Protein AF-0000000079008998 (afdb_homodimer)

Foldseek 3Di:
DDPDDDDPVLLVVQLVCVVVQAGPVGDGQLDFADKDKDKQAADPALIKMWMDGPFWIKIKGKHKDKDFDDQVCQQFEEEAEFEDEDVPADVCCPDPSVVVVRVVLRVQLCQQCVDCQQWVGNVQRDDGRTIGMYMYMYMYTRYDWFDNSQRRLLRRLLRLQRGWAFDWDWDQDPVGIDIDTDPDSVRTDHIDRQFNWGKWKWFAAPPGIHTNDTPSRNVRGQKMKIFTAGLVLDTRDIDIDHDDDDDPVRVVVRSVSRSVSRNVCSVVSVVVSVVVVVPDDDHNHDPD/DDPDDDDPVLLVVQLVCVVVQQGPVGDGQLDFADKDKDKQQAPPALIKMWMDGPFWIKIKGKHKDKDFDDQVCQQFEEEAEFEDEPVQADVCCPDPSVVVVRVVLRVQLCQQCVDCQQWVGNVQRDDGRTIGMYMYMYMYTRYDWFPNSQRRQLRRLLRLQRGWAFDWDWDQDPVGIDIDTDPDSVRTDHIDRQFNWGKWKWFAAPPGIHTNDTPSRNVRGQKMKIFTAHLVLDTRDIDIDHDDDDDPVRVVVRSVSRSVSRNVCSVVSVVVSVVVVVPDDDHNHPPD

Sequence (576 aa):
MTDVDLSEAEKTFILHSMQDNFREDGRGCEDFRHMEVETGLISNTNGSARVRLASTDILVGVKVQLVPVDPNKPNVGRIEFFLDCSANATPAFEGRGGEGLASEITAMLTRAYSCPSAIDYPSLCVLPGQQCWLLYIDVLLLECGGNLFDAVSIAVKSALFNLRIPNVTMTKDEGGIELDVSDDPFDFKRLDVAGAPIIVTVNKIGHFHVVDASEKEEVCSLARLMLGITEKGTVTAMKKEGSGSLDTDSISEMIESAKKVGVELNKCLLNILMTEEGQEVKPVGFLRMTDVDLSEAEKTFILHSMQDNFREDGRGCEDFRHMEVETGLISNTNGSARVRLASTDILVGVKVQLVPVDPNKPNVGRIEFFLDCSANATPAFEGRGGEGLASEITAMLTRAYSCPSAIDYPSLCVLPGQQCWLLYIDVLLLECGGNLFDAVSIAVKSALFNLRIPNVTMTKDEGGIELDVSDDPFDFKRLDVAGAPIIVTVNKIGHFHVVDASEKEEVCSLARLMLGITEKGTVTAMKKEGSGSLDTDSISEMIESAKKVGVELNKCLLNILMTEEGQEVKPVGFLR

Structure (mmCIF, N/CA/C/O backbone):
data_AF-0000000079008998-model_v1
#
loop_
_entity.id
_entity.type
_entity.pdbx_description
1 polymer 'Ribosomal RNA-processing protein 42'
#
loop_
_atom_site.group_PDB
_atom_site.id
_atom_site.type_symbol
_atom_site.label_atom_id
_atom_site.label_alt_id
_atom_site.label_comp_id
_atom_site.label_asym_id
_atom_site.label_entity_id
_atom_site.label_seq_id
_atom_site.pdbx_PDB_ins_code
_atom_site.Cartn_x
_atom_site.Cartn_y
_atom_site.Cartn_z
_atom_site.occupancy
_atom_site.B_iso_or_equiv
_atom_site.auth_seq_id
_atom_site.auth_comp_id
_atom_site.auth_asym_id
_atom_site.auth_atom_id
_atom_site.pdbx_PDB_model_num
ATOM 1 N N . MET A 1 1 ? 15.805 -0.719 3.131 1 36.59 1 MET A N 1
ATOM 2 C CA . MET A 1 1 ? 16.703 -0.129 2.141 1 36.59 1 MET A CA 1
ATOM 3 C C . MET A 1 1 ? 18.156 -0.457 2.461 1 36.59 1 MET A C 1
ATOM 5 O O . MET A 1 1 ? 18.5 -0.7 3.619 1 36.59 1 MET A O 1
ATOM 9 N N . THR A 1 2 ? 18.734 -0.994 1.496 1 46.62 2 THR A N 1
ATOM 10 C CA . THR A 1 2 ? 20.109 -1.479 1.576 1 46.62 2 THR A CA 1
ATOM 11 C C . THR A 1 2 ? 21.031 -0.417 2.184 1 46.62 2 THR A C 1
ATOM 13 O O . THR A 1 2 ? 20.781 0.782 2.037 1 46.62 2 THR A O 1
ATOM 16 N N . ASP A 1 3 ? 21.766 -0.904 3.127 1 54.12 3 ASP A N 1
ATOM 17 C CA . ASP A 1 3 ? 22.797 -0.204 3.887 1 54.12 3 ASP A CA 1
ATOM 18 C C . ASP A 1 3 ? 23.938 0.26 2.975 1 54.12 3 ASP A C 1
ATOM 20 O O . ASP A 1 3 ? 25.094 0.271 3.379 1 54.12 3 ASP A O 1
ATOM 24 N N . VAL A 1 4 ? 23.688 0.436 1.706 1 56.38 4 VAL A N 1
ATOM 25 C CA . VAL A 1 4 ? 24.844 0.913 0.953 1 56.38 4 VAL A CA 1
ATOM 26 C C . VAL A 1 4 ? 25.047 2.408 1.199 1 56.38 4 VAL A C 1
ATOM 28 O O . VAL A 1 4 ? 24.125 3.199 1.016 1 56.38 4 VAL A O 1
ATOM 31 N N . ASP A 1 5 ? 26.062 2.695 1.835 1 69 5 ASP A N 1
ATOM 32 C CA . ASP A 1 5 ? 26.469 4.086 2.023 1 69 5 ASP A CA 1
ATOM 33 C C . ASP A 1 5 ? 27.125 4.641 0.765 1 69 5 ASP A C 1
ATOM 35 O O . ASP A 1 5 ? 28.219 4.211 0.39 1 69 5 ASP A O 1
ATOM 39 N N . LEU A 1 6 ? 26.375 5.348 -0.025 1 70.19 6 LEU A N 1
ATOM 40 C CA . LEU A 1 6 ? 26.953 5.945 -1.224 1 70.19 6 LEU A CA 1
ATOM 41 C C . LEU A 1 6 ? 27.391 7.379 -0.957 1 70.19 6 LEU A C 1
ATOM 43 O O . LEU A 1 6 ? 26.719 8.117 -0.238 1 70.19 6 LEU A O 1
ATOM 47 N N . SER A 1 7 ? 28.609 7.672 -1.472 1 72.88 7 SER A N 1
ATOM 48 C CA . SER A 1 7 ? 29.047 9.062 -1.455 1 72.88 7 SER A CA 1
ATOM 49 C C . SER A 1 7 ? 28.172 9.922 -2.369 1 72.88 7 SER A C 1
ATOM 51 O O . SER A 1 7 ? 27.469 9.406 -3.232 1 72.88 7 SER A O 1
ATOM 53 N N . GLU A 1 8 ? 28.188 11.125 -2.115 1 75.94 8 GLU A N 1
ATOM 54 C CA . GLU A 1 8 ? 27.469 12.07 -2.959 1 75.94 8 GLU A CA 1
ATOM 55 C C . GLU A 1 8 ? 27.938 11.992 -4.41 1 75.94 8 GLU A C 1
ATOM 57 O O . GLU A 1 8 ? 27.141 12.141 -5.336 1 75.94 8 GLU A O 1
ATOM 62 N N . ALA A 1 9 ? 29.188 11.773 -4.508 1 68.75 9 ALA A N 1
ATOM 63 C CA . ALA A 1 9 ? 29.75 11.656 -5.844 1 68.75 9 ALA A CA 1
ATOM 64 C C . ALA A 1 9 ? 29.203 10.438 -6.578 1 68.75 9 ALA A C 1
ATOM 66 O O . ALA A 1 9 ? 28.875 10.516 -7.766 1 68.75 9 ALA A O 1
ATOM 67 N N . GLU A 1 10 ? 29.062 9.422 -5.848 1 70.25 10 GLU A N 1
ATOM 68 C CA . GLU A 1 10 ? 28.516 8.203 -6.434 1 70.25 10 GLU A CA 1
ATOM 69 C C . GLU A 1 10 ? 27.047 8.375 -6.824 1 70.25 10 GLU A C 1
ATOM 71 O O . GLU A 1 10 ? 26.641 7.926 -7.895 1 70.25 10 GLU A O 1
ATOM 76 N N . LYS A 1 11 ? 26.375 9.008 -6.043 1 74.81 11 LYS A N 1
ATOM 77 C CA . LYS A 1 11 ? 24.969 9.289 -6.34 1 74.8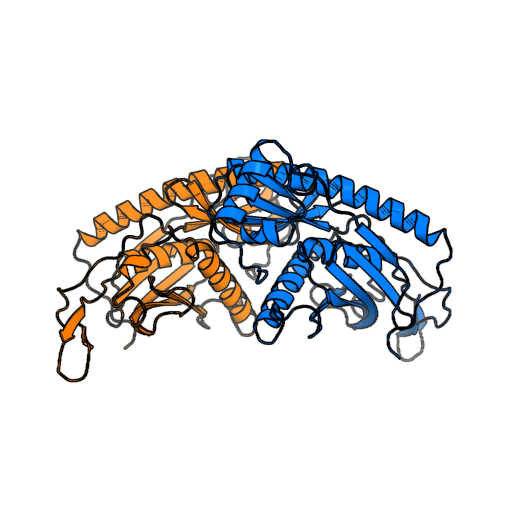1 11 LYS A CA 1
ATOM 78 C C . LYS A 1 11 ? 24.828 10.141 -7.602 1 74.81 11 LYS A C 1
ATOM 80 O O . LYS A 1 11 ? 23.984 9.867 -8.445 1 74.81 11 LYS A O 1
ATOM 85 N N . THR A 1 12 ? 25.688 11.094 -7.695 1 74.81 12 THR A N 1
ATOM 86 C CA . THR A 1 12 ? 25.688 11.977 -8.852 1 74.81 12 THR A CA 1
ATOM 87 C C . THR A 1 12 ? 26.031 11.211 -10.125 1 74.81 12 THR A C 1
ATOM 89 O O . THR A 1 12 ? 25.438 11.438 -11.18 1 74.81 12 THR A O 1
ATOM 92 N N . PHE A 1 13 ? 26.969 10.344 -9.93 1 71.69 13 PHE A N 1
ATOM 93 C CA . PHE A 1 13 ? 27.375 9.531 -11.07 1 71.69 13 PHE A CA 1
ATOM 94 C C . PHE A 1 13 ? 26.219 8.68 -11.562 1 71.69 13 PHE A C 1
ATOM 96 O O . PHE A 1 13 ? 25.984 8.578 -12.773 1 71.69 13 PHE A O 1
ATOM 103 N N . ILE A 1 14 ? 25.516 8.078 -10.719 1 75 14 ILE A N 1
ATOM 104 C CA . I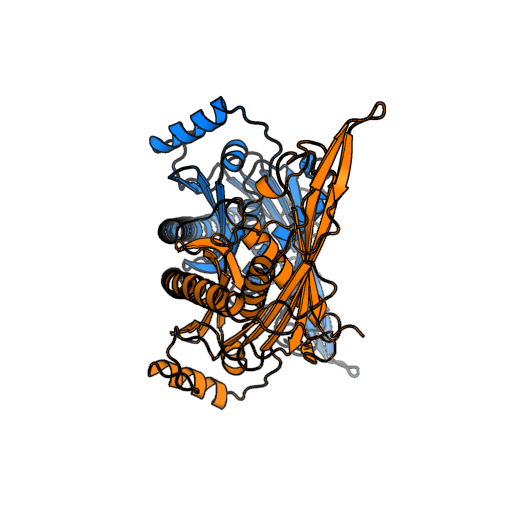LE A 1 14 ? 24.391 7.227 -11.055 1 75 14 ILE A CA 1
ATOM 105 C C . ILE A 1 14 ? 23.312 8.047 -11.773 1 75 14 ILE A C 1
ATOM 107 O O . ILE A 1 14 ? 22.781 7.629 -12.805 1 75 14 ILE A O 1
ATOM 111 N N . LEU A 1 15 ? 23.125 9.219 -11.297 1 75.44 15 LEU A N 1
ATOM 112 C CA . LEU A 1 15 ? 22.125 10.102 -11.891 1 75.44 15 LEU A CA 1
ATOM 113 C C . LEU A 1 15 ? 22.531 10.5 -13.305 1 75.44 15 LEU A C 1
ATOM 115 O O . LEU A 1 15 ? 21.688 10.508 -14.211 1 75.44 15 LEU A O 1
ATOM 119 N N . HIS A 1 16 ? 23.75 10.75 -13.43 1 75.25 16 HIS A N 1
ATOM 120 C CA . HIS A 1 16 ? 24.25 11.203 -14.727 1 75.25 16 HIS A CA 1
ATOM 121 C C . HIS A 1 16 ? 24.25 10.07 -15.75 1 75.25 16 HIS A C 1
ATOM 123 O O . HIS A 1 16 ? 24.031 10.305 -16.938 1 75.25 16 HIS A O 1
ATOM 129 N N . SER A 1 17 ? 24.531 8.93 -15.258 1 72.25 17 SER A N 1
ATOM 130 C CA . SER A 1 17 ? 24.562 7.781 -16.156 1 72.25 17 SER A CA 1
ATOM 131 C C . SER A 1 17 ? 23.188 7.5 -16.734 1 72.25 17 SER A C 1
ATOM 133 O O . SER A 1 17 ? 23.062 7.094 -17.891 1 72.25 17 SER A O 1
ATOM 135 N N . MET A 1 18 ? 22.203 7.758 -16.031 1 73.88 18 MET A N 1
ATOM 136 C CA . MET A 1 18 ? 20.828 7.488 -16.469 1 73.88 18 MET A CA 1
ATOM 137 C C . MET A 1 18 ? 20.422 8.438 -17.594 1 73.88 18 MET A C 1
ATOM 139 O O . MET A 1 18 ? 19.594 8.102 -18.438 1 73.88 18 MET A O 1
ATOM 143 N N . GLN A 1 19 ? 20.984 9.602 -17.594 1 68.38 19 GLN A N 1
ATOM 144 C CA . GLN A 1 19 ? 20.703 10.602 -18.609 1 68.38 19 GLN A CA 1
ATOM 145 C C . GLN A 1 19 ? 21.078 10.086 -20 1 68.38 19 GLN A C 1
ATOM 147 O O . GLN A 1 19 ? 20.422 10.398 -20.984 1 68.38 19 GLN A O 1
ATOM 152 N N . ASP A 1 20 ? 21.969 9.336 -20.062 1 66.31 20 ASP A N 1
ATOM 153 C CA . ASP A 1 20 ? 22.422 8.82 -21.359 1 66.31 20 ASP A CA 1
ATOM 154 C C . ASP A 1 20 ? 21.828 7.453 -21.641 1 66.31 20 ASP A C 1
ATOM 156 O O . ASP A 1 20 ? 22.328 6.711 -22.484 1 66.31 20 ASP A O 1
ATOM 160 N N . ASN A 1 21 ? 20.781 7.273 -21 1 64.44 21 ASN A N 1
ATOM 161 C CA . ASN A 1 21 ? 19.984 6.055 -21.141 1 64.44 21 ASN A CA 1
ATOM 162 C C . ASN A 1 21 ? 20.844 4.812 -20.875 1 64.44 21 ASN A C 1
ATOM 164 O O . ASN A 1 21 ? 20.625 3.77 -21.5 1 64.44 21 ASN A O 1
ATOM 168 N N . PHE A 1 22 ? 22 5.07 -20.188 1 74.56 22 PHE A N 1
ATOM 169 C CA . PHE A 1 22 ? 22.781 3.895 -19.828 1 74.56 22 PHE A CA 1
ATOM 170 C C . PHE A 1 22 ? 22.953 3.803 -18.312 1 74.56 22 PHE A C 1
ATOM 172 O O . PHE A 1 22 ? 23.203 4.809 -17.641 1 74.56 22 PHE A O 1
ATOM 179 N N . ARG A 1 23 ? 22.484 2.732 -17.812 1 85.75 23 ARG A N 1
ATOM 180 C CA . ARG A 1 23 ? 22.75 2.455 -16.406 1 85.75 23 ARG A CA 1
ATOM 181 C C . ARG A 1 23 ? 24.203 2.039 -16.203 1 85.75 23 ARG A C 1
ATOM 183 O O . ARG A 1 23 ? 24.922 1.733 -17.172 1 85.75 23 ARG A O 1
ATOM 190 N N . GLU A 1 24 ? 24.734 2.146 -15.109 1 81.12 24 GLU A N 1
ATOM 191 C CA . GLU A 1 24 ? 26.141 1.861 -14.805 1 81.12 24 GLU A CA 1
ATOM 192 C C . GLU A 1 24 ? 26.531 0.472 -15.297 1 81.12 24 GLU A C 1
ATOM 194 O O . GLU A 1 24 ? 27.672 0.257 -15.703 1 81.12 24 GLU A O 1
ATOM 199 N N . ASP A 1 25 ? 25.625 -0.448 -15.375 1 85 25 ASP A N 1
ATOM 200 C CA . ASP A 1 25 ? 25.953 -1.822 -15.75 1 85 25 ASP A CA 1
ATOM 201 C C . ASP A 1 25 ? 25.578 -2.105 -17.203 1 85 25 ASP A C 1
ATOM 203 O O . ASP A 1 25 ? 25.547 -3.262 -17.625 1 85 25 ASP A O 1
ATOM 207 N N . GLY A 1 26 ? 25.172 -1.113 -17.969 1 85.31 26 GLY A N 1
ATOM 208 C CA . GLY A 1 26 ? 24.906 -1.242 -19.391 1 85.31 26 GLY A CA 1
ATOM 209 C C . GLY A 1 26 ? 23.453 -1.53 -19.719 1 85.31 26 GLY A C 1
ATOM 210 O O . GLY A 1 26 ? 23.062 -1.538 -20.891 1 85.31 26 GLY A O 1
ATOM 211 N N . ARG A 1 27 ? 22.641 -1.653 -18.781 1 90.88 27 ARG A N 1
ATOM 212 C CA . ARG A 1 27 ? 21.219 -1.939 -18.984 1 90.88 27 ARG A CA 1
ATOM 213 C C . ARG A 1 27 ? 20.453 -0.681 -19.391 1 90.88 27 ARG A C 1
ATOM 215 O O . ARG A 1 27 ? 20.859 0.432 -19.047 1 90.88 27 ARG A O 1
ATOM 222 N N . GLY A 1 28 ? 19.375 -1.031 -20.203 1 90.06 28 GLY A N 1
ATOM 223 C CA . GLY A 1 28 ? 18.406 0.027 -20.391 1 90.06 28 GLY A CA 1
ATOM 224 C C . GLY A 1 28 ? 17.5 0.223 -19.188 1 90.06 28 GLY A C 1
ATOM 225 O O . GLY A 1 28 ? 17.562 -0.551 -18.234 1 90.06 28 GLY A O 1
ATOM 226 N N . CYS A 1 29 ? 16.641 1.212 -19.25 1 91.31 29 CYS A N 1
ATOM 227 C CA . CYS A 1 29 ? 15.773 1.569 -18.125 1 91.31 29 CYS A CA 1
ATOM 228 C C . CYS A 1 29 ? 14.742 0.481 -17.859 1 91.31 29 CYS A C 1
ATOM 230 O O . CYS A 1 29 ? 14.234 0.362 -16.75 1 91.31 29 CYS A O 1
ATOM 232 N N . GLU A 1 30 ? 14.445 -0.414 -18.859 1 93.5 30 GLU A N 1
ATOM 233 C CA . GLU A 1 30 ? 13.398 -1.421 -18.688 1 93.5 30 GLU A CA 1
ATOM 234 C C . GLU A 1 30 ? 13.984 -2.832 -18.734 1 93.5 30 GLU A C 1
ATOM 236 O O . GLU A 1 30 ? 13.25 -3.809 -18.891 1 93.5 30 GLU A O 1
ATOM 241 N N . ASP A 1 31 ? 15.297 -2.918 -18.578 1 92.94 31 ASP A N 1
ATOM 242 C CA . ASP A 1 31 ? 15.969 -4.215 -18.656 1 92.94 31 ASP A CA 1
ATOM 243 C C . ASP A 1 31 ? 16.156 -4.824 -17.281 1 92.94 31 ASP A C 1
ATOM 245 O O . ASP A 1 31 ? 16.484 -4.117 -16.328 1 92.94 31 ASP A O 1
ATOM 249 N N . PHE A 1 32 ? 15.867 -6.082 -17.172 1 95.12 32 PHE A N 1
ATOM 250 C CA . PHE A 1 32 ? 16.156 -6.844 -15.953 1 95.12 32 PHE A CA 1
ATOM 251 C C . PHE A 1 32 ? 17.578 -7.379 -15.969 1 95.12 32 PHE A C 1
ATOM 253 O O . PHE A 1 32 ? 18.141 -7.641 -17.031 1 95.12 32 PHE A O 1
ATOM 260 N N . ARG A 1 33 ? 18.203 -7.547 -14.82 1 93.94 33 ARG A N 1
ATOM 261 C CA . ARG A 1 33 ? 19.469 -8.25 -14.688 1 93.94 33 ARG A CA 1
ATOM 262 C C . ARG A 1 33 ? 19.297 -9.742 -14.977 1 93.94 33 ARG A C 1
ATOM 264 O O . ARG A 1 33 ? 18.172 -10.234 -15.086 1 93.94 33 ARG A O 1
ATOM 271 N N . HIS A 1 34 ? 20.406 -10.32 -15.086 1 93.06 34 HIS A N 1
ATOM 272 C CA . HIS A 1 34 ? 20.375 -11.75 -15.359 1 93.06 34 HIS A CA 1
ATOM 273 C C . HIS A 1 34 ? 19.656 -12.508 -14.258 1 93.06 34 HIS A C 1
ATOM 275 O O . HIS A 1 34 ? 19.859 -12.242 -13.07 1 93.06 34 HIS A O 1
ATOM 281 N N . MET A 1 35 ? 18.781 -13.43 -14.727 1 95.38 35 MET A N 1
ATOM 282 C CA . MET A 1 35 ? 17.969 -14.18 -13.773 1 95.38 35 MET A CA 1
ATOM 283 C C . MET A 1 35 ? 17.984 -15.672 -14.102 1 95.38 35 MET A C 1
ATOM 285 O O . MET A 1 35 ? 17.969 -16.062 -15.273 1 95.38 35 MET A O 1
ATOM 289 N N . GLU A 1 36 ? 18.078 -16.484 -13.031 1 95.25 36 GLU A N 1
ATOM 290 C CA . GLU A 1 36 ? 18 -17.938 -13.141 1 95.25 36 GLU A CA 1
ATOM 291 C C . GLU A 1 36 ? 16.844 -18.484 -12.32 1 95.25 36 GLU A C 1
ATOM 293 O O . GLU A 1 36 ? 16.609 -18.047 -11.188 1 95.25 36 GLU A O 1
ATOM 298 N N . VAL A 1 37 ? 16.172 -19.391 -12.945 1 95.62 37 VAL A N 1
ATOM 299 C CA . VAL A 1 37 ? 15.039 -20.016 -12.273 1 95.62 37 VAL A CA 1
ATOM 300 C C . VAL A 1 37 ? 15.188 -21.547 -12.328 1 95.62 37 VAL A C 1
ATOM 302 O O . VAL A 1 37 ? 15.453 -22.109 -13.391 1 95.62 37 VAL A O 1
ATOM 305 N N . GLU A 1 38 ? 15.07 -22.156 -11.18 1 94.5 38 GLU A N 1
ATOM 306 C CA . GLU A 1 38 ? 15.086 -23.609 -11.055 1 94.5 38 GLU A CA 1
ATOM 307 C C . GLU A 1 38 ? 13.914 -24.094 -10.211 1 94.5 38 GLU A C 1
ATOM 309 O O . GLU A 1 38 ? 13.57 -23.484 -9.203 1 94.5 38 GLU A O 1
ATOM 314 N N . THR A 1 39 ? 13.297 -25.188 -10.641 1 95.31 39 THR A N 1
ATOM 315 C CA . THR A 1 39 ? 12.156 -25.703 -9.891 1 95.31 39 THR A CA 1
ATOM 316 C C . THR A 1 39 ? 12.445 -27.109 -9.375 1 95.31 39 THR A C 1
ATOM 318 O O . THR A 1 39 ? 13.414 -27.75 -9.797 1 95.31 39 THR A O 1
ATOM 321 N N . GLY A 1 40 ? 11.648 -27.562 -8.367 1 92.44 40 GLY A N 1
ATOM 322 C CA . GLY A 1 40 ? 11.695 -28.938 -7.883 1 92.44 40 GLY A CA 1
ATOM 323 C C . GLY A 1 40 ? 12.938 -29.234 -7.062 1 92.44 40 GLY A C 1
ATOM 324 O O . GLY A 1 40 ? 13.492 -30.328 -7.145 1 92.44 40 GLY A O 1
ATOM 325 N N . LEU A 1 41 ? 13.391 -28.297 -6.273 1 88.69 41 LEU A N 1
ATOM 326 C CA . LEU A 1 41 ? 14.68 -28.422 -5.598 1 88.69 41 LEU A CA 1
ATOM 327 C C . LEU A 1 41 ? 14.5 -29.016 -4.203 1 88.69 41 LEU A C 1
ATOM 329 O O . LEU A 1 41 ? 15.438 -29.578 -3.643 1 88.69 41 LEU A O 1
ATOM 333 N N . ILE A 1 42 ? 13.281 -28.859 -3.662 1 88.12 42 ILE A N 1
ATOM 334 C CA . ILE A 1 42 ? 13.07 -29.281 -2.279 1 88.12 42 ILE A CA 1
ATOM 335 C C . ILE A 1 42 ? 12.18 -30.516 -2.24 1 88.12 42 ILE A C 1
ATOM 337 O O . ILE A 1 42 ? 11.016 -30.469 -2.623 1 88.12 42 ILE A O 1
ATOM 341 N N . SER A 1 43 ? 12.617 -31.547 -1.695 1 85.31 43 SER A N 1
ATOM 342 C CA . SER A 1 43 ? 11.922 -32.844 -1.743 1 85.31 43 SER A CA 1
ATOM 343 C C . SER A 1 43 ? 10.742 -32.875 -0.775 1 85.31 43 SER A C 1
ATOM 345 O O . SER A 1 43 ? 9.734 -33.5 -1.044 1 85.31 43 SER A O 1
ATOM 347 N N . ASN A 1 44 ? 10.883 -32.219 0.297 1 89.44 44 ASN A N 1
ATOM 348 C CA . ASN A 1 44 ? 9.852 -32.312 1.32 1 89.44 44 ASN A CA 1
ATOM 349 C C . ASN A 1 44 ? 8.742 -31.297 1.084 1 89.44 44 ASN A C 1
ATOM 351 O O . ASN A 1 44 ? 8.031 -30.906 2.018 1 89.44 44 ASN A O 1
ATOM 355 N N . THR A 1 45 ? 8.641 -30.875 -0.086 1 94.25 45 THR A N 1
ATOM 356 C CA . THR A 1 45 ? 7.578 -29.953 -0.455 1 94.25 45 THR A CA 1
ATOM 357 C C . THR A 1 45 ? 6.812 -30.469 -1.672 1 94.25 45 THR A C 1
ATOM 359 O O . THR A 1 45 ? 7.289 -31.359 -2.383 1 94.25 45 THR A O 1
ATOM 362 N N . ASN A 1 46 ? 5.586 -30 -1.918 1 96.31 46 ASN A N 1
ATOM 363 C CA . ASN A 1 46 ? 4.777 -30.375 -3.078 1 96.31 46 ASN A CA 1
ATOM 364 C C . ASN A 1 46 ? 5.18 -29.578 -4.316 1 96.31 46 ASN A C 1
ATOM 366 O O . ASN A 1 46 ? 4.82 -29.938 -5.438 1 96.31 46 ASN A O 1
ATOM 370 N N . GLY A 1 47 ? 5.898 -28.484 -4.137 1 96.62 47 GLY A N 1
ATOM 371 C CA . GLY A 1 47 ? 6.465 -27.625 -5.156 1 96.62 47 GLY A CA 1
ATOM 372 C C . GLY A 1 47 ? 7.547 -26.703 -4.621 1 96.62 47 GLY A C 1
ATOM 373 O O . GLY A 1 47 ? 7.547 -26.359 -3.438 1 96.62 47 GLY A O 1
ATOM 374 N N . SER A 1 48 ? 8.477 -26.375 -5.465 1 97.44 48 SER A N 1
ATOM 375 C CA . SER A 1 48 ? 9.547 -25.5 -5.02 1 97.44 48 SER A CA 1
ATOM 376 C C . SER A 1 48 ? 10.227 -24.812 -6.199 1 97.44 48 SER A C 1
ATOM 378 O O . SER A 1 48 ? 10.094 -25.25 -7.344 1 97.44 48 SER A O 1
ATOM 380 N N . ALA A 1 49 ? 10.867 -23.719 -5.867 1 97.69 49 ALA A N 1
ATOM 381 C CA . ALA A 1 49 ? 11.641 -22.984 -6.867 1 97.69 49 ALA A CA 1
ATOM 382 C C . ALA A 1 49 ? 12.734 -22.141 -6.207 1 97.69 49 ALA A C 1
ATOM 384 O O . ALA A 1 49 ? 12.602 -21.75 -5.047 1 97.69 49 ALA A O 1
ATOM 385 N N . ARG A 1 50 ? 13.766 -21.969 -6.941 1 96.88 50 ARG A N 1
ATOM 386 C CA . ARG A 1 50 ? 14.836 -21.047 -6.582 1 96.88 50 ARG A CA 1
ATOM 387 C C . ARG A 1 50 ? 15.062 -20.016 -7.688 1 96.88 50 ARG A C 1
ATOM 389 O O . ARG A 1 50 ? 15.109 -20.359 -8.867 1 96.88 50 ARG A O 1
ATOM 396 N N . VAL A 1 51 ? 15.117 -18.812 -7.301 1 97.19 51 VAL A N 1
ATOM 397 C CA . VAL A 1 51 ? 15.352 -17.719 -8.242 1 97.19 51 VAL A CA 1
ATOM 398 C C . VAL A 1 51 ? 16.578 -16.922 -7.812 1 97.19 51 VAL A C 1
ATOM 400 O O . VAL A 1 51 ? 16.688 -16.531 -6.652 1 97.19 51 VAL A O 1
ATOM 403 N N . ARG A 1 52 ? 17.453 -16.766 -8.719 1 96.56 52 ARG A N 1
ATOM 404 C CA . ARG A 1 52 ? 18.609 -15.914 -8.531 1 96.56 52 ARG A CA 1
ATOM 405 C C . ARG A 1 52 ? 18.578 -14.727 -9.492 1 96.56 52 ARG A C 1
ATOM 407 O O . ARG A 1 52 ? 18.641 -14.906 -10.711 1 96.56 52 ARG A O 1
ATOM 414 N N . LEU A 1 53 ? 18.391 -13.586 -8.969 1 95.94 53 LEU A N 1
ATOM 415 C CA . LEU A 1 53 ? 18.422 -12.32 -9.688 1 95.94 53 LEU A CA 1
ATOM 416 C C . LEU A 1 53 ? 19.641 -11.492 -9.281 1 95.94 53 LEU A C 1
ATOM 418 O O . LEU A 1 53 ? 19.609 -10.781 -8.273 1 95.94 53 LEU A O 1
ATOM 422 N N . ALA A 1 54 ? 20.703 -11.539 -10.172 1 93.56 54 ALA A N 1
ATOM 423 C CA . ALA A 1 54 ? 22 -10.977 -9.805 1 93.56 54 ALA A CA 1
ATOM 424 C C . ALA A 1 54 ? 22.484 -11.516 -8.461 1 93.56 54 ALA A C 1
ATOM 426 O O . ALA A 1 54 ? 22.688 -12.719 -8.305 1 93.56 54 ALA A O 1
ATOM 427 N N . SER A 1 55 ? 22.484 -10.727 -7.375 1 91.06 55 SER A N 1
ATOM 428 C CA . SER A 1 55 ? 22.969 -11.188 -6.082 1 91.06 55 SER A CA 1
ATOM 429 C C . SER A 1 55 ? 21.812 -11.562 -5.16 1 91.06 55 SER A C 1
ATOM 431 O O . SER A 1 55 ? 22.031 -12.102 -4.074 1 91.06 55 SER A O 1
ATOM 433 N N . THR A 1 56 ? 20.672 -11.359 -5.625 1 92.81 56 THR A N 1
ATOM 434 C CA . THR A 1 56 ? 19.5 -11.758 -4.844 1 92.81 56 THR A CA 1
ATOM 435 C C . THR A 1 56 ? 19.203 -13.234 -5.043 1 92.81 56 THR A C 1
ATOM 437 O O . THR A 1 56 ? 19.141 -13.719 -6.176 1 92.81 56 THR A O 1
ATOM 440 N N . ASP A 1 57 ? 19.062 -13.953 -3.941 1 94.31 57 ASP A N 1
ATOM 441 C CA . ASP A 1 57 ? 18.844 -15.398 -3.963 1 94.31 57 ASP A CA 1
ATOM 442 C C . ASP A 1 57 ? 17.656 -15.789 -3.084 1 94.31 57 ASP A C 1
ATOM 444 O O . ASP A 1 57 ? 17.672 -15.547 -1.875 1 94.31 57 ASP A O 1
ATOM 448 N N . ILE A 1 58 ? 16.688 -16.438 -3.732 1 95.56 58 ILE A N 1
ATOM 449 C CA . ILE A 1 58 ? 15.43 -16.719 -3.043 1 95.56 58 ILE A CA 1
ATOM 450 C C . ILE A 1 58 ? 15.062 -18.188 -3.236 1 95.56 58 ILE A C 1
ATOM 452 O O . ILE A 1 58 ? 15.164 -18.719 -4.344 1 95.56 58 ILE A O 1
ATOM 456 N N . LEU A 1 59 ? 14.633 -18.812 -2.141 1 96.31 59 LEU A N 1
ATOM 457 C CA . LEU A 1 59 ? 14.094 -20.172 -2.182 1 96.31 59 LEU A CA 1
ATOM 458 C C . LEU A 1 59 ? 12.641 -20.188 -1.713 1 96.31 59 LEU A C 1
ATOM 460 O O . LEU A 1 59 ? 12.305 -19.609 -0.681 1 96.31 59 LEU A O 1
ATOM 464 N N . VAL A 1 60 ? 11.797 -20.859 -2.488 1 97.81 60 VAL A N 1
ATOM 465 C CA . VAL A 1 60 ? 10.391 -20.953 -2.131 1 97.81 60 VAL A CA 1
ATOM 466 C C . VAL A 1 60 ? 9.953 -22.422 -2.1 1 97.81 60 VAL A C 1
ATOM 468 O O . VAL A 1 60 ? 10.289 -23.188 -2.998 1 97.81 60 VAL A O 1
ATOM 471 N N . GLY A 1 61 ? 9.242 -22.812 -1.08 1 97.88 61 GLY A N 1
ATOM 472 C CA . GLY A 1 61 ? 8.594 -24.109 -0.97 1 97.88 61 GLY A CA 1
ATOM 473 C C . GLY A 1 61 ? 7.102 -24.016 -0.738 1 97.88 61 GLY A C 1
ATOM 474 O O . GLY A 1 61 ? 6.637 -23.141 0.003 1 97.88 61 GLY A O 1
ATOM 475 N N . VAL A 1 62 ? 6.355 -24.922 -1.401 1 98.44 62 VAL A N 1
ATOM 476 C CA . VAL A 1 62 ? 4.902 -24.938 -1.249 1 98.44 62 VAL A CA 1
ATOM 477 C C . VAL A 1 62 ? 4.465 -26.281 -0.647 1 98.44 62 VAL A C 1
ATOM 479 O O . VAL A 1 62 ? 4.859 -27.344 -1.131 1 98.44 62 VAL A O 1
ATOM 482 N N . LYS A 1 63 ? 3.746 -26.188 0.389 1 97.69 63 LYS A N 1
ATOM 483 C CA . LYS A 1 63 ? 3.117 -27.359 0.993 1 97.69 63 LYS A CA 1
ATOM 484 C C . LYS A 1 63 ? 1.596 -27.234 0.981 1 97.69 63 LYS A C 1
ATOM 486 O O . LYS A 1 63 ? 1.057 -26.141 1.202 1 97.69 63 LYS A O 1
ATOM 491 N N . VAL A 1 64 ? 0.93 -28.344 0.747 1 97.5 64 VAL A N 1
ATOM 492 C CA . VAL A 1 64 ? -0.528 -28.312 0.705 1 97.5 64 VAL A CA 1
ATOM 493 C C . VAL A 1 64 ? -1.096 -29.141 1.859 1 97.5 64 VAL A C 1
ATOM 495 O O . VAL A 1 64 ? -0.517 -30.156 2.248 1 97.5 64 VAL A O 1
ATOM 498 N N . GLN A 1 65 ? -2.104 -28.641 2.396 1 96.81 65 GLN A N 1
ATOM 499 C CA . GLN A 1 65 ? -2.814 -29.328 3.471 1 96.81 65 GLN A CA 1
ATOM 500 C C . GLN A 1 65 ? -4.324 -29.203 3.303 1 96.81 65 GLN A C 1
ATOM 502 O O . GLN A 1 65 ? -4.82 -28.156 2.895 1 96.81 65 GLN A O 1
ATOM 507 N N . LEU A 1 66 ? -5.078 -30.297 3.652 1 95.88 66 LEU A N 1
ATOM 508 C CA . LEU A 1 66 ? -6.535 -30.219 3.672 1 95.88 66 LEU A CA 1
ATOM 509 C C . LEU A 1 66 ? -7.023 -29.531 4.941 1 95.88 66 LEU A C 1
ATOM 511 O O . LEU A 1 66 ? -6.617 -29.891 6.047 1 95.88 66 LEU A O 1
ATOM 515 N N . VAL A 1 67 ? -7.836 -28.5 4.746 1 96.69 67 VAL A N 1
ATOM 516 C CA . VAL A 1 67 ? -8.375 -27.766 5.887 1 96.69 67 VAL A CA 1
ATOM 517 C C . VAL A 1 67 ? -9.852 -27.469 5.66 1 96.69 67 VAL A C 1
ATOM 519 O O . VAL A 1 67 ? -10.336 -27.531 4.527 1 96.69 67 VAL A O 1
ATOM 522 N N . PRO A 1 68 ? -10.578 -27.219 6.766 1 96.19 68 PRO A N 1
ATOM 523 C CA . PRO A 1 68 ? -11.953 -26.75 6.559 1 96.19 68 PRO A CA 1
ATOM 524 C C . PRO A 1 68 ? -12.031 -25.469 5.73 1 96.19 68 PRO A C 1
ATOM 526 O O . PRO A 1 68 ? -11.141 -24.625 5.812 1 96.19 68 PRO A O 1
ATOM 529 N N . VAL A 1 69 ? -13.078 -25.359 5 1 94.94 69 VAL A N 1
ATOM 530 C CA . VAL A 1 69 ? -13.25 -24.188 4.148 1 94.94 69 VAL A CA 1
ATOM 5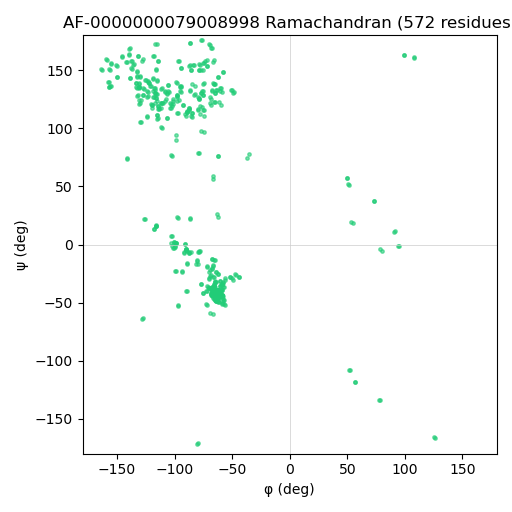31 C C . VAL A 1 69 ? -13.555 -22.969 5.012 1 94.94 69 VAL A C 1
ATOM 533 O O . VAL A 1 69 ? -13.938 -23.094 6.176 1 94.94 69 VAL A O 1
ATOM 536 N N . ASP A 1 70 ? -13.211 -21.766 4.516 1 93.25 70 ASP A N 1
ATOM 537 C CA . ASP A 1 70 ? -13.703 -20.516 5.094 1 93.25 70 ASP A CA 1
ATOM 538 C C . ASP A 1 70 ? -15.211 -20.391 4.922 1 93.25 70 ASP A C 1
ATOM 540 O O . ASP A 1 70 ? -15.719 -20.406 3.797 1 93.25 70 ASP A O 1
ATOM 544 N N . PRO A 1 71 ? -15.906 -20.25 5.973 1 92.56 71 PRO A N 1
ATOM 545 C CA . PRO A 1 71 ? -17.359 -20.156 5.871 1 92.56 71 PRO A CA 1
ATOM 546 C C . PRO A 1 71 ? -17.812 -19.031 4.953 1 92.56 71 PRO A C 1
ATOM 548 O O . PRO A 1 71 ? -18.875 -19.109 4.332 1 92.56 71 PRO A O 1
ATOM 551 N N . ASN A 1 72 ? -17.062 -18 4.863 1 89.12 72 ASN A N 1
ATOM 552 C CA . ASN A 1 72 ? -17.422 -16.875 4.016 1 89.12 72 ASN A CA 1
ATOM 553 C C . ASN A 1 72 ? -17.078 -17.141 2.553 1 89.12 72 ASN A C 1
ATOM 555 O O . ASN A 1 72 ? -17.547 -16.422 1.662 1 89.12 72 ASN A O 1
ATOM 559 N N . LYS A 1 73 ? -16.281 -18.172 2.264 1 92.56 73 LYS A N 1
ATOM 560 C CA . LYS A 1 73 ? -15.891 -18.594 0.92 1 92.56 73 LYS A CA 1
ATOM 561 C C . LYS A 1 73 ? -15.844 -20.125 0.814 1 92.56 73 LYS A C 1
ATOM 563 O O . LYS A 1 73 ? -14.773 -20.703 0.633 1 92.56 73 LYS A O 1
ATOM 568 N N . PRO A 1 74 ? -16.938 -20.703 0.774 1 94.81 74 PRO A N 1
ATOM 569 C CA . PRO A 1 74 ? -17.031 -22.156 0.96 1 94.81 74 PRO A CA 1
ATOM 570 C C . PRO A 1 74 ? -16.641 -22.938 -0.292 1 94.81 74 PRO A C 1
ATOM 572 O O . PRO A 1 74 ? -16.562 -24.172 -0.254 1 94.81 74 PRO A O 1
ATOM 575 N N . ASN A 1 75 ? -16.375 -22.266 -1.403 1 96.19 75 ASN A N 1
ATOM 576 C CA . ASN A 1 75 ? -16.188 -22.984 -2.654 1 96.19 75 ASN A CA 1
ATOM 577 C C . ASN A 1 75 ? -14.797 -22.781 -3.227 1 96.19 75 ASN A C 1
ATOM 579 O O . ASN A 1 75 ? -14.562 -23.016 -4.414 1 96.19 75 ASN A O 1
ATOM 583 N N . VAL A 1 76 ? -13.906 -22.25 -2.436 1 96.31 76 VAL A N 1
ATOM 584 C CA . VAL A 1 76 ? -12.578 -21.969 -2.979 1 96.31 76 VAL A CA 1
ATOM 585 C C . VAL A 1 76 ? -11.508 -22.422 -1.989 1 96.31 76 VAL A C 1
ATOM 587 O O . VAL A 1 76 ? -11.781 -22.578 -0.798 1 96.31 76 VAL A O 1
ATOM 590 N N . GLY A 1 77 ? -10.312 -22.719 -2.461 1 97.06 77 GLY A N 1
ATOM 591 C CA . GLY A 1 77 ? -9.156 -22.969 -1.61 1 97.06 77 GLY A CA 1
ATOM 592 C C . GLY A 1 77 ? -8.5 -21.703 -1.103 1 97.06 77 GLY A C 1
ATOM 593 O O . GLY A 1 77 ? -9.055 -20.609 -1.235 1 97.06 77 GLY A O 1
ATOM 594 N N . ARG A 1 78 ? -7.316 -21.906 -0.469 1 96.69 78 ARG A N 1
ATOM 595 C CA . ARG A 1 78 ? -6.668 -20.766 0.17 1 96.69 78 ARG A CA 1
ATOM 596 C C . ARG A 1 78 ? -5.152 -20.828 -0.002 1 96.69 78 ARG A C 1
ATOM 598 O O . ARG A 1 78 ? -4.594 -21.906 -0.206 1 96.69 78 ARG A O 1
ATOM 605 N N . ILE A 1 79 ? -4.531 -19.703 0.1 1 97.56 79 ILE A N 1
ATOM 606 C CA . ILE A 1 79 ? -3.074 -19.625 0.08 1 97.56 79 ILE A CA 1
ATOM 607 C C . ILE A 1 79 ? -2.59 -18.797 1.266 1 97.56 79 ILE A C 1
ATOM 609 O O . ILE A 1 79 ? -3.258 -17.844 1.679 1 97.56 79 ILE A O 1
ATOM 613 N N . GLU A 1 80 ? -1.526 -19.109 1.813 1 97.69 80 GLU A N 1
ATOM 614 C CA . GLU A 1 80 ? -0.863 -18.344 2.873 1 97.69 80 GLU A CA 1
ATOM 615 C C . GLU A 1 80 ? 0.626 -18.188 2.582 1 97.69 80 GLU A C 1
ATOM 617 O O . GLU A 1 80 ? 1.298 -19.141 2.188 1 97.69 80 GLU A O 1
ATOM 622 N N . PHE A 1 81 ? 1.099 -16.984 2.789 1 98 81 PHE A N 1
ATOM 623 C CA . PHE A 1 81 ? 2.5 -16.672 2.531 1 98 81 PHE A CA 1
ATOM 624 C C . PHE A 1 81 ? 3.273 -16.531 3.836 1 98 81 PHE A C 1
ATOM 626 O O . PHE A 1 81 ? 2.797 -15.898 4.781 1 98 81 PHE A O 1
ATOM 633 N N . PHE A 1 82 ? 4.406 -17.078 3.838 1 96.06 82 PHE A N 1
ATOM 634 C CA . PHE A 1 82 ? 5.352 -16.922 4.934 1 96.06 82 PHE A CA 1
ATOM 635 C C . PHE A 1 82 ? 6.734 -16.547 4.41 1 96.06 82 PHE A C 1
ATOM 637 O O . PHE A 1 82 ? 7.176 -17.062 3.381 1 96.06 82 PHE A O 1
ATOM 644 N N . LEU A 1 83 ? 7.32 -15.586 5.062 1 94.25 83 LEU A N 1
ATOM 645 C CA . LEU A 1 83 ? 8.641 -15.148 4.621 1 94.25 83 LEU A CA 1
ATOM 646 C C . LEU A 1 83 ? 9.617 -15.109 5.789 1 94.25 83 LEU A C 1
ATOM 648 O O . LEU A 1 83 ? 9.312 -14.523 6.836 1 94.25 83 LEU A O 1
ATOM 652 N N . ASP A 1 84 ? 10.672 -15.789 5.633 1 87.38 84 ASP A N 1
ATOM 653 C CA . ASP A 1 84 ? 11.758 -15.805 6.605 1 87.38 84 ASP A CA 1
ATOM 654 C C . ASP A 1 84 ? 13.047 -15.234 6.008 1 87.38 84 ASP A C 1
ATOM 656 O O . ASP A 1 84 ? 13.398 -15.547 4.867 1 87.38 84 ASP A O 1
ATOM 660 N N . CYS A 1 85 ? 13.609 -14.312 6.77 1 79.94 85 CYS A N 1
ATOM 661 C CA . CYS A 1 85 ? 14.883 -13.742 6.348 1 79.94 85 CYS A CA 1
ATOM 662 C C . CYS A 1 85 ? 16.047 -14.43 7.051 1 79.94 85 CYS A C 1
ATOM 664 O O . CYS A 1 85 ? 16.078 -14.516 8.281 1 79.94 85 CYS A O 1
ATOM 666 N N . SER A 1 86 ? 16.812 -15.117 6.293 1 71.81 86 SER A N 1
ATOM 667 C CA . SER A 1 86 ? 17.969 -15.758 6.898 1 71.81 86 SER A CA 1
ATOM 668 C C . SER A 1 86 ? 18.906 -14.727 7.523 1 71.81 86 SER A C 1
ATOM 670 O O . SER A 1 86 ? 19.094 -13.633 6.977 1 71.81 86 SER A O 1
ATOM 672 N N . ALA A 1 87 ? 19.266 -15.016 8.703 1 61.03 87 ALA A N 1
ATOM 673 C CA . ALA A 1 87 ? 20.188 -14.156 9.438 1 61.03 87 ALA A CA 1
ATOM 674 C C . ALA A 1 87 ? 21.422 -13.828 8.586 1 61.03 87 ALA A C 1
ATOM 676 O O . ALA A 1 87 ? 22 -12.75 8.727 1 61.03 87 ALA A O 1
ATOM 677 N N . ASN A 1 88 ? 21.734 -14.703 7.805 1 64 88 ASN A N 1
ATOM 678 C CA . ASN A 1 88 ? 22.953 -14.547 7.023 1 64 88 ASN A CA 1
ATOM 679 C C . ASN A 1 88 ? 22.703 -13.742 5.75 1 64 88 ASN A C 1
ATOM 681 O O . ASN A 1 88 ? 23.656 -13.383 5.047 1 64 88 ASN A O 1
ATOM 685 N N . ALA A 1 89 ? 21.531 -13.453 5.496 1 59.78 89 ALA A N 1
ATOM 686 C CA . ALA A 1 89 ? 21.219 -12.836 4.207 1 59.78 89 ALA A CA 1
ATOM 687 C C . ALA A 1 89 ? 21.703 -11.391 4.164 1 59.78 89 ALA A C 1
ATOM 689 O O . ALA A 1 89 ? 22.25 -10.938 3.15 1 59.78 89 ALA A O 1
ATOM 690 N N . THR A 1 90 ? 21.406 -10.562 5.07 1 61.66 90 THR A N 1
ATOM 691 C CA . THR A 1 90 ? 21.953 -9.211 5.184 1 61.66 90 THR A CA 1
ATOM 692 C C . THR A 1 90 ? 21.844 -8.711 6.617 1 61.66 90 THR A C 1
ATOM 694 O O . THR A 1 90 ? 20.922 -9.078 7.352 1 61.66 90 THR A O 1
ATOM 697 N N . PRO A 1 91 ? 22.969 -8.141 6.977 1 59.41 91 PRO A N 1
ATOM 698 C CA . PRO A 1 91 ? 22.922 -7.527 8.305 1 59.41 91 PRO A CA 1
ATOM 699 C C . PRO A 1 91 ? 21.641 -6.727 8.547 1 59.41 91 PRO A C 1
ATOM 701 O O . PRO A 1 91 ? 21.172 -6.625 9.68 1 59.41 91 PRO A O 1
ATOM 704 N N . ALA A 1 92 ? 21.141 -6.254 7.445 1 60.16 92 ALA A N 1
ATOM 705 C CA . ALA A 1 92 ? 19.953 -5.418 7.547 1 60.16 92 ALA A CA 1
ATOM 706 C C . ALA A 1 92 ? 18.75 -6.234 8.031 1 60.16 92 ALA A C 1
ATOM 708 O O . ALA A 1 92 ? 17.766 -5.672 8.523 1 60.16 92 ALA A O 1
ATOM 709 N N . PHE A 1 93 ? 18.891 -7.406 7.902 1 62.03 93 PHE A N 1
ATOM 710 C CA . PHE A 1 93 ? 17.781 -8.281 8.273 1 62.03 93 PHE A CA 1
ATOM 711 C C . PHE A 1 93 ? 17.891 -8.68 9.742 1 62.03 93 PHE A C 1
ATOM 713 O O . PHE A 1 93 ? 17 -9.375 10.258 1 62.03 93 PHE A O 1
ATOM 720 N N . GLU A 1 94 ? 18.938 -8.234 10.219 1 59.78 94 GLU A N 1
ATOM 721 C CA . GLU A 1 94 ? 19.062 -8.594 11.625 1 59.78 94 GLU A CA 1
ATOM 722 C C . GLU A 1 94 ? 18.031 -7.844 12.477 1 59.78 94 GLU A C 1
ATOM 724 O O . GLU A 1 94 ? 17.844 -6.637 12.312 1 59.78 94 GLU A O 1
ATOM 729 N N . GLY A 1 95 ? 17.297 -8.539 13.219 1 57.19 95 GLY A N 1
ATOM 730 C CA . GLY A 1 95 ? 16.375 -7.988 14.195 1 57.19 95 GLY A CA 1
ATOM 731 C C . GLY A 1 95 ? 15.102 -7.445 13.578 1 57.19 95 GLY A C 1
ATOM 732 O O . GLY A 1 95 ? 14.438 -8.133 12.797 1 57.19 95 GLY A O 1
ATOM 733 N N . ARG A 1 96 ? 14.68 -6.273 13.977 1 53.91 96 ARG A N 1
ATOM 734 C CA . ARG A 1 96 ? 13.398 -5.633 13.703 1 53.91 96 ARG A CA 1
ATOM 735 C C . ARG A 1 96 ? 13.289 -5.238 12.234 1 53.91 96 ARG A C 1
ATOM 737 O O . ARG A 1 96 ? 12.195 -5.25 11.664 1 53.91 96 ARG A O 1
ATOM 744 N N . GLY A 1 97 ? 14.477 -5.012 11.672 1 64.31 97 GLY A N 1
ATOM 745 C CA . GLY A 1 97 ? 14.484 -4.625 10.266 1 64.31 97 GLY A CA 1
ATOM 746 C C . GLY A 1 97 ? 14.031 -5.738 9.336 1 64.31 97 GLY A C 1
ATOM 747 O O . GLY A 1 97 ? 13.234 -5.504 8.422 1 64.31 97 GLY A O 1
ATOM 748 N N . GLY A 1 98 ? 14.422 -6.906 9.719 1 71.75 98 GLY A N 1
ATOM 749 C CA . GLY A 1 98 ? 14.039 -8.055 8.906 1 71.75 98 GLY A CA 1
ATOM 750 C C . GLY A 1 98 ? 12.555 -8.375 8.992 1 71.75 98 GLY A C 1
ATOM 751 O O . GLY A 1 98 ? 11.922 -8.68 7.984 1 71.75 98 GLY A O 1
ATOM 752 N N . GLU A 1 99 ? 11.984 -8.227 10.125 1 76.88 99 GLU A N 1
ATOM 753 C CA . GLU A 1 99 ? 10.57 -8.523 10.344 1 76.88 99 GLU A CA 1
ATOM 754 C C . GLU A 1 99 ? 9.68 -7.543 9.586 1 76.88 99 GLU A C 1
ATOM 756 O O . GLU A 1 99 ? 8.648 -7.93 9.031 1 76.88 99 GLU A O 1
ATOM 761 N N . GLY A 1 100 ? 10.07 -6.312 9.578 1 83.12 100 GLY A N 1
ATOM 762 C CA . GLY A 1 100 ? 9.32 -5.297 8.852 1 83.12 100 GLY A CA 1
ATOM 763 C C . GLY A 1 100 ? 9.281 -5.543 7.355 1 83.12 100 GLY A C 1
ATOM 764 O O . GLY A 1 100 ? 8.211 -5.5 6.742 1 83.12 100 GLY A O 1
ATOM 765 N N . LEU A 1 101 ? 10.398 -5.906 6.852 1 85.12 101 LEU A N 1
ATOM 766 C CA . LEU A 1 101 ? 10.5 -6.168 5.418 1 85.12 101 LEU A CA 1
ATOM 767 C C . LEU A 1 101 ? 9.695 -7.41 5.035 1 85.12 101 LEU A C 1
ATOM 769 O O . LEU A 1 101 ? 8.984 -7.41 4.031 1 85.12 101 LEU A O 1
ATOM 773 N N . ALA A 1 102 ? 9.812 -8.422 5.844 1 89.19 102 ALA A N 1
ATOM 774 C CA . ALA A 1 102 ? 9.078 -9.664 5.609 1 89.19 102 ALA A CA 1
ATOM 775 C C . ALA A 1 102 ? 7.57 -9.406 5.59 1 89.19 102 ALA A C 1
ATOM 777 O O . ALA A 1 102 ? 6.855 -9.93 4.734 1 89.19 102 ALA A O 1
ATOM 778 N N . SER A 1 103 ? 7.148 -8.633 6.496 1 89.94 103 SER A N 1
ATOM 779 C CA . SER A 1 103 ? 5.73 -8.312 6.582 1 89.94 103 SER A CA 1
ATOM 780 C C . SER A 1 103 ? 5.27 -7.516 5.359 1 89.94 103 SER A C 1
ATOM 782 O O . SER A 1 103 ? 4.16 -7.719 4.863 1 89.94 103 SER A O 1
ATOM 784 N N . GLU A 1 104 ? 6.105 -6.668 4.891 1 91.38 104 GLU A N 1
ATOM 785 C CA . GLU A 1 104 ? 5.766 -5.848 3.73 1 91.38 104 GLU A CA 1
ATOM 786 C C . GLU A 1 104 ? 5.633 -6.699 2.471 1 91.38 104 GLU A C 1
ATOM 788 O O . GLU A 1 104 ? 4.691 -6.527 1.692 1 91.38 104 GLU A O 1
ATOM 793 N N . ILE A 1 105 ? 6.543 -7.574 2.324 1 94.75 105 ILE A N 1
ATOM 794 C CA . ILE A 1 105 ? 6.555 -8.422 1.134 1 94.75 105 ILE A CA 1
ATOM 795 C C . ILE A 1 105 ? 5.363 -9.375 1.167 1 94.75 105 ILE A C 1
ATOM 797 O O . ILE A 1 105 ? 4.66 -9.531 0.167 1 94.75 105 ILE A O 1
ATOM 801 N N . THR A 1 106 ? 5.117 -9.938 2.316 1 95.88 106 THR A N 1
ATOM 802 C CA . THR A 1 106 ? 4.004 -10.867 2.455 1 95.88 106 THR A CA 1
ATOM 803 C C . THR A 1 106 ? 2.674 -10.164 2.221 1 95.88 106 THR A C 1
ATOM 805 O O . THR A 1 106 ? 1.771 -10.719 1.592 1 95.88 106 THR A O 1
ATOM 808 N N . ALA A 1 107 ? 2.574 -8.984 2.742 1 94.12 107 ALA A N 1
ATOM 809 C CA . ALA A 1 107 ? 1.356 -8.211 2.529 1 94.12 107 ALA A CA 1
ATOM 810 C C . ALA A 1 107 ? 1.143 -7.914 1.048 1 94.12 107 ALA A C 1
ATOM 812 O O . ALA A 1 107 ? 0.019 -8 0.547 1 94.12 107 ALA A O 1
ATOM 813 N N . MET A 1 108 ? 2.191 -7.59 0.393 1 96.25 108 MET A N 1
ATOM 814 C CA . MET A 1 108 ? 2.111 -7.293 -1.034 1 96.25 108 MET A CA 1
ATOM 815 C C . MET A 1 108 ? 1.699 -8.531 -1.827 1 96.25 108 MET A C 1
ATOM 817 O O . MET A 1 108 ? 0.87 -8.438 -2.734 1 96.25 108 MET A O 1
ATOM 821 N N . LEU A 1 109 ? 2.283 -9.648 -1.514 1 97.94 109 LEU A N 1
ATOM 822 C CA . LEU A 1 109 ? 1.926 -10.906 -2.17 1 97.94 109 LEU A CA 1
ATOM 823 C C . LEU A 1 109 ? 0.464 -11.258 -1.914 1 97.94 109 LEU A C 1
ATOM 825 O O . LEU A 1 109 ? -0.263 -11.625 -2.84 1 97.94 109 LEU A O 1
ATOM 829 N N . THR A 1 110 ? 0.087 -11.102 -0.7 1 97.06 110 THR A N 1
ATOM 830 C CA . THR A 1 110 ? -1.29 -11.414 -0.331 1 97.06 110 THR A CA 1
ATOM 831 C C . THR A 1 110 ? -2.27 -10.57 -1.139 1 97.06 110 THR A C 1
ATOM 833 O O . THR A 1 110 ? -3.268 -11.078 -1.647 1 97.06 110 THR A O 1
ATOM 836 N N . ARG A 1 111 ? -1.942 -9.328 -1.255 1 95.44 111 ARG A N 1
ATOM 837 C CA . ARG A 1 111 ? -2.795 -8.438 -2.033 1 95.44 111 ARG A CA 1
ATOM 838 C C . ARG A 1 111 ? -2.793 -8.82 -3.508 1 95.44 111 ARG A C 1
ATOM 840 O O . ARG A 1 111 ? -3.848 -8.867 -4.145 1 95.44 111 ARG A O 1
ATOM 847 N N . ALA A 1 112 ? -1.664 -9.109 -4.023 1 97.38 112 ALA A N 1
ATOM 848 C CA . ALA A 1 112 ? -1.527 -9.43 -5.441 1 97.38 112 ALA A CA 1
ATOM 849 C C . ALA A 1 112 ? -2.275 -10.711 -5.785 1 97.38 112 ALA A C 1
ATOM 851 O O . ALA A 1 112 ? -2.863 -10.82 -6.863 1 97.38 112 ALA A O 1
ATOM 852 N N . TYR A 1 113 ? -2.346 -11.641 -4.867 1 97.62 113 TYR A N 1
ATOM 853 C CA . TYR A 1 113 ? -2.934 -12.945 -5.141 1 97.62 113 TYR A CA 1
ATOM 854 C C . TYR A 1 113 ? -4.371 -13.016 -4.645 1 97.62 113 TYR A C 1
ATOM 856 O O . TYR A 1 113 ? -5.027 -14.055 -4.758 1 97.62 113 TYR A O 1
ATOM 864 N N . SER A 1 114 ? -4.816 -11.898 -4.09 1 94.75 114 SER A N 1
ATOM 865 C CA . SER A 1 114 ? -6.191 -11.875 -3.605 1 94.75 114 SER A CA 1
ATOM 866 C C . SER A 1 114 ? -7.184 -11.852 -4.762 1 94.75 114 SER A C 1
ATOM 868 O O . SER A 1 114 ? -8.367 -12.148 -4.578 1 94.75 114 SER A O 1
ATOM 870 N N . CYS A 1 115 ? -6.703 -11.477 -5.895 1 93 115 CYS A N 1
ATOM 871 C CA . CYS A 1 115 ? -7.543 -11.461 -7.09 1 93 115 CYS A CA 1
ATOM 872 C C . CYS A 1 115 ? -8.008 -12.867 -7.445 1 93 115 CYS A C 1
ATOM 874 O O . CYS A 1 115 ? -7.199 -13.797 -7.512 1 93 115 CYS A O 1
ATOM 876 N N . PRO A 1 116 ? -9.289 -13.016 -7.719 1 92.06 116 PRO A N 1
ATOM 877 C CA . PRO A 1 116 ? -9.828 -14.344 -8.008 1 92.06 116 PRO A CA 1
ATOM 878 C C . PRO A 1 116 ? -9.203 -14.977 -9.25 1 92.06 116 PRO A C 1
ATOM 880 O O . PRO A 1 116 ? -9.172 -16.203 -9.375 1 92.06 116 PRO A O 1
ATOM 883 N N . SER A 1 117 ? -8.734 -14.125 -10.109 1 91.44 117 SER A N 1
ATOM 884 C CA . SER A 1 117 ? -8.211 -14.656 -11.367 1 91.44 117 SER A CA 1
ATOM 885 C C . SER A 1 117 ? -6.715 -14.945 -11.258 1 91.44 117 SER A C 1
ATOM 887 O O . SER A 1 117 ? -6.09 -15.359 -12.234 1 91.44 117 SER A O 1
ATOM 889 N N . ALA A 1 118 ? -6.141 -14.703 -10.109 1 94.06 118 ALA A N 1
ATOM 890 C CA . ALA A 1 118 ? -4.703 -14.914 -9.938 1 94.06 118 ALA A CA 1
ATOM 891 C C . ALA A 1 118 ? -4.348 -16.391 -10.102 1 94.06 118 ALA A C 1
ATOM 893 O O . ALA A 1 118 ? -3.385 -16.734 -10.789 1 94.06 118 ALA A O 1
ATOM 894 N N . ILE A 1 119 ? -5.094 -17.219 -9.438 1 95.25 119 ILE A N 1
ATOM 895 C CA . ILE A 1 119 ? -4.98 -18.656 -9.602 1 95.25 119 ILE A CA 1
ATOM 896 C C . ILE A 1 119 ? -6.371 -19.281 -9.617 1 95.25 119 ILE A C 1
ATOM 898 O O . ILE A 1 119 ? -7.375 -18.594 -9.406 1 95.25 119 ILE A O 1
ATOM 902 N N . ASP A 1 120 ? -6.414 -20.547 -9.984 1 95.38 120 ASP A N 1
ATOM 903 C CA . ASP A 1 120 ? -7.691 -21.25 -10.016 1 95.38 120 ASP A CA 1
ATOM 904 C C . ASP A 1 120 ? -8.102 -21.703 -8.609 1 95.38 120 ASP A C 1
ATOM 906 O O . ASP A 1 120 ? -8.086 -22.891 -8.305 1 95.38 120 ASP A O 1
ATOM 910 N N . TYR A 1 121 ? -8.617 -20.797 -7.84 1 96.31 121 TYR A N 1
ATOM 911 C CA . TYR A 1 121 ? -8.969 -21.047 -6.449 1 96.31 121 TYR A CA 1
ATOM 912 C C . TYR A 1 121 ? -10.078 -22.094 -6.352 1 96.31 121 TYR A C 1
ATOM 914 O O . TYR A 1 121 ? -10.062 -22.953 -5.465 1 96.31 121 TYR A O 1
ATOM 922 N N . PRO A 1 122 ? -11.078 -22.062 -7.23 1 96.25 122 PRO A N 1
ATOM 923 C CA . PRO A 1 122 ? -12.148 -23.062 -7.164 1 96.25 122 PRO A CA 1
ATOM 924 C C . PRO A 1 122 ? -11.633 -24.484 -7.293 1 96.25 122 PRO A C 1
ATOM 926 O O . PRO A 1 122 ? -12.172 -25.406 -6.672 1 96.25 122 PRO A O 1
ATOM 929 N N . SER A 1 123 ? -10.586 -24.688 -8.07 1 95.88 123 SER A N 1
ATOM 930 C CA . SER A 1 123 ? -10.039 -26.016 -8.273 1 95.88 123 SER A CA 1
ATOM 931 C C . SER A 1 123 ? -9.406 -26.562 -6.996 1 95.88 123 SER A C 1
ATOM 933 O O . SER A 1 123 ? -9.141 -27.766 -6.887 1 95.88 123 SER A O 1
ATOM 935 N N . LEU A 1 124 ? -9.203 -25.703 -6 1 97 124 LEU A N 1
ATOM 936 C CA . LEU A 1 124 ? -8.586 -26.109 -4.734 1 97 124 LEU A CA 1
ATOM 937 C C . LEU A 1 124 ? -9.648 -26.516 -3.719 1 97 124 LEU A C 1
ATOM 939 O O . LEU A 1 124 ? -9.312 -26.969 -2.623 1 97 124 LEU A O 1
ATOM 943 N N . CYS A 1 125 ? -10.867 -26.312 -4.105 1 96.38 125 CYS A N 1
ATOM 944 C CA . CYS A 1 125 ? -11.945 -26.812 -3.264 1 96.38 125 CYS A CA 1
ATOM 945 C C . CYS A 1 125 ? -12.148 -28.312 -3.459 1 96.38 125 CYS A C 1
ATOM 947 O O . CYS A 1 125 ? -12.328 -28.766 -4.586 1 96.38 125 CYS A O 1
ATOM 949 N N . VAL A 1 126 ? -12.102 -29.047 -2.422 1 95.12 126 VAL A N 1
ATOM 950 C CA . VAL A 1 126 ? -12.203 -30.5 -2.506 1 95.12 126 VAL A CA 1
ATOM 951 C C . VAL A 1 126 ? -13.641 -30.938 -2.236 1 95.12 126 VAL A C 1
ATOM 953 O O . VAL A 1 126 ? -14.211 -31.734 -2.998 1 95.12 126 VAL A O 1
ATOM 956 N N . LEU A 1 127 ? -14.219 -30.516 -1.149 1 93.31 127 LEU A N 1
ATOM 957 C CA . LEU A 1 127 ? -15.609 -30.734 -0.779 1 93.31 127 LEU A CA 1
ATOM 958 C C . LEU A 1 127 ? -16.281 -29.422 -0.388 1 93.31 127 LEU A C 1
ATOM 960 O O . LEU A 1 127 ? -16.062 -28.922 0.715 1 93.31 127 LEU A O 1
ATOM 964 N N . PRO A 1 128 ? -17.141 -28.922 -1.308 1 92.5 128 PRO A N 1
ATOM 965 C CA . PRO A 1 128 ? -17.766 -27.625 -1.041 1 92.5 128 PRO A CA 1
ATOM 966 C C . PRO A 1 128 ? -18.406 -27.562 0.344 1 92.5 128 PRO A C 1
ATOM 968 O O . PRO A 1 128 ? -19.078 -28.5 0.768 1 92.5 128 PRO A O 1
ATOM 971 N N . GLY A 1 129 ? -18.078 -26.453 1.001 1 94.06 129 GLY A N 1
ATOM 972 C CA . GLY A 1 129 ? -18.641 -26.203 2.32 1 94.06 129 GLY A CA 1
ATOM 973 C C . GLY A 1 129 ? -17.938 -26.969 3.422 1 94.06 129 GLY A C 1
ATOM 974 O O . GLY A 1 129 ? -18.203 -26.766 4.605 1 94.06 129 GLY A O 1
ATOM 975 N N . GLN A 1 130 ? -17 -27.828 3.062 1 93.56 130 GLN A N 1
ATOM 976 C CA . GLN A 1 130 ? -16.422 -28.672 4.098 1 93.56 130 GLN A CA 1
ATOM 977 C C . GLN A 1 130 ? -14.891 -28.578 4.086 1 93.56 130 GLN A C 1
ATOM 979 O O . GLN A 1 130 ? -14.289 -28.078 5.031 1 93.56 130 GLN A O 1
ATOM 984 N N . GLN A 1 131 ? -14.281 -29.047 2.906 1 95.94 131 GLN A N 1
ATOM 985 C CA . GLN A 1 131 ? -12.828 -29.141 2.91 1 95.94 131 GLN A CA 1
ATOM 986 C C . GLN A 1 131 ? -12.234 -28.516 1.651 1 95.94 131 GLN A C 1
ATOM 988 O O . GLN A 1 131 ? -12.812 -28.609 0.568 1 95.94 131 GLN A O 1
ATOM 993 N N . CYS A 1 132 ? -11.109 -27.891 1.782 1 97.44 132 CYS A N 1
ATOM 994 C CA . CYS A 1 132 ? -10.359 -27.328 0.663 1 97.44 132 CYS A CA 1
ATOM 995 C C . CYS A 1 132 ? -8.859 -27.438 0.907 1 97.44 132 CYS A C 1
ATOM 997 O O . CYS A 1 132 ? -8.422 -27.719 2.025 1 97.44 132 CYS A O 1
ATOM 999 N N . TRP A 1 133 ? -8.047 -27.312 -0.156 1 97.75 133 TRP A N 1
ATOM 1000 C CA . TRP A 1 133 ? -6.598 -27.25 -0.031 1 97.75 133 TRP A CA 1
ATOM 1001 C C . TRP A 1 133 ? -6.148 -25.875 0.465 1 97.75 133 TRP A C 1
ATOM 1003 O O . TRP A 1 133 ? -6.66 -24.844 0.017 1 97.75 133 TRP A O 1
ATOM 1013 N N . LEU A 1 134 ? -5.305 -25.859 1.426 1 98.19 134 LEU A N 1
ATOM 1014 C CA . LEU A 1 134 ? -4.531 -24.688 1.82 1 98.19 134 LEU A CA 1
ATOM 1015 C C . LEU A 1 134 ? -3.088 -24.797 1.341 1 98.19 134 LEU A C 1
ATOM 1017 O O . LEU A 1 134 ? -2.389 -25.75 1.689 1 98.19 134 LEU A O 1
ATOM 1021 N N . LEU A 1 135 ? -2.662 -23.906 0.502 1 98.44 135 LEU A N 1
ATOM 1022 C CA . LEU A 1 135 ? -1.282 -23.875 0.028 1 98.44 135 LEU A CA 1
ATOM 1023 C C . LEU A 1 135 ? -0.413 -23.031 0.95 1 98.44 135 LEU A C 1
ATOM 1025 O O . LEU A 1 135 ? -0.615 -21.812 1.061 1 98.44 135 LEU A O 1
ATOM 1029 N N . TYR A 1 136 ? 0.493 -23.609 1.61 1 98.25 136 TYR A N 1
ATOM 1030 C CA . TYR A 1 136 ? 1.492 -22.891 2.4 1 98.25 136 TYR A CA 1
ATOM 1031 C C . TYR A 1 136 ? 2.711 -22.547 1.554 1 98.25 136 TYR A C 1
ATOM 1033 O O . TYR A 1 136 ? 3.465 -23.438 1.147 1 98.25 136 TYR A O 1
ATOM 1041 N N . ILE A 1 137 ? 2.924 -21.297 1.342 1 98.44 137 ILE A N 1
ATOM 1042 C CA . ILE A 1 137 ? 4.062 -20.859 0.542 1 98.44 137 ILE A CA 1
ATOM 1043 C C . ILE A 1 137 ? 5.129 -20.25 1.453 1 98.44 137 ILE A C 1
ATOM 1045 O O . ILE A 1 137 ? 4.945 -19.172 2.012 1 98.44 137 ILE A O 1
ATOM 1049 N N . ASP A 1 138 ? 6.172 -20.938 1.593 1 96.81 138 ASP A N 1
ATOM 1050 C CA . ASP A 1 138 ? 7.285 -20.516 2.436 1 96.81 138 ASP A CA 1
ATOM 1051 C C . ASP A 1 138 ? 8.422 -19.938 1.598 1 96.81 138 ASP A C 1
ATOM 1053 O O . ASP A 1 138 ? 9.008 -20.641 0.771 1 96.81 138 ASP A O 1
ATOM 1057 N N . VAL A 1 139 ? 8.758 -18.688 1.874 1 96.75 139 VAL A N 1
ATOM 1058 C CA . VAL A 1 139 ? 9.812 -17.984 1.143 1 96.75 139 VAL A CA 1
ATOM 1059 C C . VAL A 1 139 ? 11.039 -17.812 2.035 1 96.75 139 VAL A C 1
ATOM 1061 O O . VAL A 1 139 ? 10.945 -17.266 3.139 1 96.75 139 VAL A O 1
ATOM 1064 N N . LEU A 1 140 ? 12.117 -18.281 1.568 1 94.12 140 LEU A N 1
ATOM 1065 C CA . LEU A 1 140 ? 13.383 -18.109 2.271 1 94.12 140 LEU A CA 1
ATOM 1066 C C . LEU A 1 140 ? 14.32 -17.188 1.494 1 94.12 140 LEU A C 1
ATOM 1068 O O . LEU A 1 140 ? 14.719 -17.516 0.372 1 94.12 140 LEU A O 1
ATOM 1072 N N . LEU A 1 141 ? 14.641 -16.062 2.125 1 92.62 141 LEU A N 1
ATOM 1073 C CA . LEU A 1 141 ? 15.609 -15.148 1.525 1 92.62 141 LEU A CA 1
ATOM 1074 C C . LEU A 1 141 ? 17.031 -15.562 1.886 1 92.62 141 LEU A C 1
ATOM 1076 O O . LEU A 1 141 ? 17.422 -15.492 3.053 1 92.62 141 LEU A O 1
ATOM 1080 N N . LEU A 1 142 ? 17.766 -15.969 0.956 1 90.12 142 LEU A N 1
ATOM 1081 C CA . LEU A 1 142 ? 19.125 -16.438 1.183 1 90.12 142 LEU A CA 1
ATOM 1082 C C . LEU A 1 142 ? 20.125 -15.297 1.088 1 90.12 142 LEU A C 1
ATOM 1084 O O . LEU A 1 142 ? 21.094 -15.242 1.86 1 90.12 142 LEU A O 1
ATOM 1088 N N . GLU A 1 143 ? 19.922 -14.406 0.131 1 88.5 143 GLU A N 1
ATOM 1089 C CA . GLU A 1 143 ? 20.766 -13.234 -0.089 1 88.5 143 GLU A CA 1
ATOM 1090 C C . GLU A 1 143 ? 19.969 -12.086 -0.688 1 88.5 143 GLU A C 1
ATOM 1092 O O . GLU A 1 143 ? 19.078 -12.305 -1.511 1 88.5 143 GLU A O 1
ATOM 1097 N N . CYS A 1 144 ? 20.328 -10.883 -0.259 1 86.38 144 CYS A N 1
ATOM 1098 C CA . CYS A 1 144 ? 19.656 -9.711 -0.788 1 86.38 144 CYS A CA 1
ATOM 1099 C C . CYS A 1 144 ? 20.609 -8.859 -1.623 1 86.38 144 CYS A C 1
ATOM 1101 O O . CYS A 1 144 ? 21.641 -8.414 -1.13 1 86.38 144 CYS A O 1
ATOM 1103 N N . GLY A 1 145 ? 20.344 -8.711 -2.857 1 86.44 145 GLY A N 1
ATOM 1104 C CA . GLY A 1 145 ? 21.094 -7.863 -3.766 1 86.44 145 GLY A CA 1
ATOM 1105 C C . GLY A 1 145 ? 20.234 -6.863 -4.512 1 86.44 145 GLY A C 1
ATOM 1106 O O . GLY A 1 145 ? 20.516 -6.52 -5.66 1 86.44 145 GLY A O 1
ATOM 1107 N N . GLY A 1 146 ? 19.109 -6.57 -3.986 1 89.94 146 GLY A N 1
ATOM 1108 C CA . GLY A 1 146 ? 18.203 -5.613 -4.609 1 89.94 146 GLY A CA 1
ATOM 1109 C C . GLY A 1 146 ? 16.984 -6.266 -5.219 1 89.94 146 GLY A C 1
ATOM 1110 O O . GLY A 1 146 ? 16.969 -7.477 -5.449 1 89.94 146 GLY A O 1
ATOM 1111 N N . ASN A 1 147 ? 15.984 -5.457 -5.418 1 94.75 147 ASN A N 1
ATOM 1112 C CA . ASN A 1 147 ? 14.75 -5.812 -6.102 1 94.75 147 ASN A CA 1
ATOM 1113 C C . ASN A 1 147 ? 14.133 -7.082 -5.52 1 94.75 147 ASN A C 1
ATOM 1115 O O . ASN A 1 147 ? 13.789 -8.008 -6.258 1 94.75 147 ASN A O 1
ATOM 1119 N N . LEU A 1 148 ? 13.969 -7.137 -4.285 1 92.81 148 LEU A N 1
ATOM 1120 C CA . LEU A 1 148 ? 13.508 -8.305 -3.545 1 92.81 148 LEU A CA 1
ATOM 1121 C C . LEU A 1 148 ? 12.055 -8.617 -3.873 1 92.81 148 LEU A C 1
ATOM 1123 O O . LEU A 1 148 ? 11.695 -9.781 -4.07 1 92.81 148 LEU A O 1
ATOM 1127 N N . PHE A 1 149 ? 11.188 -7.617 -3.977 1 96.69 149 PHE A N 1
ATOM 1128 C CA . PHE A 1 149 ? 9.766 -7.82 -4.227 1 96.69 149 PHE A CA 1
ATOM 1129 C C . PHE A 1 149 ? 9.547 -8.602 -5.516 1 96.69 149 PHE A C 1
ATOM 1131 O O . PHE A 1 149 ? 8.781 -9.562 -5.543 1 96.69 149 PHE A O 1
ATOM 1138 N N . ASP A 1 150 ? 10.234 -8.148 -6.535 1 98.25 150 ASP A N 1
ATOM 1139 C CA . ASP A 1 150 ? 10.078 -8.781 -7.844 1 98.25 150 ASP A CA 1
ATOM 1140 C C . ASP A 1 150 ? 10.609 -10.211 -7.828 1 98.25 150 ASP A C 1
ATOM 1142 O O . ASP A 1 150 ? 9.953 -11.125 -8.32 1 98.25 150 ASP A O 1
ATOM 1146 N N . ALA A 1 151 ? 11.766 -10.344 -7.27 1 97.38 151 ALA A N 1
ATOM 1147 C CA . ALA A 1 151 ? 12.406 -11.664 -7.227 1 97.38 151 ALA A CA 1
ATOM 1148 C C . ALA A 1 151 ? 11.531 -12.664 -6.484 1 97.38 151 ALA A C 1
ATOM 1150 O O . ALA A 1 151 ? 11.359 -13.805 -6.938 1 97.38 151 ALA A O 1
ATOM 1151 N N . VAL A 1 152 ? 11 -12.25 -5.391 1 97.62 152 VAL A N 1
ATOM 1152 C CA . VAL A 1 152 ? 10.164 -13.125 -4.578 1 97.62 152 VAL A CA 1
ATOM 1153 C C . VAL A 1 152 ? 8.914 -13.523 -5.363 1 97.62 152 VAL A C 1
ATOM 1155 O O . VAL A 1 152 ? 8.523 -14.688 -5.363 1 97.62 152 VAL A O 1
ATOM 1158 N N . SER A 1 153 ? 8.273 -12.602 -5.988 1 98.56 153 SER A N 1
ATOM 1159 C CA . SER A 1 153 ? 7.055 -12.891 -6.73 1 98.56 153 SER A CA 1
ATOM 1160 C C . SER A 1 153 ? 7.32 -13.859 -7.875 1 98.56 153 SER A C 1
ATOM 1162 O O . SER A 1 153 ? 6.496 -14.734 -8.156 1 98.56 153 SER A O 1
ATOM 1164 N N . ILE A 1 154 ? 8.445 -13.695 -8.539 1 98.44 154 ILE A N 1
ATOM 1165 C CA . ILE A 1 154 ? 8.828 -14.594 -9.617 1 98.44 154 ILE A CA 1
ATOM 1166 C C . ILE A 1 154 ? 9.062 -16 -9.062 1 98.44 154 ILE A C 1
ATOM 1168 O O . ILE A 1 154 ? 8.594 -16.984 -9.641 1 98.44 154 ILE A O 1
ATOM 1172 N N . ALA A 1 155 ? 9.703 -16.062 -7.941 1 98.38 155 ALA A N 1
ATOM 1173 C CA . ALA A 1 155 ? 9.969 -17.359 -7.309 1 98.38 155 ALA A CA 1
ATOM 1174 C C . ALA A 1 155 ? 8.672 -18.031 -6.875 1 98.38 155 ALA A C 1
ATOM 1176 O O . ALA A 1 155 ? 8.516 -19.234 -7.031 1 98.38 155 ALA A O 1
ATOM 1177 N N . VAL A 1 156 ? 7.801 -17.25 -6.332 1 98.62 156 VAL A N 1
ATOM 1178 C CA . VAL A 1 156 ? 6.52 -17.781 -5.875 1 98.62 156 VAL A CA 1
ATOM 1179 C C . VAL A 1 156 ? 5.742 -18.344 -7.059 1 98.62 156 VAL A C 1
ATOM 1181 O O . VAL A 1 156 ? 5.25 -19.484 -6.996 1 98.62 156 VAL A O 1
ATOM 1184 N N . LYS A 1 157 ? 5.637 -17.594 -8.141 1 98.56 157 LYS A N 1
ATOM 1185 C CA . LYS A 1 157 ? 4.938 -18.078 -9.328 1 98.56 157 LYS A CA 1
ATOM 1186 C C . LYS A 1 157 ? 5.59 -19.344 -9.867 1 98.56 157 LYS A C 1
ATOM 1188 O O . LYS A 1 157 ? 4.895 -20.281 -10.289 1 98.56 157 LYS A O 1
ATOM 1193 N N . SER A 1 158 ? 6.887 -19.391 -9.852 1 98.19 158 SER A N 1
ATOM 1194 C CA . SER A 1 158 ? 7.621 -20.562 -10.328 1 98.19 158 SER A CA 1
ATOM 1195 C C . SER A 1 158 ? 7.336 -21.781 -9.461 1 98.19 158 SER A C 1
ATOM 1197 O O . SER A 1 158 ? 7.133 -22.891 -9.984 1 98.19 158 SER A O 1
ATOM 1199 N N . ALA A 1 159 ? 7.355 -21.578 -8.172 1 98.19 159 ALA A N 1
ATOM 1200 C CA . ALA A 1 159 ? 7.078 -22.672 -7.254 1 98.19 159 ALA A CA 1
ATOM 1201 C C . ALA A 1 159 ? 5.652 -23.188 -7.426 1 98.19 159 ALA A C 1
ATOM 1203 O O . ALA A 1 159 ? 5.41 -24.391 -7.367 1 98.19 159 ALA A O 1
ATOM 1204 N N . LEU A 1 160 ? 4.742 -22.266 -7.617 1 98.25 160 LEU A N 1
ATOM 1205 C CA . LEU A 1 160 ? 3.352 -22.641 -7.836 1 98.25 160 LEU A CA 1
ATOM 1206 C C . LEU A 1 160 ? 3.195 -23.406 -9.148 1 98.25 160 LEU A C 1
ATOM 1208 O O . LEU A 1 160 ? 2.379 -24.328 -9.242 1 98.25 160 LEU A O 1
ATOM 1212 N N . PHE A 1 161 ? 3.961 -23.031 -10.133 1 97.31 161 PHE A N 1
ATOM 1213 C CA . PHE A 1 161 ? 3.965 -23.75 -11.398 1 97.31 161 PHE A CA 1
ATOM 1214 C C . PHE A 1 161 ? 4.43 -25.188 -11.195 1 97.31 161 PHE A C 1
ATOM 1216 O O . PHE A 1 161 ? 3.869 -26.109 -11.781 1 97.31 161 PHE A O 1
ATOM 1223 N N . ASN A 1 162 ? 5.359 -25.312 -10.383 1 96.38 162 ASN A N 1
ATOM 1224 C CA . ASN A 1 162 ? 5.949 -26.625 -10.109 1 96.38 162 ASN A CA 1
ATOM 1225 C C . ASN A 1 162 ? 5.078 -27.438 -9.156 1 96.38 162 ASN A C 1
ATOM 1227 O O . ASN A 1 162 ? 5.324 -28.641 -8.961 1 96.38 162 ASN A O 1
ATOM 1231 N N . LEU A 1 163 ? 4.09 -26.906 -8.641 1 97.19 163 LEU A N 1
ATOM 1232 C CA . LEU A 1 163 ? 3.283 -27.5 -7.57 1 97.19 163 LEU A CA 1
ATOM 1233 C C . LEU A 1 163 ? 2.529 -28.719 -8.07 1 97.19 163 LEU A C 1
ATOM 1235 O O . LEU A 1 163 ? 1.906 -28.688 -9.133 1 97.19 163 LEU A O 1
ATOM 1239 N N . ARG A 1 164 ? 2.6 -29.781 -7.297 1 96.19 164 ARG A N 1
ATOM 1240 C CA . ARG A 1 164 ? 1.844 -31.016 -7.512 1 96.19 164 ARG A CA 1
ATOM 1241 C C . ARG A 1 164 ? 0.857 -31.266 -6.371 1 96.19 164 ARG A C 1
ATOM 1243 O O . ARG A 1 164 ? 1.26 -31.594 -5.254 1 96.19 164 ARG A O 1
ATOM 1250 N N . ILE A 1 165 ? -0.374 -31.094 -6.66 1 97.12 165 ILE A N 1
ATOM 1251 C CA . ILE A 1 165 ? -1.411 -31.297 -5.652 1 97.12 165 ILE A CA 1
ATOM 1252 C C . ILE A 1 165 ? -1.929 -32.719 -5.723 1 97.12 165 ILE A C 1
ATOM 1254 O O . ILE A 1 165 ? -2.486 -33.156 -6.742 1 97.12 165 ILE A O 1
ATOM 1258 N N . PRO A 1 166 ? -1.805 -33.469 -4.629 1 96.38 166 PRO A N 1
ATOM 1259 C CA . PRO A 1 166 ? -2.277 -34.844 -4.668 1 96.38 166 PRO A CA 1
ATOM 1260 C C . PRO A 1 166 ? -3.779 -34.938 -4.914 1 96.38 166 PRO A C 1
ATOM 1262 O O . PRO A 1 166 ? -4.551 -34.125 -4.406 1 96.38 166 PRO A O 1
ATOM 1265 N N . ASN A 1 167 ? -4.141 -35.969 -5.656 1 95.62 167 ASN A N 1
ATOM 1266 C CA . ASN A 1 167 ? -5.566 -36.219 -5.867 1 95.62 167 ASN A CA 1
ATOM 1267 C C . ASN A 1 167 ? -6.219 -36.812 -4.633 1 95.62 167 ASN A C 1
ATOM 1269 O O . ASN A 1 167 ? -5.559 -37.5 -3.844 1 95.62 167 ASN A O 1
ATOM 1273 N N . VAL A 1 168 ? -7.488 -36.5 -4.496 1 94.06 168 VAL A N 1
ATOM 1274 C CA . VAL A 1 168 ? -8.242 -36.969 -3.336 1 94.06 168 VAL A CA 1
ATOM 1275 C C . VAL A 1 168 ? -9.383 -37.875 -3.791 1 94.06 168 VAL A C 1
ATOM 1277 O O . VAL A 1 168 ? -10.07 -37.562 -4.77 1 94.06 168 VAL A O 1
ATOM 1280 N N . THR A 1 169 ? -9.531 -38.969 -3.117 1 91.12 169 THR A N 1
ATOM 1281 C CA . THR A 1 169 ? -10.641 -39.875 -3.365 1 91.12 169 THR A CA 1
ATOM 1282 C C . THR A 1 169 ? -11.648 -39.812 -2.217 1 91.12 169 THR A C 1
ATOM 1284 O O . THR A 1 169 ? -11.258 -39.781 -1.048 1 91.12 169 THR A O 1
ATOM 1287 N N . MET A 1 170 ? -12.836 -39.688 -2.627 1 88.31 170 MET A N 1
ATOM 1288 C CA . MET A 1 170 ? -13.914 -39.625 -1.646 1 88.31 170 MET A CA 1
ATOM 1289 C C . MET A 1 170 ? -14.57 -41 -1.472 1 88.31 170 MET A C 1
ATOM 1291 O O . MET A 1 170 ? -14.914 -41.656 -2.455 1 88.31 170 MET A O 1
ATOM 1295 N N . THR A 1 171 ? -14.594 -41.5 -0.269 1 86.12 171 THR A N 1
ATOM 1296 C CA . THR A 1 171 ? -15.312 -42.719 0.04 1 86.12 171 THR A CA 1
ATOM 1297 C C . THR A 1 171 ? -16.453 -42.438 1.009 1 86.12 171 THR A C 1
ATOM 1299 O O . THR A 1 171 ? -16.297 -41.719 1.991 1 86.12 171 THR A O 1
ATOM 1302 N N . LYS A 1 172 ? -17.703 -42.812 0.604 1 82.75 172 LYS A N 1
ATOM 1303 C CA . LYS A 1 172 ? -18.875 -42.656 1.462 1 82.75 172 LYS A CA 1
ATOM 1304 C C . LYS A 1 172 ? -19.094 -43.938 2.295 1 82.75 172 LYS A C 1
ATOM 1306 O O . LYS A 1 172 ? -19.141 -45.031 1.755 1 82.75 172 LYS A O 1
ATOM 1311 N N . ASP A 1 173 ? -18.906 -43.812 3.57 1 76.25 173 ASP A N 1
ATOM 1312 C CA . ASP A 1 173 ? -19.266 -44.938 4.43 1 76.25 173 ASP A CA 1
ATOM 1313 C C . ASP A 1 173 ? -20.375 -44.562 5.41 1 76.25 173 ASP A C 1
ATOM 1315 O O . ASP A 1 173 ? -20.906 -43.469 5.34 1 76.25 173 ASP A O 1
ATOM 1319 N N . GLU A 1 174 ? -20.906 -45.469 6.145 1 76.5 174 GLU A N 1
ATOM 1320 C CA . GLU A 1 174 ? -22.016 -45.312 7.07 1 76.5 174 GLU A CA 1
ATOM 1321 C C . GLU A 1 174 ? -21.812 -44.062 7.949 1 76.5 174 GLU A C 1
ATOM 1323 O O . GLU A 1 174 ? -22.781 -43.469 8.391 1 76.5 174 GLU A O 1
ATOM 1328 N N . GLY A 1 175 ? -20.531 -43.656 8.156 1 70.19 175 GLY A N 1
ATOM 1329 C CA . GLY A 1 175 ? -20.219 -42.594 9.094 1 70.19 175 GLY A CA 1
ATOM 1330 C C . GLY A 1 175 ? -20 -41.25 8.422 1 70.19 175 GLY A C 1
ATOM 1331 O O . GLY A 1 175 ? -19.688 -40.25 9.086 1 70.19 175 GLY A O 1
ATOM 1332 N N . GLY A 1 176 ? -20.141 -41.219 7.191 1 78.12 176 GLY A N 1
ATOM 1333 C CA . GLY A 1 176 ? -20.016 -39.938 6.504 1 78.12 176 GLY A CA 1
ATOM 1334 C C . GLY A 1 176 ? -19 -39.938 5.387 1 78.12 176 GLY A C 1
ATOM 1335 O O . GLY A 1 176 ? -18.719 -41 4.812 1 78.12 176 GLY A O 1
ATOM 1336 N N . ILE A 1 177 ? -18.594 -38.906 4.891 1 81.62 177 ILE A N 1
ATOM 1337 C CA . ILE A 1 177 ? -17.672 -38.75 3.768 1 81.62 177 ILE A CA 1
ATOM 1338 C C . ILE A 1 177 ? -16.234 -38.75 4.277 1 81.62 177 ILE A C 1
ATOM 1340 O O . ILE A 1 177 ? -15.891 -38.031 5.211 1 81.62 177 ILE A O 1
ATOM 1344 N N . GLU A 1 178 ? -15.422 -39.719 3.869 1 84.75 178 GLU A N 1
ATOM 1345 C CA . GLU A 1 178 ? -14 -39.781 4.184 1 84.75 178 GLU A CA 1
ATOM 1346 C C . GLU A 1 178 ? -13.156 -39.406 2.969 1 84.75 178 GLU A C 1
ATOM 1348 O O . GLU A 1 178 ? -13.438 -39.844 1.853 1 84.75 178 GLU A O 1
ATOM 1353 N N . LEU A 1 179 ? -12.242 -38.562 3.109 1 88.88 179 LEU A N 1
ATOM 1354 C CA . LEU A 1 179 ? -11.32 -38.125 2.057 1 88.88 179 LEU A CA 1
ATOM 1355 C C . LEU A 1 179 ? -9.969 -38.812 2.197 1 88.88 179 LEU A C 1
ATOM 1357 O O . LEU A 1 179 ? -9.414 -38.875 3.295 1 88.88 179 LEU A O 1
ATOM 1361 N N . ASP A 1 180 ? -9.539 -39.5 1.118 1 90.12 180 ASP A N 1
ATOM 1362 C CA . ASP A 1 180 ? -8.242 -40.156 1.085 1 90.12 180 ASP A CA 1
ATOM 1363 C C . ASP A 1 180 ? -7.301 -39.469 0.098 1 90.12 180 ASP A C 1
ATOM 1365 O O . ASP A 1 180 ? -7.602 -39.375 -1.093 1 90.12 180 ASP A O 1
ATOM 1369 N N . VAL A 1 181 ? -6.219 -39.031 0.564 1 92 181 VAL A N 1
ATOM 1370 C CA . VAL A 1 181 ? -5.227 -38.375 -0.264 1 92 181 VAL A CA 1
ATOM 1371 C C . VAL A 1 181 ? -4.289 -39.406 -0.892 1 92 181 VAL A C 1
ATOM 1373 O O . VAL A 1 181 ? -3.758 -40.281 -0.198 1 92 181 VAL A O 1
ATOM 1376 N N . SER A 1 182 ?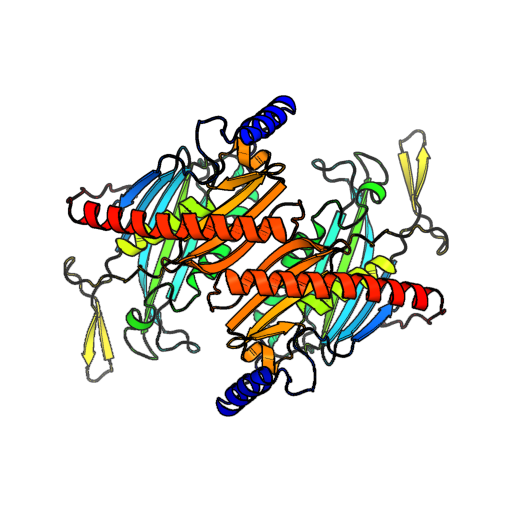 -4.082 -39.25 -2.152 1 91.38 182 SER A N 1
ATOM 1377 C CA . SER A 1 182 ? -3.246 -40.219 -2.861 1 91.38 182 SER A CA 1
ATOM 1378 C C . SER A 1 182 ? -1.802 -40.156 -2.377 1 91.38 182 SER A C 1
ATOM 1380 O O . SER A 1 182 ? -1.256 -39.062 -2.164 1 91.38 182 SER A O 1
ATOM 1382 N N . ASP A 1 183 ? -1.189 -41.312 -2.211 1 88.19 183 ASP A N 1
ATOM 1383 C CA . ASP A 1 183 ? 0.223 -41.406 -1.853 1 88.19 183 ASP A CA 1
ATOM 1384 C C . ASP A 1 183 ? 1.084 -41.688 -3.082 1 88.19 183 ASP A C 1
ATOM 1386 O O . ASP A 1 183 ? 2.311 -41.75 -2.984 1 88.19 183 ASP A O 1
ATOM 1390 N N . ASP A 1 184 ? 0.405 -41.844 -4.242 1 88.62 184 ASP A N 1
ATOM 1391 C CA . ASP A 1 184 ? 1.105 -42.031 -5.508 1 88.62 184 ASP A CA 1
ATOM 1392 C C . ASP A 1 184 ? 1.674 -40.719 -6.023 1 88.62 184 ASP A C 1
ATOM 1394 O O . ASP A 1 184 ? 0.921 -39.781 -6.336 1 88.62 184 ASP A O 1
ATOM 1398 N N . PRO A 1 185 ? 2.965 -40.656 -6.152 1 85.75 185 PRO A N 1
ATOM 1399 C CA . PRO A 1 185 ? 3.6 -39.406 -6.574 1 85.75 185 PRO A CA 1
ATOM 1400 C C . PRO A 1 185 ? 3.207 -39 -7.988 1 85.75 185 PRO A C 1
ATOM 1402 O O . PRO A 1 185 ? 3.422 -37.844 -8.383 1 85.75 185 PRO A O 1
ATOM 1405 N N . PHE A 1 186 ? 2.617 -39.875 -8.711 1 90.12 186 PHE A N 1
ATOM 1406 C CA . PHE A 1 186 ? 2.252 -39.562 -10.094 1 90.12 186 PHE A CA 1
ATOM 1407 C C . PHE A 1 186 ? 0.763 -39.281 -10.211 1 90.12 186 PHE A C 1
ATOM 1409 O O . PHE A 1 186 ? 0.278 -38.906 -11.281 1 90.12 186 PHE A O 1
ATOM 1416 N N . ASP A 1 187 ? 0.064 -39.344 -9.07 1 94.25 187 ASP A N 1
ATOM 1417 C CA . ASP A 1 187 ? -1.363 -39.031 -9.039 1 94.25 187 ASP A CA 1
ATOM 1418 C C . ASP A 1 187 ? -1.61 -37.625 -8.453 1 94.25 187 ASP A C 1
ATOM 1420 O O . ASP A 1 187 ? -1.935 -37.5 -7.273 1 94.25 187 ASP A O 1
ATOM 1424 N N . PHE A 1 188 ? -1.354 -36.75 -9.297 1 94.75 188 PHE A N 1
ATOM 1425 C CA . PHE A 1 188 ? -1.468 -35.344 -8.844 1 94.75 188 PHE A CA 1
ATOM 1426 C C . PHE A 1 188 ? -2.102 -34.5 -9.922 1 94.75 188 PHE A C 1
ATOM 1428 O O . PHE A 1 188 ? -2.238 -34.906 -11.07 1 94.75 188 PHE A O 1
ATOM 1435 N N . LYS A 1 189 ? -2.553 -33.344 -9.531 1 94.94 189 LYS A N 1
ATOM 1436 C CA . LYS A 1 189 ? -3.02 -32.312 -10.453 1 94.94 189 LYS A CA 1
ATOM 1437 C C . LYS A 1 189 ? -2.145 -31.062 -10.375 1 94.94 189 LYS A C 1
ATOM 1439 O O . LYS A 1 189 ? -1.541 -30.781 -9.336 1 94.94 189 LYS A O 1
ATOM 1444 N N . ARG A 1 190 ? -2.08 -30.375 -11.523 1 94.88 190 ARG A N 1
ATOM 1445 C CA . ARG A 1 190 ? -1.314 -29.125 -11.609 1 94.88 190 ARG A CA 1
ATOM 1446 C C . ARG A 1 190 ? -2.209 -27.922 -11.367 1 94.88 190 ARG A C 1
ATOM 1448 O O . ARG A 1 190 ? -3.426 -28 -11.547 1 94.88 190 ARG A O 1
ATOM 1455 N N . LEU A 1 191 ? -1.643 -26.938 -10.891 1 95.94 191 LEU A N 1
ATOM 1456 C CA . LEU A 1 191 ? -2.35 -25.688 -10.695 1 95.94 191 LEU A CA 1
ATOM 1457 C C . LEU A 1 191 ? -2.135 -24.75 -11.875 1 95.94 191 LEU A C 1
ATOM 1459 O O . LEU A 1 191 ? -1.005 -24.578 -12.336 1 95.94 191 LEU A O 1
ATOM 1463 N N . ASP A 1 192 ? -3.164 -24.188 -12.383 1 94.19 192 ASP A N 1
ATOM 1464 C CA . ASP A 1 192 ? -3.041 -23.188 -13.438 1 94.19 192 ASP A CA 1
ATOM 1465 C C . ASP A 1 192 ? -2.559 -21.859 -12.867 1 94.19 192 ASP A C 1
ATOM 1467 O O . ASP A 1 192 ? -3.281 -21.188 -12.125 1 94.19 192 ASP A O 1
ATOM 1471 N N . VAL A 1 193 ? -1.372 -21.422 -13.281 1 94.56 193 VAL A N 1
ATOM 1472 C CA . VAL A 1 193 ? -0.791 -20.203 -12.703 1 94.56 193 VAL A CA 1
ATOM 1473 C C . VAL A 1 193 ? -0.651 -19.141 -13.781 1 94.56 193 VAL A C 1
ATOM 1475 O O . VAL A 1 193 ? 0.085 -18.156 -13.602 1 94.56 193 VAL A O 1
ATOM 1478 N N . ALA A 1 194 ? -1.305 -19.281 -14.906 1 93.25 194 ALA A N 1
ATOM 1479 C CA . ALA A 1 194 ? -1.207 -18.312 -16 1 93.25 194 ALA A CA 1
ATOM 1480 C C . ALA A 1 194 ? -1.652 -16.938 -15.555 1 93.25 194 ALA A C 1
ATOM 1482 O O . ALA A 1 194 ? -1.078 -15.922 -15.977 1 93.25 194 ALA A O 1
ATOM 1483 N N . GLY A 1 195 ? -2.619 -16.906 -14.695 1 95.44 195 GLY A N 1
ATOM 1484 C CA . GLY A 1 195 ? -3.178 -15.641 -14.25 1 95.44 195 GLY A CA 1
ATOM 1485 C C . GLY A 1 195 ? -2.438 -15.047 -13.07 1 95.44 195 GLY A C 1
ATOM 1486 O O . GLY A 1 195 ? -2.693 -13.906 -12.68 1 95.44 195 GLY A O 1
ATOM 1487 N N . ALA A 1 196 ? -1.481 -15.812 -12.508 1 97.69 196 ALA A N 1
ATOM 1488 C CA . ALA A 1 196 ? -0.745 -15.336 -11.336 1 97.69 196 ALA A CA 1
ATOM 1489 C C . ALA A 1 196 ? 0.099 -14.109 -11.68 1 97.69 196 ALA A C 1
ATOM 1491 O O . ALA A 1 196 ? 0.84 -14.117 -12.664 1 97.69 196 ALA A O 1
ATOM 1492 N N . PRO A 1 197 ? 0.005 -13.07 -10.906 1 98.12 197 PRO A N 1
ATOM 1493 C CA . PRO A 1 197 ? 0.735 -11.836 -11.211 1 98.12 197 PRO A CA 1
ATOM 1494 C C . PRO A 1 197 ? 2.209 -11.914 -10.82 1 98.12 197 PRO A C 1
ATOM 1496 O O . PRO A 1 197 ? 2.586 -12.719 -9.969 1 98.12 197 PRO A O 1
ATOM 1499 N N . ILE A 1 198 ? 3 -11.141 -11.461 1 98.31 198 ILE A N 1
ATOM 1500 C CA . ILE A 1 198 ? 4.379 -10.859 -11.07 1 98.31 198 ILE A CA 1
ATOM 1501 C C . ILE A 1 198 ? 4.504 -9.406 -10.617 1 98.31 198 ILE A C 1
ATOM 1503 O O . ILE A 1 198 ? 3.932 -8.508 -11.234 1 98.31 198 ILE A O 1
ATOM 1507 N N . ILE A 1 199 ? 5.164 -9.227 -9.516 1 98.69 199 ILE A N 1
ATOM 1508 C CA . ILE A 1 199 ? 5.387 -7.871 -9.039 1 98.69 199 ILE A CA 1
ATOM 1509 C C . ILE A 1 199 ? 6.496 -7.207 -9.852 1 98.69 199 ILE A C 1
ATOM 1511 O O . ILE A 1 199 ? 7.539 -7.812 -10.102 1 98.69 199 ILE A O 1
ATOM 1515 N N . VAL A 1 200 ? 6.281 -6.047 -10.336 1 98.75 200 VAL A N 1
ATOM 1516 C CA . VAL A 1 200 ? 7.277 -5.227 -11.008 1 98.75 200 VAL A CA 1
ATOM 1517 C C . VAL A 1 200 ? 7.469 -3.914 -10.25 1 98.75 200 VAL A C 1
ATOM 1519 O O . VAL A 1 200 ? 6.52 -3.15 -10.07 1 98.75 200 VAL A O 1
ATOM 1522 N N . THR A 1 201 ? 8.648 -3.715 -9.82 1 98.44 201 THR A N 1
ATOM 1523 C CA . THR A 1 201 ? 9 -2.492 -9.102 1 98.44 201 THR A CA 1
ATOM 1524 C C . THR A 1 201 ? 9.656 -1.483 -10.039 1 98.44 201 THR A C 1
ATOM 1526 O O . THR A 1 201 ? 10.602 -1.816 -10.758 1 98.44 201 THR A O 1
ATOM 1529 N N . VAL A 1 202 ? 9.148 -0.287 -10.062 1 98.25 202 VAL A N 1
ATOM 1530 C CA . VAL A 1 202 ? 9.719 0.798 -10.859 1 98.25 202 VAL A CA 1
ATOM 1531 C C . VAL A 1 202 ? 10.258 1.887 -9.93 1 98.25 202 VAL A C 1
ATOM 1533 O O . VAL A 1 202 ? 9.5 2.48 -9.156 1 98.25 202 VAL A O 1
ATOM 1536 N N . ASN A 1 203 ? 11.539 2.145 -10.016 1 96.69 203 ASN A N 1
ATOM 1537 C CA . ASN A 1 203 ? 12.203 3.135 -9.18 1 96.69 203 ASN A CA 1
ATOM 1538 C C . ASN A 1 203 ? 12.359 4.469 -9.906 1 96.69 203 ASN A C 1
ATOM 1540 O O . ASN A 1 203 ? 12.805 4.512 -11.055 1 96.69 203 ASN A O 1
ATOM 1544 N N . LYS A 1 204 ? 11.922 5.492 -9.219 1 95.25 204 LYS A N 1
ATOM 1545 C CA . LYS A 1 204 ? 12.141 6.844 -9.727 1 95.25 204 LYS A CA 1
ATOM 1546 C C . LYS A 1 204 ? 13.492 7.387 -9.281 1 95.25 204 LYS A C 1
ATOM 1548 O O . LYS A 1 204 ? 13.742 7.543 -8.078 1 95.25 204 LYS A O 1
ATOM 1553 N N . ILE A 1 205 ? 14.406 7.668 -10.164 1 91.62 205 ILE A N 1
ATOM 1554 C CA . ILE A 1 205 ? 15.734 8.219 -9.906 1 91.62 205 ILE A CA 1
ATOM 1555 C C . ILE A 1 205 ? 15.922 9.5 -10.711 1 91.62 205 ILE A C 1
ATOM 1557 O O . ILE A 1 205 ? 16.109 9.453 -11.93 1 91.62 205 ILE A O 1
ATOM 1561 N N . GLY A 1 206 ? 15.953 10.625 -10.016 1 86.56 206 GLY A N 1
ATOM 1562 C CA . GLY A 1 206 ? 15.969 11.891 -10.742 1 86.56 206 GLY A CA 1
ATOM 1563 C C . GLY A 1 206 ? 14.789 12.047 -11.68 1 86.56 206 GLY A C 1
ATOM 1564 O O . GLY A 1 206 ? 13.633 11.977 -11.258 1 86.56 206 GLY A O 1
ATOM 1565 N N . HIS A 1 207 ? 15.094 12.172 -12.992 1 86.88 207 HIS A N 1
ATOM 1566 C CA . HIS A 1 207 ? 14.039 12.359 -13.977 1 86.88 207 HIS A CA 1
ATOM 1567 C C . HIS A 1 207 ? 13.711 11.055 -14.695 1 86.88 207 HIS A C 1
ATOM 1569 O O . HIS A 1 207 ? 12.828 11.016 -15.555 1 86.88 207 HIS A O 1
ATOM 1575 N N . PHE A 1 208 ? 14.383 10.008 -14.289 1 89.88 208 PHE A N 1
ATOM 1576 C CA . PHE A 1 208 ? 14.211 8.727 -14.961 1 89.88 208 PHE A CA 1
ATOM 1577 C C . PHE A 1 208 ? 13.57 7.707 -14.031 1 89.88 208 PHE A C 1
ATOM 1579 O O . PHE A 1 208 ? 13.492 7.93 -12.82 1 89.88 208 PHE A O 1
ATOM 1586 N N . HIS A 1 209 ? 12.984 6.727 -14.664 1 94.12 209 HIS A N 1
ATOM 1587 C CA . HIS A 1 209 ? 12.523 5.566 -13.906 1 94.12 209 HIS A CA 1
ATOM 1588 C C . HIS A 1 209 ? 13.102 4.273 -14.469 1 94.12 209 HIS A C 1
ATOM 1590 O O . HIS A 1 209 ? 13.297 4.152 -15.68 1 94.12 209 HIS A O 1
ATOM 1596 N N . VAL A 1 210 ? 13.461 3.346 -13.562 1 94.88 210 VAL A N 1
ATOM 1597 C CA . VAL A 1 210 ? 14.102 2.107 -13.992 1 94.88 210 VAL A CA 1
ATOM 1598 C C . VAL A 1 210 ? 13.43 0.916 -13.305 1 94.88 210 VAL A C 1
ATOM 1600 O O . VAL A 1 210 ? 12.891 1.047 -12.211 1 94.88 210 VAL A O 1
ATOM 1603 N N . VAL A 1 211 ? 13.43 -0.193 -14.008 1 96.56 211 VAL A N 1
ATOM 1604 C CA . VAL A 1 211 ? 13 -1.449 -13.398 1 96.56 211 VAL A CA 1
ATOM 1605 C C . VAL A 1 211 ? 14.219 -2.232 -12.922 1 96.56 211 VAL A C 1
ATOM 1607 O O . VAL A 1 211 ? 15.344 -1.954 -13.344 1 96.56 211 VAL A O 1
ATOM 1610 N N . ASP A 1 212 ? 14.008 -3.15 -11.953 1 96.25 212 ASP A N 1
ATOM 1611 C CA . ASP A 1 212 ? 15.062 -3.996 -11.414 1 96.25 212 ASP A CA 1
ATOM 1612 C C . ASP A 1 212 ? 16.281 -3.164 -11.023 1 96.25 212 ASP A C 1
ATOM 1614 O O . ASP A 1 212 ? 17.391 -3.416 -11.5 1 96.25 212 ASP A O 1
ATOM 1618 N N . ALA A 1 213 ? 16.078 -2.236 -10.18 1 93.75 213 ALA A N 1
ATOM 1619 C CA . ALA A 1 213 ? 17.172 -1.399 -9.688 1 93.75 213 ALA A CA 1
ATOM 1620 C C . ALA A 1 213 ? 18.156 -2.217 -8.875 1 93.75 213 ALA A C 1
ATOM 1622 O O . ALA A 1 213 ? 17.766 -3.076 -8.078 1 93.75 213 ALA A O 1
ATOM 1623 N N . SER A 1 214 ? 19.438 -1.949 -9.086 1 89.56 214 SER A N 1
ATOM 1624 C CA . SER A 1 214 ? 20.469 -2.514 -8.211 1 89.56 214 SER A CA 1
ATOM 1625 C C . SER A 1 214 ? 20.422 -1.893 -6.82 1 89.56 214 SER A C 1
ATOM 1627 O O . SER A 1 214 ? 19.688 -0.929 -6.594 1 89.56 214 SER A O 1
ATOM 1629 N N . GLU A 1 215 ? 21.172 -2.428 -5.926 1 87.69 215 GLU A N 1
ATOM 1630 C CA . GLU A 1 215 ? 21.234 -1.881 -4.57 1 87.69 215 GLU A CA 1
ATOM 1631 C C . GLU A 1 215 ? 21.672 -0.419 -4.582 1 87.69 215 GLU A C 1
ATOM 1633 O O . GLU A 1 215 ? 21.109 0.406 -3.852 1 87.69 215 GLU A O 1
ATOM 1638 N N . LYS A 1 216 ? 22.672 -0.152 -5.363 1 86.12 216 LYS A N 1
ATOM 1639 C CA . LYS A 1 216 ? 23.188 1.211 -5.469 1 86.12 216 LYS A CA 1
ATOM 1640 C C . LYS A 1 216 ? 22.125 2.154 -6.035 1 86.12 216 LYS A C 1
ATOM 1642 O O . LYS A 1 216 ? 21.969 3.283 -5.566 1 86.12 216 LYS A O 1
ATOM 1647 N N . GLU A 1 217 ? 21.438 1.673 -7.031 1 88.44 217 GLU A N 1
ATOM 1648 C CA . GLU A 1 217 ? 20.391 2.484 -7.645 1 88.44 217 GLU A CA 1
ATOM 1649 C C . GLU A 1 217 ? 19.234 2.717 -6.676 1 88.44 217 GLU A C 1
ATOM 1651 O O . GLU A 1 217 ? 18.625 3.791 -6.672 1 88.44 217 GLU A O 1
ATOM 1656 N N . GLU A 1 218 ? 18.906 1.705 -5.891 1 90.12 218 GLU A N 1
ATOM 1657 C CA . GLU A 1 218 ? 17.812 1.814 -4.926 1 90.12 218 GLU A CA 1
ATOM 1658 C C . GLU A 1 218 ? 18.078 2.914 -3.904 1 90.12 218 GLU A C 1
ATOM 1660 O O . GLU A 1 218 ? 17.156 3.615 -3.479 1 90.12 218 GLU A O 1
ATOM 1665 N N . VAL A 1 219 ? 19.297 3.068 -3.539 1 87.25 219 VAL A N 1
ATOM 1666 C CA . VAL A 1 219 ? 19.672 4.086 -2.564 1 87.25 219 VAL A CA 1
ATOM 1667 C C . VAL A 1 219 ? 19.438 5.477 -3.146 1 87.25 219 VAL A C 1
ATOM 1669 O O . VAL A 1 219 ? 19.125 6.418 -2.414 1 87.25 219 VAL A O 1
ATOM 1672 N N . CYS A 1 220 ? 19.516 5.59 -4.449 1 88.25 220 CYS A N 1
ATOM 1673 C CA . CYS A 1 220 ? 19.359 6.875 -5.125 1 88.25 220 CYS A CA 1
ATOM 1674 C C . CYS A 1 220 ? 17.891 7.117 -5.484 1 88.25 220 CYS A C 1
ATOM 1676 O O . CYS A 1 220 ? 17.547 8.188 -5.992 1 88.25 220 CYS A O 1
ATOM 1678 N N . SER A 1 221 ? 17.094 6.129 -5.207 1 90.88 221 SER A N 1
ATOM 1679 C CA . SER A 1 221 ? 15.688 6.215 -5.602 1 90.88 221 SER A CA 1
ATOM 1680 C C . SER A 1 221 ? 14.914 7.152 -4.676 1 90.88 221 SER A C 1
ATOM 1682 O O . SER A 1 221 ? 15 7.039 -3.453 1 90.88 221 SER A O 1
ATOM 1684 N N . LEU A 1 222 ? 14.188 8.117 -5.273 1 90 222 LEU A N 1
ATOM 1685 C CA . LEU A 1 222 ? 13.336 9.031 -4.52 1 90 222 LEU A CA 1
ATOM 1686 C C . LEU A 1 222 ? 12.055 8.336 -4.074 1 90 222 LEU A C 1
ATOM 1688 O O . LEU A 1 222 ? 11.562 8.578 -2.969 1 90 222 LEU A O 1
ATOM 1692 N N . ALA A 1 223 ? 11.523 7.574 -4.957 1 94.5 223 ALA A N 1
ATOM 1693 C CA . ALA A 1 223 ? 10.289 6.82 -4.746 1 94.5 223 ALA A CA 1
ATOM 1694 C C . ALA A 1 223 ? 10.234 5.598 -5.656 1 94.5 223 ALA A C 1
ATOM 1696 O O . ALA A 1 223 ? 10.953 5.527 -6.656 1 94.5 223 ALA A O 1
ATOM 1697 N N . ARG A 1 224 ? 9.484 4.641 -5.223 1 96.5 224 ARG A N 1
ATOM 1698 C CA . ARG A 1 224 ? 9.281 3.475 -6.074 1 96.5 224 ARG A CA 1
ATOM 1699 C C . ARG A 1 224 ? 7.816 3.035 -6.059 1 96.5 224 ARG A C 1
ATOM 1701 O O . ARG A 1 224 ? 7.105 3.262 -5.078 1 96.5 224 ARG A O 1
ATOM 1708 N N . LEU A 1 225 ? 7.441 2.449 -7.172 1 97.88 225 LEU A N 1
ATOM 1709 C CA . LEU A 1 225 ? 6.113 1.884 -7.359 1 97.88 225 LEU A CA 1
ATOM 1710 C C . LEU A 1 225 ? 6.188 0.375 -7.57 1 97.88 225 LEU A C 1
ATOM 1712 O O . LEU A 1 225 ? 6.977 -0.104 -8.383 1 97.88 225 LEU A O 1
ATOM 1716 N N . MET A 1 226 ? 5.465 -0.348 -6.777 1 98.19 226 MET A N 1
ATOM 1717 C CA . MET A 1 226 ? 5.336 -1.792 -6.953 1 98.19 226 MET A CA 1
ATOM 1718 C C . MET A 1 226 ? 3.963 -2.152 -7.512 1 98.19 226 MET A C 1
ATOM 1720 O O . MET A 1 226 ? 2.939 -1.731 -6.969 1 98.19 226 MET A O 1
ATOM 1724 N N . LEU A 1 227 ? 3.936 -2.947 -8.547 1 98.62 227 LEU A N 1
ATOM 1725 C CA . LEU A 1 227 ? 2.689 -3.324 -9.203 1 98.62 227 LEU A CA 1
ATOM 1726 C C . LEU A 1 227 ? 2.631 -4.832 -9.438 1 98.62 227 LEU A C 1
ATOM 1728 O O . LEU A 1 227 ? 3.609 -5.43 -9.883 1 98.62 227 LEU A O 1
ATOM 1732 N N . GLY A 1 228 ? 1.54 -5.48 -9.008 1 98.56 228 GLY A N 1
ATOM 1733 C CA . GLY A 1 228 ? 1.268 -6.828 -9.484 1 98.56 228 GLY A CA 1
ATOM 1734 C C . GLY A 1 228 ? 0.652 -6.863 -10.867 1 98.56 228 GLY A C 1
ATOM 1735 O O . GLY A 1 228 ? -0.49 -6.441 -11.055 1 98.56 228 GLY A O 1
ATOM 1736 N N . ILE A 1 229 ? 1.391 -7.445 -11.812 1 98.44 229 ILE A N 1
ATOM 1737 C CA . ILE A 1 229 ? 0.97 -7.41 -13.211 1 98.44 229 ILE A CA 1
ATOM 1738 C C . ILE A 1 229 ? 0.663 -8.828 -13.688 1 98.44 229 ILE A C 1
ATOM 1740 O O . ILE A 1 229 ? 1.478 -9.734 -13.523 1 98.44 229 ILE A O 1
ATOM 1744 N N . THR A 1 230 ? -0.52 -8.977 -14.297 1 97.94 230 THR A N 1
ATOM 1745 C CA . THR A 1 230 ? -0.895 -10.266 -14.875 1 97.94 230 THR A CA 1
ATOM 1746 C C . THR A 1 230 ? -0.366 -10.391 -16.297 1 97.94 230 THR A C 1
ATOM 1748 O O . THR A 1 230 ? 0.162 -9.422 -16.859 1 97.94 230 THR A O 1
ATOM 1751 N N . GLU A 1 231 ? -0.535 -11.586 -16.859 1 96.62 231 GLU A N 1
ATOM 1752 C CA . GLU A 1 231 ? -0.117 -11.82 -18.234 1 96.62 231 GLU A CA 1
ATOM 1753 C C . GLU A 1 231 ? -0.912 -10.961 -19.203 1 96.62 231 GLU A C 1
ATOM 1755 O O . GLU A 1 231 ? -0.427 -10.633 -20.297 1 96.62 231 GLU A O 1
ATOM 1760 N N . LYS A 1 232 ? -2.111 -10.539 -18.797 1 96.31 232 LYS A N 1
ATOM 1761 C CA . LYS A 1 232 ? -2.977 -9.734 -19.656 1 96.31 232 LYS A CA 1
ATOM 1762 C C . LYS A 1 232 ? -2.703 -8.242 -19.453 1 96.31 232 LYS A C 1
ATOM 1764 O O . LYS A 1 232 ? -3.322 -7.402 -20.109 1 96.31 232 LYS A O 1
ATOM 1769 N N . GLY A 1 233 ? -1.88 -7.941 -18.547 1 97.19 233 GLY A N 1
ATOM 1770 C CA . GLY A 1 233 ? -1.497 -6.551 -18.344 1 97.19 233 GLY A CA 1
ATOM 1771 C C . GLY A 1 233 ? -2.379 -5.828 -17.344 1 97.19 233 GLY A C 1
ATOM 1772 O O . GLY A 1 233 ? -2.354 -4.598 -17.266 1 97.19 233 GLY A O 1
ATOM 1773 N N . THR A 1 234 ? -3.178 -6.527 -16.656 1 97.06 234 THR A N 1
ATOM 1774 C CA . THR A 1 234 ? -3.994 -5.906 -15.617 1 97.06 234 THR A CA 1
ATOM 1775 C C . THR A 1 234 ? -3.234 -5.844 -14.297 1 97.06 234 THR A C 1
ATOM 1777 O O . THR A 1 234 ? -2.301 -6.617 -14.078 1 97.06 234 THR A O 1
ATOM 1780 N N . VAL A 1 235 ? -3.586 -4.887 -13.445 1 98.06 235 VAL A N 1
ATOM 1781 C CA . VAL A 1 235 ? -2.891 -4.633 -12.188 1 98.06 235 VAL A CA 1
ATOM 1782 C C . VAL A 1 235 ? -3.711 -5.184 -11.023 1 98.06 235 VAL A C 1
ATOM 1784 O O . VAL A 1 235 ? -4.84 -4.746 -10.789 1 98.06 235 VAL A O 1
ATOM 1787 N N . THR A 1 236 ? -3.145 -6.086 -10.242 1 97.94 236 THR A N 1
ATOM 1788 C CA . THR A 1 236 ? -3.877 -6.73 -9.156 1 97.94 236 THR A CA 1
ATOM 1789 C C . THR A 1 236 ? -3.535 -6.082 -7.816 1 97.94 236 THR A C 1
ATOM 1791 O O . THR A 1 236 ? -4.293 -6.203 -6.852 1 97.94 236 THR A O 1
ATOM 1794 N N . ALA A 1 237 ? -2.432 -5.465 -7.719 1 97.62 237 ALA A N 1
ATOM 1795 C CA . ALA A 1 237 ? -1.977 -4.762 -6.523 1 97.62 237 ALA A CA 1
ATOM 1796 C C . ALA A 1 237 ? -1.079 -3.584 -6.883 1 97.62 237 ALA A C 1
ATOM 1798 O O . ALA A 1 237 ? -0.433 -3.588 -7.934 1 97.62 237 ALA A O 1
ATOM 1799 N N . MET A 1 238 ? -1.033 -2.59 -6.02 1 97.81 238 MET A N 1
ATOM 1800 C CA . MET A 1 238 ? -0.217 -1.404 -6.262 1 97.81 238 MET A CA 1
ATOM 1801 C C . MET A 1 238 ? 0.115 -0.692 -4.957 1 97.81 238 MET A C 1
ATOM 1803 O O . MET A 1 238 ? -0.736 -0.579 -4.074 1 97.81 238 MET A O 1
ATOM 1807 N N . LYS A 1 239 ? 1.349 -0.233 -4.883 1 96.88 239 LYS A N 1
ATOM 1808 C CA . LYS A 1 239 ? 1.798 0.474 -3.688 1 96.88 239 LYS A CA 1
ATOM 1809 C C . LYS A 1 239 ? 2.963 1.407 -4.008 1 96.88 239 LYS A C 1
ATOM 1811 O O . LYS A 1 239 ? 3.855 1.054 -4.781 1 96.88 239 LYS A O 1
ATOM 1816 N N . LYS A 1 240 ? 2.885 2.574 -3.471 1 97 240 LYS A N 1
ATOM 1817 C CA . LYS A 1 240 ? 4.012 3.502 -3.531 1 97 240 LYS A CA 1
ATOM 1818 C C . LYS A 1 240 ? 4.828 3.461 -2.242 1 97 240 LYS A C 1
ATOM 1820 O O . LYS A 1 240 ? 4.266 3.383 -1.147 1 97 240 LYS A O 1
ATOM 1825 N N . GLU A 1 241 ? 6.125 3.508 -2.361 1 94.69 241 GLU A N 1
ATOM 1826 C CA . GLU A 1 241 ? 7.023 3.627 -1.218 1 94.69 241 GLU A CA 1
ATOM 1827 C C . GLU A 1 241 ? 8.062 4.727 -1.443 1 94.69 241 GLU A C 1
ATOM 1829 O O . GLU A 1 241 ? 8.297 5.141 -2.58 1 94.69 241 GLU A O 1
ATOM 1834 N N . GLY A 1 242 ? 8.664 5.141 -0.328 1 92.38 242 GLY A N 1
ATOM 1835 C CA . GLY A 1 242 ? 9.648 6.211 -0.395 1 92.38 242 GLY A CA 1
ATOM 1836 C C . GLY A 1 242 ? 9.086 7.562 -0.005 1 92.38 242 GLY A C 1
ATOM 1837 O O . GLY A 1 242 ? 7.879 7.797 -0.114 1 92.38 242 GLY A O 1
ATOM 1838 N N . SER A 1 243 ? 9.953 8.453 0.282 1 90.19 243 SER A N 1
ATOM 1839 C CA . SER A 1 243 ? 9.531 9.742 0.823 1 90.19 243 SER A CA 1
ATOM 1840 C C . SER A 1 243 ? 9.25 10.742 -0.291 1 90.19 243 SER A C 1
ATOM 1842 O O . SER A 1 243 ? 8.625 11.781 -0.057 1 90.19 243 SER A O 1
ATOM 1844 N N . GLY A 1 244 ? 9.703 10.477 -1.415 1 91.56 244 GLY A N 1
ATOM 1845 C CA . GLY A 1 244 ? 9.492 11.398 -2.516 1 91.56 244 GLY A CA 1
ATOM 1846 C C . GLY A 1 244 ? 8.07 11.359 -3.057 1 91.56 244 GLY A C 1
ATOM 1847 O O . GLY A 1 244 ? 7.469 10.297 -3.156 1 91.56 244 GLY A O 1
ATOM 1848 N N . SER A 1 245 ? 7.578 12.547 -3.342 1 93.62 245 SER A N 1
ATOM 1849 C CA . SER A 1 245 ? 6.293 12.609 -4.035 1 93.62 245 SER A CA 1
ATOM 1850 C C . SER A 1 245 ? 6.469 12.461 -5.543 1 93.62 245 SER A C 1
ATOM 1852 O O . SER A 1 245 ? 7.559 12.695 -6.07 1 93.62 245 SER A O 1
ATOM 1854 N N . LEU A 1 246 ? 5.441 12 -6.176 1 95.81 246 LEU A N 1
ATOM 1855 C CA . LEU A 1 246 ? 5.477 11.781 -7.617 1 95.81 246 LEU A CA 1
ATOM 1856 C C . LEU A 1 246 ? 4.387 12.578 -8.312 1 95.81 246 LEU A C 1
ATOM 1858 O O . LEU A 1 246 ? 3.268 12.695 -7.805 1 95.81 246 LEU A O 1
ATOM 1862 N N . ASP A 1 247 ? 4.746 13.141 -9.422 1 95.31 247 ASP A N 1
ATOM 1863 C CA . ASP A 1 247 ? 3.705 13.758 -10.25 1 95.31 247 ASP A CA 1
ATOM 1864 C C . ASP A 1 247 ? 2.887 12.688 -10.977 1 95.31 247 ASP A C 1
ATOM 1866 O O . ASP A 1 247 ? 3.389 11.602 -11.258 1 95.31 247 ASP A O 1
ATOM 1870 N N . THR A 1 248 ? 1.72 13 -11.336 1 95.38 248 THR A N 1
ATOM 1871 C CA . THR A 1 248 ? 0.786 12.031 -11.906 1 95.38 248 THR A CA 1
ATOM 1872 C C . THR A 1 248 ? 1.279 11.539 -13.258 1 95.38 248 THR A C 1
ATOM 1874 O O . THR A 1 248 ? 1.055 10.383 -13.625 1 95.38 248 THR A O 1
ATOM 1877 N N . ASP A 1 249 ? 1.93 12.414 -13.984 1 94.56 249 ASP A N 1
ATOM 1878 C CA . ASP A 1 249 ? 2.477 11.992 -15.273 1 94.56 249 ASP A CA 1
ATOM 1879 C C . ASP A 1 249 ? 3.559 10.93 -15.086 1 94.56 249 ASP A C 1
ATOM 1881 O O . ASP A 1 249 ? 3.605 9.945 -15.828 1 94.56 249 ASP A O 1
ATOM 1885 N N . SER A 1 250 ? 4.418 11.203 -14.125 1 94.94 250 SER A N 1
ATOM 1886 C CA . SER A 1 250 ? 5.461 10.227 -13.82 1 94.94 250 SER A CA 1
ATOM 1887 C C . SER A 1 250 ? 4.867 8.883 -13.43 1 94.94 250 SER A C 1
ATOM 1889 O O . SER A 1 250 ? 5.355 7.832 -13.852 1 94.94 250 SER A O 1
ATOM 1891 N N . ILE A 1 251 ? 3.834 8.906 -12.711 1 97.25 251 ILE A N 1
ATOM 1892 C CA . ILE A 1 251 ? 3.174 7.688 -12.258 1 97.25 251 ILE A CA 1
ATOM 1893 C C . ILE A 1 251 ? 2.613 6.93 -13.461 1 97.25 251 ILE A C 1
ATOM 1895 O O . ILE A 1 251 ? 2.785 5.715 -13.57 1 97.25 251 ILE A O 1
ATOM 1899 N N . SER A 1 252 ? 1.981 7.648 -14.328 1 96.5 252 SER A N 1
ATOM 1900 C CA . SER A 1 252 ? 1.409 7.035 -15.516 1 96.5 252 SER A CA 1
ATOM 1901 C C . SER A 1 252 ? 2.486 6.371 -16.375 1 96.5 252 SER A C 1
ATOM 1903 O O . SER A 1 252 ? 2.295 5.258 -16.859 1 96.5 252 SER A O 1
ATOM 1905 N N . GLU A 1 253 ? 3.578 7.051 -16.516 1 96.12 253 GLU A N 1
ATOM 1906 C CA . GLU A 1 253 ? 4.691 6.492 -17.281 1 96.12 253 GLU A CA 1
ATOM 1907 C C . GLU A 1 253 ? 5.254 5.246 -16.609 1 96.12 253 GLU A C 1
ATOM 1909 O O . GLU A 1 253 ? 5.582 4.266 -17.266 1 96.12 253 GLU A O 1
ATOM 1914 N N . MET A 1 254 ? 5.383 5.324 -15.328 1 97.56 254 MET A N 1
ATOM 1915 C CA . MET A 1 254 ? 5.91 4.199 -14.562 1 97.56 254 MET A CA 1
ATOM 1916 C C . MET A 1 254 ? 4.996 2.986 -14.664 1 97.56 254 MET A C 1
ATOM 1918 O O . MET A 1 254 ? 5.469 1.857 -14.805 1 97.56 254 MET A O 1
ATOM 1922 N N . ILE A 1 255 ? 3.713 3.242 -14.648 1 98.06 255 ILE A N 1
ATOM 1923 C CA . ILE A 1 255 ? 2.73 2.17 -14.758 1 98.06 255 ILE A CA 1
ATOM 1924 C C . ILE A 1 255 ? 2.824 1.526 -16.141 1 98.06 255 ILE A C 1
ATOM 1926 O O . ILE A 1 255 ? 2.775 0.3 -16.266 1 98.06 255 ILE A O 1
ATOM 1930 N N . GLU A 1 256 ? 2.939 2.334 -17.109 1 97.38 256 GLU A N 1
ATOM 1931 C CA . GLU A 1 256 ? 3.049 1.815 -18.469 1 97.38 256 GLU A CA 1
ATOM 1932 C C . GLU A 1 256 ? 4.297 0.952 -18.641 1 97.38 256 GLU A C 1
ATOM 1934 O O . GLU A 1 256 ? 4.25 -0.102 -19.266 1 97.38 256 GLU A O 1
ATOM 1939 N N . SER A 1 257 ? 5.406 1.439 -18.125 1 96.94 257 SER A N 1
ATOM 1940 C CA . SER A 1 257 ? 6.645 0.664 -18.156 1 96.94 257 SER A CA 1
ATOM 1941 C C . SER A 1 257 ? 6.48 -0.667 -17.422 1 96.94 257 SER A C 1
ATOM 1943 O O . SER A 1 257 ? 6.938 -1.704 -17.906 1 96.94 257 SER A O 1
ATOM 1945 N N . ALA A 1 258 ? 5.855 -0.614 -16.297 1 98.31 258 ALA A N 1
ATOM 1946 C CA . ALA A 1 258 ? 5.637 -1.821 -15.5 1 98.31 258 ALA A CA 1
ATOM 1947 C C . ALA A 1 258 ? 4.766 -2.822 -16.25 1 98.31 258 ALA A C 1
ATOM 1949 O O . ALA A 1 258 ? 5.031 -4.027 -16.234 1 98.31 258 ALA A O 1
ATOM 1950 N N . LYS A 1 259 ? 3.713 -2.311 -16.859 1 98.12 259 LYS A N 1
ATOM 1951 C CA . LYS A 1 259 ? 2.818 -3.162 -17.641 1 98.12 259 LYS A CA 1
ATOM 1952 C C . LYS A 1 259 ? 3.572 -3.869 -18.766 1 98.12 259 LYS A C 1
ATOM 1954 O O . LYS A 1 259 ? 3.463 -5.086 -18.922 1 98.12 259 LYS A O 1
ATOM 1959 N N . LYS A 1 260 ? 4.297 -3.072 -19.516 1 97.94 260 LYS A N 1
ATOM 1960 C CA . LYS A 1 260 ? 5.07 -3.619 -20.625 1 97.94 260 LYS A CA 1
ATOM 1961 C C . LYS A 1 260 ? 6.023 -4.711 -20.141 1 97.94 260 LYS A C 1
ATOM 1963 O O . LYS A 1 260 ? 6.02 -5.824 -20.672 1 97.94 260 LYS A O 1
ATOM 1968 N N . VAL A 1 261 ? 6.805 -4.434 -19.156 1 97.94 261 VAL A N 1
ATOM 1969 C CA . VAL A 1 261 ? 7.812 -5.344 -18.609 1 97.94 261 VAL A CA 1
ATOM 1970 C C . VAL A 1 261 ? 7.133 -6.555 -17.984 1 97.94 261 VAL A C 1
ATOM 1972 O O . VAL A 1 261 ? 7.578 -7.688 -18.156 1 97.94 261 VAL A O 1
ATOM 1975 N N . GLY A 1 262 ? 6.07 -6.301 -17.234 1 98.19 262 GLY A N 1
ATOM 1976 C CA . GLY A 1 262 ? 5.371 -7.367 -16.531 1 98.19 262 GLY A CA 1
ATOM 1977 C C . GLY A 1 262 ? 4.766 -8.398 -17.469 1 98.19 262 GLY A C 1
ATOM 1978 O O . GLY A 1 262 ? 4.836 -9.602 -17.219 1 98.19 262 GLY A O 1
ATOM 1979 N N . VAL A 1 263 ? 4.148 -7.926 -18.547 1 97.94 263 VAL A N 1
ATOM 1980 C CA . VAL A 1 263 ? 3.551 -8.82 -19.531 1 97.94 263 VAL A CA 1
ATOM 1981 C C . VAL A 1 263 ? 4.637 -9.688 -20.156 1 97.94 263 VAL A C 1
ATOM 1983 O O . VAL A 1 263 ? 4.477 -10.906 -20.281 1 97.94 263 VAL A O 1
ATOM 1986 N N . GLU A 1 264 ? 5.727 -9.078 -20.516 1 97.62 264 GLU A N 1
ATOM 1987 C CA . GLU A 1 264 ? 6.836 -9.805 -21.141 1 97.62 264 GLU A CA 1
ATOM 1988 C C . GLU A 1 264 ? 7.445 -10.812 -20.172 1 97.62 264 GLU A C 1
ATOM 1990 O O . GLU A 1 264 ? 7.758 -11.938 -20.547 1 97.62 264 GLU A O 1
ATOM 1995 N N . LEU A 1 265 ? 7.652 -10.43 -18.938 1 97.62 265 LEU A N 1
ATOM 1996 C CA . LEU A 1 265 ? 8.234 -11.305 -17.922 1 97.62 265 LEU A CA 1
ATOM 1997 C C . LEU A 1 265 ? 7.344 -12.523 -17.672 1 97.62 265 LEU A C 1
ATOM 1999 O O . LEU A 1 265 ? 7.844 -13.641 -17.516 1 97.62 265 LEU A O 1
ATOM 2003 N N . ASN A 1 266 ? 6.055 -12.273 -17.594 1 97.38 266 ASN A N 1
ATOM 2004 C CA . ASN A 1 266 ? 5.117 -13.375 -17.422 1 97.38 266 ASN A CA 1
ATOM 2005 C C . ASN A 1 266 ? 5.234 -14.398 -18.547 1 97.38 266 ASN A C 1
ATOM 2007 O O . ASN A 1 266 ? 5.297 -15.602 -18.281 1 97.38 266 ASN A O 1
ATOM 2011 N N . LYS A 1 267 ? 5.273 -13.922 -19.719 1 95.88 267 LYS A N 1
ATOM 2012 C CA . LYS A 1 267 ? 5.383 -14.789 -20.891 1 95.88 267 LYS A CA 1
ATOM 2013 C C . LYS A 1 267 ? 6.707 -15.547 -20.891 1 95.88 267 LYS A C 1
ATOM 2015 O O . LYS A 1 267 ? 6.73 -16.766 -21.062 1 95.88 267 LYS A O 1
ATOM 2020 N N . CYS A 1 268 ? 7.762 -14.852 -20.672 1 96.19 268 CYS A N 1
ATOM 2021 C CA . CYS A 1 268 ? 9.094 -15.453 -20.688 1 96.19 268 CYS A CA 1
ATOM 2022 C C . CYS A 1 268 ? 9.234 -16.484 -19.578 1 96.19 268 CYS A C 1
ATOM 2024 O O . CYS A 1 268 ? 9.797 -17.562 -19.797 1 96.19 268 CYS A O 1
ATOM 2026 N N . LEU A 1 269 ? 8.75 -16.141 -18.422 1 96.81 269 LEU A N 1
ATOM 2027 C CA . LEU A 1 269 ? 8.867 -17.047 -17.281 1 96.81 269 LEU A CA 1
ATOM 2028 C C . LEU A 1 269 ? 8.125 -18.359 -17.531 1 96.81 269 LEU A C 1
ATOM 2030 O O . LEU A 1 269 ? 8.672 -19.438 -17.312 1 96.81 269 LEU A O 1
ATOM 2034 N N . LEU A 1 270 ? 6.906 -18.266 -18 1 94.88 270 LEU A N 1
ATOM 2035 C CA . LEU A 1 270 ? 6.117 -19.469 -18.266 1 94.88 270 LEU A CA 1
ATOM 2036 C C . LEU A 1 270 ? 6.789 -20.328 -19.312 1 94.88 270 LEU A C 1
ATOM 2038 O O . LEU A 1 270 ? 6.809 -21.562 -19.203 1 94.88 270 LEU A O 1
ATOM 2042 N N . ASN A 1 271 ? 7.367 -19.688 -20.328 1 93.31 271 ASN A N 1
ATOM 2043 C CA . ASN A 1 271 ? 8.07 -20.422 -21.359 1 93.31 271 ASN A CA 1
ATOM 2044 C C . ASN A 1 271 ? 9.281 -21.172 -20.812 1 93.31 271 ASN A C 1
ATOM 2046 O O . ASN A 1 271 ? 9.523 -22.328 -21.156 1 93.31 271 ASN A O 1
ATOM 2050 N N . ILE A 1 272 ? 9.953 -20.531 -19.969 1 93.12 272 ILE A N 1
ATOM 2051 C CA . ILE A 1 272 ? 11.148 -21.109 -19.375 1 93.12 272 ILE A CA 1
ATOM 2052 C C . ILE A 1 272 ? 10.758 -22.281 -18.484 1 93.12 272 ILE A C 1
ATOM 2054 O O . ILE A 1 272 ? 11.406 -23.328 -18.484 1 93.12 272 ILE A O 1
ATOM 2058 N N . LEU A 1 273 ? 9.75 -22.125 -17.75 1 94.19 273 LEU A N 1
ATOM 2059 C CA . LEU A 1 273 ? 9.297 -23.156 -16.812 1 94.19 273 LEU A CA 1
ATOM 2060 C C . LEU A 1 273 ? 8.797 -24.375 -17.578 1 94.19 273 LEU A C 1
ATOM 2062 O O . LEU A 1 273 ? 9.062 -25.516 -17.172 1 94.19 273 LEU A O 1
ATOM 2066 N N . MET A 1 274 ? 8.141 -24.156 -18.688 1 91.94 274 MET A N 1
ATOM 2067 C CA . MET A 1 274 ? 7.641 -25.25 -19.516 1 91.94 274 MET A CA 1
ATOM 2068 C C . MET A 1 274 ? 8.789 -26.016 -20.156 1 91.94 274 MET A C 1
ATOM 2070 O O . MET A 1 274 ? 8.742 -27.25 -20.25 1 91.94 274 MET A O 1
ATOM 2074 N N . THR A 1 275 ? 9.766 -25.312 -20.516 1 88.81 275 THR A N 1
ATOM 2075 C CA . THR A 1 275 ? 10.93 -25.938 -21.141 1 88.81 275 THR A CA 1
ATOM 2076 C C . THR A 1 275 ? 11.742 -26.719 -20.109 1 88.81 275 THR A C 1
ATOM 2078 O O . THR A 1 275 ? 12.258 -27.797 -20.406 1 88.81 275 THR A O 1
ATOM 2081 N N . GLU A 1 276 ? 11.859 -26.172 -18.984 1 85.94 276 GLU A N 1
ATOM 2082 C CA . 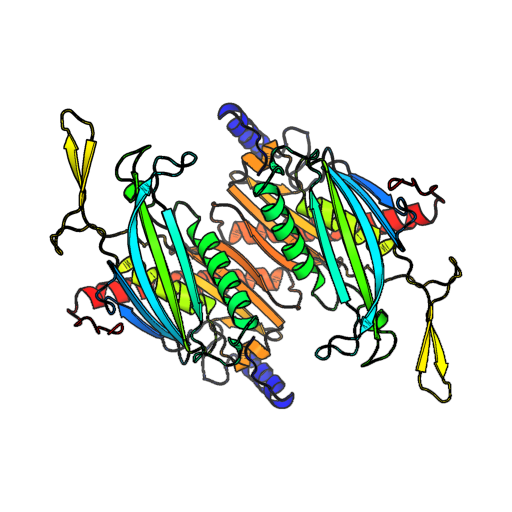GLU A 1 276 ? 12.602 -26.828 -17.922 1 85.94 276 GLU A CA 1
ATOM 2083 C C . GLU A 1 276 ? 11.922 -28.125 -17.5 1 85.94 276 GLU A C 1
ATOM 2085 O O . GLU A 1 276 ? 12.594 -29.109 -17.188 1 85.94 276 GLU A O 1
ATOM 2090 N N . GLU A 1 277 ? 10.648 -28.094 -17.281 1 79.31 277 GLU A N 1
ATOM 2091 C CA . GLU A 1 277 ? 9.906 -29.297 -16.875 1 79.31 277 GLU A CA 1
ATOM 2092 C C . GLU A 1 277 ? 10.055 -30.406 -17.891 1 79.31 277 GLU A C 1
ATOM 2094 O O . GLU A 1 277 ? 10.07 -31.594 -17.547 1 79.31 277 GLU A O 1
ATOM 2099 N N . GLY A 1 278 ? 10.172 -30 -19.062 1 68.25 278 GLY A N 1
ATOM 2100 C CA . GLY A 1 278 ? 10.414 -31.016 -20.094 1 68.25 278 GLY A CA 1
ATOM 2101 C C . GLY A 1 278 ? 11.797 -31.641 -20 1 68.25 278 GLY A C 1
ATOM 2102 O O . GLY A 1 278 ? 12.016 -32.75 -20.469 1 68.25 278 GLY A O 1
ATOM 2103 N N . GLN A 1 279 ? 12.75 -30.844 -19.344 1 65.12 279 GLN A N 1
ATOM 2104 C CA . GLN A 1 279 ? 14.117 -31.312 -19.203 1 65.12 279 GLN A CA 1
ATOM 2105 C C . GLN A 1 279 ? 14.359 -31.922 -17.828 1 65.12 279 GLN A C 1
ATOM 2107 O O . GLN A 1 279 ? 13.836 -31.438 -16.828 1 65.12 279 GLN A O 1
ATOM 2112 N N . GLU A 1 280 ? 14.258 -33.125 -17.312 1 53.06 280 GLU A N 1
ATOM 2113 C CA . GLU A 1 280 ? 14.344 -33.875 -16.062 1 53.06 280 GLU A CA 1
ATOM 2114 C C . GLU A 1 280 ? 15.422 -33.312 -15.141 1 53.06 280 GLU A C 1
ATOM 2116 O O . GLU A 1 280 ? 16.609 -33.375 -15.453 1 53.06 280 GLU A O 1
ATOM 2121 N N . VAL A 1 281 ? 15.289 -32.219 -14.406 1 49.69 281 VAL A N 1
ATOM 2122 C CA . VAL A 1 281 ? 16.375 -31.844 -13.5 1 49.69 281 VAL A CA 1
ATOM 2123 C C . VAL A 1 281 ? 16.219 -32.594 -12.18 1 49.69 281 VAL A C 1
ATOM 2125 O O . VAL A 1 281 ? 15.109 -32.844 -11.719 1 49.69 281 VAL A O 1
ATOM 2128 N N . LYS A 1 282 ? 17.297 -33.188 -11.469 1 48.91 282 LYS A N 1
ATOM 2129 C CA . LYS A 1 282 ? 17.453 -33.938 -10.219 1 48.91 282 LYS A CA 1
ATOM 2130 C C . LYS A 1 282 ? 17.203 -33.031 -9.008 1 48.91 282 LYS A C 1
ATOM 2132 O O . LYS A 1 282 ? 17.781 -31.938 -8.906 1 48.91 282 LYS A O 1
ATOM 2137 N N . PRO A 1 283 ? 16.25 -33.25 -8.055 1 47.62 283 PRO A N 1
ATOM 2138 C CA . PRO A 1 283 ? 15.875 -32.469 -6.855 1 47.62 283 PRO A CA 1
ATOM 2139 C C . PRO A 1 283 ? 17.031 -32.344 -5.863 1 47.62 283 PRO A C 1
ATOM 2141 O O . PRO A 1 283 ? 17.859 -33.25 -5.75 1 47.62 283 PRO A O 1
ATOM 2144 N N . VAL A 1 284 ? 17.547 -31.125 -5.422 1 39.62 284 VAL A N 1
ATOM 2145 C CA . VAL A 1 284 ? 18.594 -30.922 -4.434 1 39.62 284 VAL A CA 1
ATOM 2146 C C . VAL A 1 284 ? 18 -30.922 -3.029 1 39.62 284 VAL A C 1
ATOM 2148 O O . VAL A 1 284 ? 16.969 -30.281 -2.791 1 39.62 284 VAL A O 1
ATOM 2151 N N . GLY A 1 285 ? 18.141 -31.859 -2.047 1 35.19 285 GLY A N 1
ATOM 2152 C CA . GLY A 1 285 ? 17.734 -32.031 -0.666 1 35.19 285 GLY A CA 1
ATOM 2153 C C . GLY A 1 285 ? 18.312 -30.984 0.269 1 35.19 285 GLY A C 1
ATOM 2154 O O . GLY A 1 285 ? 19.531 -30.859 0.397 1 35.19 285 GLY A O 1
ATOM 2155 N N . PHE A 1 286 ? 17.953 -29.875 0.381 1 30.19 286 PHE A N 1
ATOM 2156 C CA . PHE A 1 286 ? 18.578 -28.984 1.352 1 30.19 286 PHE A CA 1
ATOM 2157 C C . PHE A 1 286 ? 18.234 -29.406 2.775 1 30.19 286 PHE A C 1
ATOM 2159 O O . PHE A 1 286 ? 18.875 -28.953 3.73 1 30.19 286 PHE A O 1
ATOM 2166 N N . LEU A 1 287 ? 16.953 -29.5 3.268 1 25.75 287 LEU A N 1
ATOM 2167 C CA . LEU A 1 287 ? 16.734 -29.641 4.703 1 25.75 287 LEU A CA 1
ATOM 2168 C C . LEU A 1 287 ? 17.266 -30.984 5.203 1 25.75 287 LEU A C 1
ATOM 2170 O O . LEU A 1 287 ? 17.047 -31.344 6.363 1 25.75 287 LEU A O 1
ATOM 2174 N N . ARG A 1 288 ? 18.438 -31.375 5.059 1 21.8 288 ARG A N 1
ATOM 2175 C CA . ARG A 1 288 ? 18.828 -32.406 6.008 1 21.8 288 ARG A CA 1
ATOM 2176 C C . ARG A 1 288 ? 18.984 -31.844 7.414 1 21.8 288 ARG A C 1
ATOM 2178 O O . ARG A 1 288 ? 19.422 -30.703 7.578 1 21.8 288 ARG A O 1
ATOM 2185 N N . MET B 1 1 ? -14.719 -3.553 5.109 1 36.44 1 MET B N 1
ATOM 2186 C CA . MET B 1 1 ? -15.828 -3.215 4.223 1 36.44 1 MET B CA 1
ATOM 2187 C C . MET B 1 1 ? -17.156 -3.377 4.938 1 36.44 1 MET B C 1
ATOM 2189 O O . MET B 1 1 ? -17.281 -4.168 5.875 1 36.44 1 MET B O 1
ATOM 2193 N N . THR B 1 2 ? -17.844 -2.334 4.91 1 46.34 2 THR B N 1
ATOM 2194 C CA . THR B 1 2 ? -19.125 -2.229 5.59 1 46.34 2 THR B CA 1
ATOM 2195 C C . THR B 1 2 ? -20.016 -3.43 5.258 1 46.34 2 THR B C 1
ATOM 2197 O O . THR B 1 2 ? -19.906 -4.004 4.176 1 46.34 2 THR B O 1
ATOM 2200 N N . ASP B 1 3 ? -20.516 -3.969 6.316 1 53.5 3 ASP B N 1
ATOM 2201 C CA . ASP B 1 3 ? -21.438 -5.094 6.379 1 53.5 3 ASP B CA 1
ATOM 2202 C C . ASP B 1 3 ? -22.766 -4.75 5.699 1 53.5 3 ASP B C 1
ATOM 2204 O O . ASP B 1 3 ? -23.828 -5.152 6.168 1 53.5 3 ASP B O 1
ATOM 2208 N N . VAL B 1 4 ? -22.797 -3.848 4.758 1 55.97 4 VAL B N 1
ATOM 2209 C CA . VAL B 1 4 ? -24.109 -3.676 4.145 1 55.97 4 VAL B CA 1
ATOM 2210 C C . VAL B 1 4 ? -24.406 -4.848 3.211 1 55.97 4 VAL B C 1
ATOM 2212 O O . VAL B 1 4 ? -23.609 -5.148 2.316 1 55.97 4 VAL B O 1
ATOM 2215 N N . ASP B 1 5 ? -25.281 -5.613 3.582 1 68.62 5 ASP B N 1
ATOM 2216 C CA . ASP B 1 5 ? -25.781 -6.695 2.736 1 68.62 5 ASP B CA 1
ATOM 2217 C C . ASP B 1 5 ? -26.688 -6.156 1.636 1 68.62 5 ASP B C 1
ATOM 2219 O O . ASP B 1 5 ? -27.781 -5.668 1.916 1 68.62 5 ASP B O 1
ATOM 2223 N N . LEU B 1 6 ? -26.141 -5.969 0.486 1 70.06 6 LEU B N 1
ATOM 2224 C CA . LEU B 1 6 ? -26.969 -5.504 -0.622 1 70.06 6 LEU B CA 1
ATOM 2225 C C . LEU B 1 6 ? -27.469 -6.676 -1.459 1 70.06 6 LEU B C 1
ATOM 2227 O O . LEU B 1 6 ? -26.734 -7.645 -1.678 1 70.06 6 LEU B O 1
ATOM 2231 N N . SER B 1 7 ? -28.766 -6.574 -1.794 1 72.06 7 SER B N 1
ATOM 2232 C CA . SER B 1 7 ? -29.312 -7.531 -2.756 1 72.06 7 SER B CA 1
ATOM 2233 C C . SER B 1 7 ? -28.688 -7.336 -4.137 1 72.06 7 SER B C 1
ATOM 2235 O O . SER B 1 7 ? -28.094 -6.289 -4.414 1 72.06 7 SER B O 1
ATOM 2237 N N . GLU B 1 8 ? -28.734 -8.32 -4.883 1 75 8 GLU B N 1
ATOM 2238 C CA . GLU B 1 8 ? -28.25 -8.25 -6.258 1 75 8 GLU B CA 1
ATOM 2239 C C . GLU B 1 8 ? -28.969 -7.145 -7.035 1 75 8 GLU B C 1
ATOM 2241 O O . GLU B 1 8 ? -28.359 -6.48 -7.875 1 75 8 GLU B O 1
ATOM 2246 N N . ALA B 1 9 ? -30.188 -7.023 -6.715 1 67.5 9 ALA B N 1
ATOM 2247 C CA . ALA B 1 9 ? -30.984 -5.988 -7.375 1 67.5 9 ALA B CA 1
ATOM 2248 C C . ALA B 1 9 ? -30.469 -4.598 -7.023 1 67.5 9 ALA B C 1
ATOM 2250 O O . ALA B 1 9 ? -30.375 -3.727 -7.891 1 67.5 9 ALA B O 1
ATOM 2251 N N . GLU B 1 10 ? -30.125 -4.465 -5.82 1 69.44 10 GLU B N 1
ATOM 2252 C CA . GLU B 1 10 ? -29.609 -3.18 -5.363 1 69.44 10 GLU B CA 1
ATOM 2253 C C . GLU B 1 10 ? -28.25 -2.879 -6 1 69.44 10 GLU B C 1
ATOM 2255 O O . GLU B 1 10 ? -27.984 -1.746 -6.41 1 69.44 10 GLU B O 1
ATOM 2260 N N . LYS B 1 11 ? -27.484 -3.834 -6.117 1 74.12 11 LYS B N 1
ATOM 2261 C CA . LYS B 1 11 ? -26.188 -3.676 -6.762 1 74.12 11 LYS B CA 1
ATOM 2262 C C . LYS B 1 11 ? -26.344 -3.275 -8.227 1 74.12 11 LYS B C 1
ATOM 2264 O O . LYS B 1 11 ? -25.641 -2.391 -8.711 1 74.12 11 LYS B O 1
ATOM 2269 N N . THR B 1 12 ? -27.266 -3.916 -8.852 1 73.56 12 THR B N 1
ATOM 2270 C CA . THR B 1 12 ? -27.547 -3.617 -10.25 1 73.56 12 THR B CA 1
ATOM 2271 C C . THR B 1 12 ? -28.047 -2.186 -10.414 1 73.56 12 THR B C 1
ATOM 2273 O O . THR B 1 12 ? -27.656 -1.49 -11.359 1 73.56 12 THR B O 1
ATOM 2276 N N . PHE B 1 13 ? -28.859 -1.835 -9.461 1 70.56 13 PHE B N 1
ATOM 2277 C CA . PHE B 1 13 ? -29.406 -0.479 -9.508 1 70.56 13 PHE B CA 1
ATOM 2278 C C . PHE B 1 13 ? -28.281 0.549 -9.383 1 70.56 13 PHE B C 1
ATOM 2280 O O . PHE B 1 13 ? -28.266 1.54 -10.117 1 70.56 13 PHE B O 1
ATOM 2287 N N . ILE B 1 14 ? -27.391 0.35 -8.539 1 73.88 14 ILE B N 1
ATOM 2288 C CA . ILE B 1 14 ? -26.281 1.254 -8.312 1 73.88 14 ILE B CA 1
ATOM 2289 C C . ILE B 1 14 ? -25.422 1.341 -9.57 1 73.88 14 ILE B C 1
ATOM 2291 O O . ILE B 1 14 ? -25.047 2.434 -10 1 73.88 14 ILE B O 1
ATOM 2295 N N . LEU B 1 15 ? -25.25 0.254 -10.188 1 74.88 15 LEU B N 1
ATOM 2296 C CA . LEU B 1 15 ? -24.453 0.2 -11.398 1 74.88 15 LEU B CA 1
ATOM 2297 C C . LEU B 1 15 ? -25.125 0.974 -12.531 1 74.88 15 LEU B C 1
ATOM 2299 O O . LEU B 1 15 ? -24.469 1.721 -13.258 1 74.88 15 LEU B O 1
ATOM 2303 N N . HIS B 1 16 ? -26.359 0.809 -12.594 1 74.5 16 HIS B N 1
ATOM 2304 C CA . HIS B 1 16 ? -27.125 1.448 -13.664 1 74.5 16 HIS B CA 1
ATOM 2305 C C . HIS B 1 16 ? -27.188 2.957 -13.461 1 74.5 16 HIS B C 1
ATOM 2307 O O . HIS B 1 16 ? -27.203 3.719 -14.43 1 74.5 16 HIS B O 1
ATOM 2313 N N . SER B 1 17 ? -27.297 3.324 -12.25 1 71.12 17 SER B N 1
ATOM 2314 C CA . SER B 1 17 ? -27.391 4.75 -11.953 1 71.12 17 SER B CA 1
ATOM 2315 C C . SER B 1 17 ? -26.094 5.473 -12.344 1 71.12 17 SER B C 1
ATOM 2317 O O . SER B 1 17 ? -26.141 6.621 -12.789 1 71.12 17 SER B O 1
ATOM 2319 N N . MET B 1 18 ? -25.047 4.852 -12.258 1 73.06 18 MET B N 1
ATOM 2320 C CA . MET B 1 18 ? -23.766 5.457 -12.578 1 73.06 18 MET B CA 1
ATOM 2321 C C . MET B 1 18 ? -23.625 5.711 -14.07 1 73.06 18 MET B C 1
ATOM 2323 O O . MET B 1 18 ? -22.938 6.637 -14.492 1 73.06 18 MET B O 1
ATOM 2327 N N . GLN B 1 19 ? -24.266 4.914 -14.844 1 68.31 19 GLN B N 1
ATOM 2328 C CA . GLN B 1 19 ? -24.25 5.059 -16.297 1 68.31 19 GLN B CA 1
ATOM 2329 C C . GLN B 1 19 ? -24.812 6.414 -16.719 1 68.31 19 GLN B C 1
ATOM 2331 O O . GLN B 1 19 ? -24.359 7.004 -17.703 1 68.31 19 GLN B O 1
ATOM 2336 N N . ASP B 1 20 ? -25.641 6.879 -16.047 1 66.44 20 ASP B N 1
ATOM 2337 C CA . ASP B 1 20 ? -26.266 8.148 -16.391 1 66.44 20 ASP B CA 1
ATOM 2338 C C . ASP B 1 20 ? -25.609 9.312 -15.641 1 66.44 20 ASP B C 1
ATOM 2340 O O . ASP B 1 20 ? -26.203 10.391 -15.523 1 66.44 20 ASP B O 1
ATOM 2344 N N . ASN B 1 21 ? -24.469 9.039 -15.281 1 64.5 21 ASN B N 1
ATOM 2345 C CA . ASN B 1 21 ? -23.625 9.984 -14.562 1 64.5 21 ASN B CA 1
ATOM 2346 C C . ASN B 1 21 ? -24.328 10.531 -13.32 1 64.5 21 ASN B C 1
ATOM 2348 O O . ASN B 1 21 ? -24.156 11.695 -12.961 1 64.5 21 ASN B O 1
ATOM 2352 N N . PHE B 1 22 ? -25.375 9.766 -12.883 1 74.69 22 PHE B N 1
ATOM 2353 C CA . PHE B 1 22 ? -26.016 10.188 -11.641 1 74.69 22 PHE B CA 1
ATOM 2354 C C . PHE B 1 22 ? -25.922 9.094 -10.586 1 74.69 22 PHE B C 1
ATOM 2356 O O . PHE B 1 22 ? -26.172 7.922 -10.875 1 74.69 22 PHE B O 1
ATOM 2363 N N . ARG B 1 23 ? -25.266 9.43 -9.547 1 85.94 23 ARG B N 1
ATOM 2364 C CA . ARG B 1 23 ? -25.266 8.523 -8.406 1 85.94 23 ARG B CA 1
ATOM 2365 C C . ARG B 1 23 ? -26.625 8.516 -7.703 1 85.94 23 ARG B C 1
ATOM 2367 O O . ARG B 1 23 ? -27.453 9.383 -7.957 1 85.94 23 ARG B O 1
ATOM 2374 N N . GLU B 1 24 ? -26.969 7.578 -6.992 1 81.38 24 GLU B N 1
ATOM 2375 C CA . GLU B 1 24 ? -28.266 7.422 -6.34 1 81.38 24 GLU B CA 1
ATOM 2376 C C . GLU B 1 24 ? -28.625 8.664 -5.535 1 81.38 24 GLU B C 1
ATOM 2378 O O . GLU B 1 24 ? -29.797 9.016 -5.426 1 81.38 24 GLU B O 1
ATOM 2383 N N . ASP B 1 25 ? -27.672 9.406 -5.055 1 84.94 25 ASP B N 1
ATOM 2384 C CA . ASP B 1 25 ? -27.953 10.562 -4.199 1 84.94 25 ASP B CA 1
ATOM 2385 C C . ASP B 1 25 ? -27.812 11.867 -4.977 1 84.94 25 ASP B C 1
ATOM 2387 O O . ASP B 1 25 ? -27.75 12.945 -4.383 1 84.94 25 ASP B O 1
ATOM 2391 N N . GLY B 1 26 ? -27.625 11.82 -6.297 1 85.38 26 GLY B N 1
ATOM 2392 C CA . GLY B 1 26 ? -27.625 13 -7.152 1 85.38 26 GLY B CA 1
ATOM 2393 C C . GLY B 1 26 ? -26.234 13.547 -7.395 1 85.38 26 GLY B C 1
ATOM 2394 O O . GLY B 1 26 ? -26.047 14.461 -8.203 1 85.38 26 GLY B O 1
ATOM 2395 N N . ARG B 1 27 ? -25.234 12.992 -6.852 1 91.06 27 ARG B N 1
ATOM 2396 C CA . ARG B 1 27 ? -23.859 13.453 -7.02 1 91.06 27 ARG B CA 1
ATOM 2397 C C . ARG B 1 27 ? -23.297 12.992 -8.359 1 91.06 27 ARG B C 1
ATOM 2399 O O . ARG B 1 27 ? -23.719 11.977 -8.906 1 91.06 27 ARG B O 1
ATOM 2406 N N . GLY B 1 28 ? -22.344 13.93 -8.797 1 90.31 28 GLY B N 1
ATOM 2407 C CA . GLY B 1 28 ? -21.5 13.453 -9.891 1 90.31 28 GLY B CA 1
ATOM 2408 C C . GLY B 1 28 ? -20.422 12.492 -9.43 1 90.31 28 GLY B C 1
ATOM 2409 O O . GLY B 1 28 ? -20.234 12.281 -8.227 1 90.31 28 GLY B O 1
ATOM 2410 N N . CYS B 1 29 ? -19.672 11.953 -10.367 1 91.44 29 CYS B N 1
ATOM 2411 C CA . CYS B 1 29 ? -18.656 10.945 -10.07 1 91.44 29 CYS B CA 1
ATOM 2412 C C . CYS B 1 29 ? -17.516 11.539 -9.266 1 91.44 29 CYS B C 1
ATOM 2414 O O . CYS B 1 29 ? -16.812 10.82 -8.555 1 91.44 29 CYS B O 1
ATOM 2416 N N . GLU B 1 30 ? -17.328 12.898 -9.297 1 93.62 30 GLU B N 1
ATOM 2417 C CA . GLU B 1 30 ? -16.188 13.516 -8.617 1 93.62 30 GLU B CA 1
ATOM 2418 C C . GLU B 1 30 ? -16.656 14.43 -7.484 1 93.62 30 GLU B C 1
ATOM 2420 O O . GLU B 1 30 ? -15.875 15.242 -6.977 1 93.62 30 GLU B O 1
ATOM 2425 N N . ASP B 1 31 ? -17.906 14.266 -7.078 1 93.12 31 ASP B N 1
ATOM 2426 C CA . ASP B 1 31 ? -18.469 15.125 -6.035 1 93.12 31 ASP B CA 1
ATOM 2427 C C . ASP B 1 31 ? -18.344 14.461 -4.664 1 93.12 31 ASP B C 1
ATOM 2429 O O . ASP B 1 31 ? -18.562 13.258 -4.523 1 93.12 31 ASP B O 1
ATOM 2433 N N . PHE B 1 32 ? -17.953 15.227 -3.699 1 95.31 32 PHE B N 1
ATOM 2434 C CA . PHE B 1 32 ? -17.953 14.797 -2.307 1 95.31 32 PHE B CA 1
ATOM 2435 C C . PHE B 1 32 ? -19.312 15.039 -1.663 1 95.31 32 PHE B C 1
ATOM 2437 O O . PHE B 1 32 ? -20.031 15.969 -2.047 1 95.31 32 PHE B O 1
ATOM 2444 N N . ARG B 1 33 ? -19.703 14.242 -0.69 1 94.06 33 ARG B N 1
ATOM 2445 C CA . ARG B 1 33 ? -20.859 14.5 0.149 1 94.06 33 ARG B CA 1
ATOM 2446 C C . ARG B 1 33 ? -20.641 15.711 1.047 1 94.06 33 ARG B C 1
ATOM 2448 O O . ARG B 1 33 ? -19.516 16.219 1.145 1 94.06 33 ARG B O 1
ATOM 2455 N N . HIS B 1 34 ? -21.688 16.078 1.619 1 93.19 34 HIS B N 1
ATOM 2456 C CA . HIS B 1 34 ? -21.594 17.234 2.514 1 93.19 34 HIS B CA 1
ATOM 2457 C C . HIS B 1 34 ? -20.625 16.969 3.654 1 93.19 34 HIS B C 1
ATOM 2459 O O . HIS B 1 34 ? -20.625 15.883 4.246 1 93.19 34 HIS B O 1
ATOM 2465 N N . MET B 1 35 ? -19.781 17.984 3.893 1 95.38 35 MET B N 1
ATOM 2466 C CA . MET B 1 35 ? -18.75 17.828 4.914 1 95.38 35 MET B CA 1
ATOM 2467 C C . MET B 1 35 ? -18.703 19.047 5.828 1 95.38 35 MET B C 1
ATOM 2469 O O . MET B 1 35 ? -18.875 20.188 5.371 1 95.38 35 MET B O 1
ATOM 2473 N N . GLU B 1 36 ? -18.531 18.781 7.133 1 95.25 36 GLU B N 1
ATOM 2474 C CA . GLU B 1 36 ? -18.359 19.828 8.133 1 95.25 36 GLU B CA 1
ATOM 2475 C C . GLU B 1 36 ? -17.031 19.672 8.867 1 95.25 36 GLU B C 1
ATOM 2477 O O . GLU B 1 36 ? -16.641 18.547 9.211 1 95.25 36 GLU B O 1
ATOM 2482 N N . VAL B 1 37 ? -16.422 20.781 9.023 1 95.69 37 VAL B N 1
ATOM 2483 C CA . VAL B 1 37 ? -15.141 20.781 9.719 1 95.69 37 VAL B CA 1
ATOM 2484 C C . VAL B 1 37 ? -15.164 21.812 10.852 1 95.69 37 VAL B C 1
ATOM 2486 O O . VAL B 1 37 ? -15.57 22.953 10.648 1 95.69 37 VAL B O 1
ATOM 2489 N N . GLU B 1 38 ? -14.789 21.359 12.016 1 94.5 38 GLU B N 1
ATOM 2490 C CA . GLU B 1 38 ? -14.656 22.219 13.188 1 94.5 38 GLU B CA 1
ATOM 2491 C C . GLU B 1 38 ? -13.32 22.016 13.891 1 94.5 38 GLU B C 1
ATOM 2493 O O . GLU B 1 38 ? -12.852 20.875 14.008 1 94.5 38 GLU B O 1
ATOM 2498 N N . THR B 1 39 ? -12.703 23.094 14.312 1 95.31 39 THR B N 1
ATOM 2499 C CA . THR B 1 39 ? -11.406 22.969 14.977 1 95.31 39 THR B CA 1
ATOM 2500 C C . THR B 1 39 ? -11.477 23.484 16.406 1 95.31 39 THR B C 1
ATOM 2502 O O . THR B 1 39 ? -12.453 24.141 16.797 1 95.31 39 THR B O 1
ATOM 2505 N N . GLY B 1 40 ? -10.484 23.094 17.234 1 92.44 40 GLY B N 1
ATOM 2506 C CA . GLY B 1 40 ? -10.328 23.625 18.578 1 92.44 40 GLY B CA 1
ATOM 2507 C C . GLY B 1 40 ? -11.375 23.109 19.547 1 92.44 40 GLY B C 1
ATOM 2508 O O . GLY B 1 40 ? -11.852 23.844 20.406 1 92.44 40 GLY B O 1
ATOM 2509 N N . LEU B 1 41 ? -11.766 21.859 19.438 1 88.81 41 LEU B N 1
ATOM 2510 C CA . LEU B 1 41 ? -12.891 21.328 20.188 1 88.81 41 LEU B CA 1
ATOM 2511 C C . LEU B 1 41 ? -12.422 20.688 21.484 1 88.81 41 LEU B C 1
ATOM 2513 O O . LEU B 1 41 ? -13.203 20.562 22.438 1 88.81 41 LEU B O 1
ATOM 2517 N N . ILE B 1 42 ? -11.141 20.297 21.5 1 88.19 42 ILE B N 1
ATOM 2518 C CA . ILE B 1 42 ? -10.656 19.547 22.656 1 88.19 42 ILE B CA 1
ATOM 2519 C C . ILE B 1 42 ? -9.672 20.406 23.453 1 88.19 42 ILE B C 1
ATOM 2521 O O . ILE B 1 42 ? -8.602 20.75 22.953 1 88.19 42 ILE B O 1
ATOM 2525 N N . SER B 1 43 ? -9.914 20.656 24.656 1 85.31 43 SER B N 1
ATOM 2526 C CA . SER B 1 43 ? -9.141 21.594 25.453 1 85.31 43 SER B CA 1
ATOM 2527 C C . SER B 1 43 ? -7.809 20.984 25.891 1 85.31 43 SER B C 1
ATOM 2529 O O . SER B 1 43 ? -6.809 21.688 26.016 1 85.31 43 SER B O 1
ATOM 2531 N N . ASN B 1 44 ? -7.809 19.734 26.125 1 89.44 44 ASN B N 1
ATOM 2532 C CA . ASN B 1 44 ? -6.602 19.109 26.656 1 89.44 44 ASN B CA 1
ATOM 2533 C C . ASN B 1 44 ? -5.641 18.703 25.547 1 89.44 44 ASN B C 1
ATOM 2535 O O . ASN B 1 44 ? -4.812 17.812 25.719 1 89.44 44 ASN B O 1
ATOM 2539 N N . THR B 1 45 ? -5.789 19.328 24.469 1 94.31 45 THR B N 1
ATOM 2540 C CA . THR B 1 45 ? -4.891 19.078 23.344 1 94.31 45 THR B CA 1
ATOM 2541 C C . THR B 1 45 ? -4.312 20.391 22.812 1 94.31 45 THR B C 1
ATOM 2543 O O . THR B 1 45 ? -4.832 21.469 23.109 1 94.31 45 THR B O 1
ATOM 2546 N N . ASN B 1 46 ? -3.174 20.359 22.109 1 96.38 46 ASN B N 1
ATOM 2547 C CA . ASN B 1 46 ? -2.561 21.531 21.5 1 96.38 46 ASN B CA 1
ATOM 2548 C C . ASN B 1 46 ? -3.24 21.906 20.188 1 96.38 46 ASN B C 1
ATOM 2550 O O . ASN B 1 46 ? -3.059 23.016 19.688 1 96.38 46 ASN B O 1
ATOM 2554 N N . GLY B 1 47 ? -4.012 21 19.609 1 96.62 47 GLY B N 1
ATOM 2555 C CA . GLY B 1 47 ? -4.82 21.156 18.422 1 96.62 47 GLY B CA 1
ATOM 2556 C C . GLY B 1 47 ? -5.863 20.062 18.266 1 96.62 47 GLY B C 1
ATOM 2557 O O . GLY B 1 47 ? -5.684 18.953 18.766 1 96.62 47 GLY B O 1
ATOM 2558 N N . SER B 1 48 ? -6.945 20.391 17.641 1 97.44 48 SER B N 1
ATOM 2559 C CA . SER B 1 48 ? -7.992 19.391 17.453 1 97.44 48 SER B CA 1
ATOM 2560 C C . SER B 1 48 ? -8.922 19.781 16.312 1 97.44 48 SER B C 1
ATOM 2562 O O . SER B 1 48 ? -8.961 20.938 15.891 1 97.44 48 SER B O 1
ATOM 2564 N N . ALA B 1 49 ? -9.586 18.766 15.828 1 97.69 49 ALA B N 1
ATOM 2565 C CA . ALA B 1 49 ? -10.578 18.969 14.781 1 97.69 49 ALA B CA 1
ATOM 2566 C C . ALA B 1 49 ? -11.602 17.828 14.773 1 97.69 49 ALA B C 1
ATOM 2568 O O . ALA B 1 49 ? -11.297 16.719 15.188 1 97.69 49 ALA B O 1
ATOM 2569 N N . ARG B 1 50 ? -12.758 18.188 14.344 1 96.88 50 ARG B N 1
ATOM 2570 C CA . ARG B 1 50 ? -13.82 17.219 14.07 1 96.88 50 ARG B CA 1
ATOM 2571 C C . ARG B 1 50 ? -14.32 17.344 12.641 1 96.88 50 ARG B C 1
ATOM 2573 O O . ARG B 1 50 ? -14.555 18.453 12.156 1 96.88 50 ARG B O 1
ATOM 2580 N N . VAL B 1 51 ? -14.414 16.266 11.992 1 97.25 51 VAL B N 1
ATOM 2581 C CA . VAL B 1 51 ? -14.898 16.234 10.617 1 97.25 51 VAL B CA 1
ATOM 2582 C C . VAL B 1 51 ? -16.078 15.281 10.508 1 97.25 51 VAL B C 1
ATOM 2584 O O . VAL B 1 51 ? -16.016 14.141 10.969 1 97.25 51 VAL B O 1
ATOM 2587 N N . ARG B 1 52 ? -17.109 15.805 9.977 1 96.62 52 ARG B N 1
ATOM 2588 C CA . ARG B 1 52 ? -18.297 15 9.664 1 96.62 52 ARG B CA 1
ATOM 2589 C C . ARG B 1 52 ? -18.531 14.945 8.156 1 96.62 52 ARG B C 1
ATOM 2591 O O . ARG B 1 52 ? -18.781 15.969 7.523 1 96.62 52 ARG B O 1
ATOM 2598 N N . LEU B 1 53 ? -18.344 13.805 7.609 1 96 53 LEU B N 1
ATOM 2599 C CA . LEU B 1 53 ? -18.609 13.516 6.207 1 96 53 LEU B CA 1
ATOM 2600 C C . LEU B 1 53 ? -19.797 12.562 6.066 1 96 53 LEU B C 1
ATOM 2602 O O . LEU B 1 53 ? -19.641 11.344 6.168 1 96 53 LEU B O 1
ATOM 2606 N N . ALA B 1 54 ? -21 13.188 5.723 1 93.62 54 ALA B N 1
ATOM 2607 C CA . ALA B 1 54 ? -22.25 12.438 5.762 1 93.62 54 ALA B CA 1
ATOM 2608 C C . ALA B 1 54 ? -22.438 11.742 7.109 1 93.62 54 ALA B C 1
ATOM 2610 O O . ALA B 1 54 ? -22.516 12.406 8.148 1 93.62 54 ALA B O 1
ATOM 2611 N N . SER B 1 55 ? -22.312 10.406 7.203 1 91.19 55 SER B N 1
ATOM 2612 C CA . SER B 1 55 ? -22.516 9.703 8.469 1 91.19 55 SER B CA 1
ATOM 2613 C C . SER B 1 55 ? -21.188 9.352 9.125 1 91.19 55 SER B C 1
ATOM 2615 O O . SER B 1 55 ? -21.156 8.891 10.266 1 91.19 55 SER B O 1
ATOM 2617 N N . THR B 1 56 ? -20.172 9.656 8.469 1 92.88 56 THR B N 1
ATOM 2618 C CA . THR B 1 56 ? -18.859 9.422 9.055 1 92.88 56 THR B CA 1
ATOM 2619 C C . THR B 1 56 ? -18.469 10.57 9.992 1 92.88 56 THR B C 1
ATOM 2621 O O . THR B 1 56 ? -18.578 11.742 9.617 1 92.88 56 THR B O 1
ATOM 2624 N N . ASP B 1 57 ? -18.062 10.227 11.203 1 94.38 57 ASP B N 1
ATOM 2625 C CA . ASP B 1 57 ? -17.75 11.211 12.234 1 94.38 57 ASP B CA 1
ATOM 2626 C C . ASP B 1 57 ? -16.391 10.906 12.875 1 94.38 57 ASP B C 1
ATOM 2628 O O . ASP B 1 57 ? -16.203 9.844 13.461 1 94.38 57 ASP B O 1
ATOM 2632 N N . ILE B 1 58 ? -15.5 11.898 12.766 1 95.69 58 ILE B N 1
ATOM 2633 C CA . ILE B 1 58 ? -14.125 11.68 13.195 1 95.69 58 ILE B CA 1
ATOM 2634 C C . ILE B 1 58 ? -13.672 12.82 14.109 1 95.69 58 ILE B C 1
ATOM 2636 O O . ILE B 1 58 ? -13.93 13.992 13.82 1 95.69 58 ILE B O 1
ATOM 2640 N N . LEU B 1 59 ? -13.016 12.438 15.203 1 96.38 59 LEU B N 1
ATOM 2641 C CA . LEU B 1 59 ? -12.383 13.398 16.094 1 96.38 59 LEU B CA 1
ATOM 2642 C C . LEU B 1 59 ? -10.875 13.18 16.141 1 96.38 59 LEU B C 1
ATOM 2644 O O . LEU B 1 59 ? -10.406 12.047 16.297 1 96.38 59 LEU B O 1
ATOM 2648 N N . VAL B 1 60 ? -10.133 14.273 16.016 1 97.88 60 VAL B N 1
ATOM 2649 C CA . VAL B 1 60 ? -8.672 14.188 16.062 1 97.88 60 VAL B CA 1
ATOM 2650 C C . VAL B 1 60 ? -8.125 15.156 17.094 1 97.88 60 VAL B C 1
ATOM 2652 O O . VAL B 1 60 ? -8.562 16.312 17.156 1 97.88 60 VAL B O 1
ATOM 2655 N N . GLY B 1 61 ? -7.211 14.711 17.906 1 97.88 61 GLY B N 1
ATOM 2656 C CA . GLY B 1 61 ? -6.449 15.531 18.844 1 97.88 61 GLY B CA 1
ATOM 2657 C C . GLY B 1 61 ? -4.949 15.422 18.641 1 97.88 61 GLY B C 1
ATOM 2658 O O . GLY B 1 61 ? -4.434 14.328 18.391 1 97.88 61 GLY B O 1
ATOM 2659 N N . VAL B 1 62 ? -4.27 16.562 18.766 1 98.44 62 VAL B N 1
ATOM 2660 C CA . VAL B 1 62 ? -2.816 16.578 18.625 1 98.44 62 VAL B CA 1
ATOM 2661 C C . VAL B 1 62 ? -2.17 17.047 19.922 1 98.44 62 VAL B C 1
ATOM 2663 O O . VAL B 1 62 ? -2.555 18.078 20.484 1 98.44 62 VAL B O 1
ATOM 2666 N N . LYS B 1 63 ? -1.285 16.281 20.391 1 97.69 63 LYS B N 1
ATOM 2667 C CA . LYS B 1 63 ? -0.463 16.656 21.531 1 97.69 63 LYS B CA 1
ATOM 2668 C C . LYS B 1 63 ? 1.016 16.703 21.156 1 97.69 63 LYS B C 1
ATOM 2670 O O . LYS B 1 63 ? 1.493 15.859 20.391 1 97.69 63 LYS B O 1
ATOM 2675 N N . VAL B 1 64 ? 1.721 17.656 21.734 1 97.44 64 VAL B N 1
ATOM 2676 C CA . VAL B 1 64 ? 3.141 17.781 21.422 1 97.44 64 VAL B CA 1
ATOM 2677 C C . VAL B 1 64 ? 3.971 17.5 22.672 1 97.44 64 VAL B C 1
ATOM 2679 O O . VAL B 1 64 ? 3.555 17.828 23.781 1 97.44 64 VAL B O 1
ATOM 2682 N N . GLN B 1 65 ? 5.016 16.859 22.469 1 96.81 65 GLN B N 1
ATOM 2683 C CA . GLN B 1 65 ? 5.961 16.562 23.531 1 96.81 65 GLN B CA 1
ATOM 2684 C C . GLN B 1 65 ? 7.402 16.734 23.062 1 96.81 65 GLN B C 1
ATOM 2686 O O . GLN B 1 65 ? 7.727 16.391 21.922 1 96.81 65 GLN B O 1
ATOM 2691 N N . LEU B 1 66 ? 8.281 17.25 23.969 1 95.88 66 LEU B N 1
ATOM 2692 C CA . LEU B 1 66 ? 9.711 17.297 23.656 1 95.88 66 LEU B CA 1
ATOM 2693 C C . LEU B 1 66 ? 10.359 15.938 23.875 1 95.88 66 LEU B C 1
ATOM 2695 O O . LEU B 1 66 ? 10.188 15.32 24.922 1 95.88 66 LEU B O 1
ATOM 2699 N N . VAL B 1 67 ? 11.039 15.477 22.828 1 96.69 67 VAL B N 1
ATOM 2700 C CA . VAL B 1 67 ? 11.703 14.188 22.906 1 96.69 67 VAL B CA 1
ATOM 2701 C C . VAL B 1 67 ? 13.086 14.281 22.266 1 96.69 67 VAL B C 1
ATOM 2703 O O . VAL B 1 67 ? 13.367 15.211 21.516 1 96.69 67 VAL B O 1
ATOM 2706 N N . PRO B 1 68 ? 13.977 13.336 22.672 1 96.12 68 PRO B N 1
ATOM 2707 C CA . PRO B 1 68 ? 15.25 13.305 21.953 1 96.12 68 PRO B CA 1
ATOM 2708 C C . PRO B 1 68 ? 15.07 13.086 20.453 1 96.12 68 PRO B C 1
ATOM 2710 O O . PRO B 1 68 ? 14.141 12.391 20.031 1 96.12 68 PRO B O 1
ATOM 2713 N N . VAL B 1 69 ? 15.969 13.656 19.703 1 94.88 69 VAL B N 1
ATOM 2714 C CA . VAL B 1 69 ? 15.883 13.531 18.25 1 94.88 69 VAL B CA 1
ATOM 2715 C C . VAL B 1 69 ? 16.234 12.109 17.844 1 94.88 69 VAL B C 1
ATOM 2717 O O . VAL B 1 69 ? 16.828 11.352 18.609 1 94.88 69 VAL B O 1
ATOM 2720 N N . ASP B 1 70 ? 15.703 11.664 16.672 1 93.25 70 ASP B N 1
ATOM 2721 C CA . ASP B 1 70 ? 16.188 10.453 16.016 1 93.25 70 ASP B CA 1
ATOM 2722 C C . ASP B 1 70 ? 17.625 10.617 15.547 1 93.25 70 ASP B C 1
ATOM 2724 O O . ASP B 1 70 ? 17.922 11.508 14.75 1 93.25 70 ASP B O 1
ATOM 2728 N N . PRO B 1 71 ? 18.484 9.781 15.992 1 92.56 71 PRO B N 1
ATOM 2729 C CA . PRO B 1 71 ? 19.891 9.914 15.594 1 92.56 71 PRO B CA 1
ATOM 2730 C C . PRO B 1 71 ? 20.078 9.891 14.078 1 92.56 71 PRO B C 1
ATOM 2732 O O . PRO B 1 71 ? 21.016 10.5 13.562 1 92.56 71 PRO B O 1
ATOM 2735 N N . ASN B 1 72 ? 19.234 9.242 13.383 1 88.94 72 ASN B N 1
ATOM 2736 C CA . ASN B 1 72 ? 19.328 9.164 11.93 1 88.94 72 ASN B CA 1
ATOM 2737 C C . ASN B 1 72 ? 18.766 10.406 11.258 1 88.94 72 ASN B C 1
ATOM 2739 O O . ASN B 1 72 ? 19 10.641 10.07 1 88.94 72 ASN B O 1
ATOM 2743 N N . LYS B 1 73 ? 18.016 11.234 11.992 1 92.31 73 LYS B N 1
ATOM 2744 C CA . LYS B 1 73 ? 17.438 12.484 11.523 1 92.31 73 LYS B CA 1
ATOM 2745 C C . LYS B 1 73 ? 17.5 13.562 12.602 1 92.31 73 LYS B C 1
ATOM 2747 O O . LYS B 1 73 ? 16.453 14 13.117 1 92.31 73 LYS B O 1
ATOM 2752 N N . PRO B 1 74 ? 18.609 14.055 12.82 1 94.88 74 PRO B N 1
ATOM 2753 C CA . PRO B 1 74 ? 18.859 14.875 14.008 1 94.88 74 PRO B CA 1
ATOM 2754 C C . PRO B 1 74 ? 18.312 16.297 13.867 1 94.88 74 PRO B C 1
ATOM 2756 O O . PRO B 1 74 ? 18.344 17.078 14.82 1 94.88 74 PRO B O 1
ATOM 2759 N N . ASN B 1 75 ? 17.797 16.656 12.688 1 96.12 75 ASN B N 1
ATOM 2760 C CA . ASN B 1 75 ? 17.453 18.062 12.469 1 96.12 75 ASN B CA 1
ATOM 2761 C C . ASN B 1 75 ? 15.969 18.25 12.203 1 96.12 75 ASN B C 1
ATOM 2763 O O . ASN B 1 75 ? 15.547 19.266 11.672 1 96.12 75 ASN B O 1
ATOM 2767 N N . VAL B 1 76 ? 15.195 17.234 12.477 1 96.31 76 VAL B N 1
ATOM 2768 C CA . VAL B 1 76 ? 13.781 17.344 12.148 1 96.31 76 VAL B CA 1
ATOM 2769 C C . VAL B 1 76 ? 12.938 16.812 13.312 1 96.31 76 VAL B C 1
ATOM 2771 O O . VAL B 1 76 ? 13.43 16.047 14.148 1 96.31 76 VAL B O 1
ATOM 2774 N N . GLY B 1 77 ? 11.703 17.266 13.445 1 97.06 77 GLY B N 1
ATOM 2775 C CA . GLY B 1 77 ? 10.742 16.703 14.383 1 97.06 77 GLY B CA 1
ATOM 2776 C C . GLY B 1 77 ? 10.078 15.438 13.875 1 97.06 77 GLY B C 1
ATOM 2777 O O . GLY B 1 77 ? 10.516 14.859 12.875 1 97.06 77 GLY B O 1
ATOM 2778 N N . ARG B 1 78 ? 9.062 14.992 14.648 1 96.69 78 ARG B N 1
ATOM 2779 C CA . ARG B 1 78 ? 8.445 13.711 14.312 1 96.69 78 ARG B CA 1
ATOM 2780 C C . ARG B 1 78 ? 6.934 13.758 14.531 1 96.69 78 ARG B C 1
ATOM 2782 O O . ARG B 1 78 ? 6.438 14.578 15.305 1 96.69 78 ARG B O 1
ATOM 2789 N N . ILE B 1 79 ? 6.246 12.898 13.867 1 97.56 79 ILE B N 1
ATOM 2790 C CA . ILE B 1 79 ? 4.805 12.742 14.047 1 97.56 79 ILE B CA 1
ATOM 2791 C C . ILE B 1 79 ? 4.473 11.266 14.266 1 97.56 79 ILE B C 1
ATOM 2793 O O . ILE B 1 79 ? 5.117 10.383 13.695 1 97.56 79 ILE B O 1
ATOM 2797 N N . GLU B 1 80 ? 3.561 10.984 15.047 1 97.69 80 GLU B N 1
ATOM 2798 C CA . GLU B 1 80 ? 3.037 9.641 15.281 1 97.69 80 GLU B CA 1
ATOM 2799 C C . GLU B 1 80 ? 1.513 9.625 15.234 1 97.69 80 GLU B C 1
ATOM 2801 O O . GLU B 1 80 ? 0.861 10.492 15.82 1 97.69 80 GLU B O 1
ATOM 2806 N N . PHE B 1 81 ? 0.99 8.641 14.547 1 98.06 81 PHE B N 1
ATOM 2807 C CA . PHE B 1 81 ? -0.456 8.516 14.406 1 98.06 81 PHE B CA 1
ATOM 2808 C C . PHE B 1 81 ? -0.992 7.383 15.273 1 98.06 81 PHE B C 1
ATOM 2810 O O . PHE B 1 81 ? -0.408 6.301 15.32 1 98.06 81 PHE B O 1
ATOM 2817 N N . PHE B 1 82 ? -2.062 7.652 15.883 1 96.12 82 PHE B N 1
ATOM 2818 C CA . PHE B 1 82 ? -2.811 6.648 16.641 1 96.12 82 PHE B CA 1
ATOM 2819 C C . PHE B 1 82 ? -4.289 6.684 16.266 1 96.12 82 PHE B C 1
ATOM 2821 O O . PHE B 1 82 ? -4.859 7.758 16.062 1 96.12 82 PHE B O 1
ATOM 2828 N N . LEU B 1 83 ? -4.832 5.516 16.078 1 94.44 83 LEU B N 1
ATOM 2829 C CA . LEU B 1 83 ? -6.242 5.453 15.695 1 94.44 83 LEU B CA 1
ATOM 2830 C C . LEU B 1 83 ? -6.992 4.465 16.578 1 94.44 83 LEU B C 1
ATOM 2832 O O . LEU B 1 83 ? -6.555 3.326 16.766 1 94.44 83 LEU B O 1
ATOM 2836 N N . ASP B 1 84 ? -8.008 4.949 17.172 1 87.75 84 ASP B N 1
ATOM 2837 C CA . ASP B 1 84 ? -8.898 4.137 18 1 87.75 84 ASP B CA 1
ATOM 2838 C C . ASP B 1 84 ? -10.312 4.109 17.406 1 87.75 84 ASP B C 1
ATOM 2840 O O . ASP B 1 84 ? -10.828 5.141 16.984 1 87.75 84 ASP B O 1
ATOM 2844 N N . CYS B 1 85 ? -10.805 2.869 17.312 1 80.62 85 CYS B N 1
ATOM 2845 C CA . CYS B 1 85 ? -12.172 2.709 16.844 1 80.62 85 CYS B CA 1
ATOM 2846 C C . CYS B 1 85 ? -13.133 2.547 18.016 1 80.62 85 CYS B C 1
ATOM 2848 O O . CYS B 1 85 ? -12.945 1.673 18.859 1 80.62 85 CYS B O 1
ATOM 2850 N N . SER B 1 86 ? -13.961 3.516 18.188 1 72.38 86 SER B N 1
ATOM 2851 C CA . SER B 1 86 ? -14.945 3.387 19.25 1 72.38 86 SER B CA 1
ATOM 2852 C C . SER B 1 86 ? -15.828 2.16 19.047 1 72.38 86 SER B C 1
ATOM 2854 O O . SER B 1 86 ? -16.188 1.828 17.906 1 72.38 86 SER B O 1
ATOM 2856 N N . ALA B 1 87 ? -15.945 1.44 20.094 1 61.12 87 ALA B N 1
ATOM 2857 C CA . ALA B 1 87 ? -16.781 0.249 20.078 1 61.12 87 ALA B CA 1
ATOM 2858 C C . ALA B 1 87 ? -18.172 0.561 19.516 1 61.12 87 ALA B C 1
ATOM 2860 O O . ALA B 1 87 ? -18.797 -0.302 18.906 1 61.12 87 ALA B O 1
ATOM 2861 N N . ASN B 1 88 ? -18.547 1.713 19.703 1 64.38 88 ASN B N 1
ATOM 2862 C CA . ASN B 1 88 ? -19.906 2.088 19.312 1 64.38 88 ASN B CA 1
ATOM 2863 C C . ASN B 1 88 ? -19.953 2.533 17.844 1 64.38 88 ASN B C 1
ATOM 2865 O O . ASN B 1 88 ? -21.031 2.742 17.297 1 64.38 88 ASN B O 1
ATOM 2869 N N . ALA B 1 89 ? -18.859 2.631 17.266 1 60.09 89 ALA B N 1
ATOM 2870 C CA . ALA B 1 89 ? -18.828 3.221 15.922 1 60.09 89 ALA B CA 1
ATOM 2871 C C . ALA B 1 89 ? -19.438 2.271 14.891 1 60.09 89 ALA B C 1
ATOM 2873 O O . ALA B 1 89 ? -20.172 2.699 14.008 1 60.09 89 ALA B O 1
ATOM 2874 N N . THR B 1 90 ? -19.047 1.062 14.805 1 62 90 THR B N 1
ATOM 2875 C CA . THR B 1 90 ? -19.672 0.058 13.953 1 62 90 THR B CA 1
ATOM 2876 C C . THR B 1 90 ? -19.375 -1.348 14.461 1 62 90 THR B C 1
ATOM 2878 O O . THR B 1 90 ? -18.328 -1.589 15.062 1 62 90 THR B O 1
ATOM 2881 N N . PRO B 1 91 ? -20.453 -2.07 14.445 1 59.44 91 PRO B N 1
ATOM 2882 C CA . PRO B 1 91 ? -20.25 -3.471 14.82 1 59.44 91 PRO B CA 1
ATOM 2883 C C . PRO B 1 91 ? -19.016 -4.074 14.148 1 59.44 91 PRO B C 1
ATOM 2885 O O . PRO B 1 91 ? -18.375 -4.969 14.711 1 59.44 91 PRO B O 1
ATOM 2888 N N . ALA B 1 92 ? -18.766 -3.498 13.023 1 60.25 92 ALA B N 1
ATOM 2889 C CA . ALA B 1 92 ? -17.641 -4.031 12.25 1 60.25 92 ALA B CA 1
ATOM 2890 C C . ALA B 1 92 ? -16.312 -3.779 12.961 1 60.25 92 ALA B C 1
ATOM 2892 O O . ALA B 1 92 ? -15.312 -4.445 12.68 1 60.25 92 ALA B O 1
ATOM 2893 N N . PHE B 1 93 ? -16.375 -2.939 13.797 1 62.03 93 PHE B N 1
ATOM 2894 C CA . PHE B 1 93 ? -15.141 -2.57 14.492 1 62.03 93 PHE B CA 1
ATOM 2895 C C . PHE B 1 93 ? -14.953 -3.43 15.742 1 62.03 93 PHE B C 1
ATOM 2897 O O . PHE B 1 93 ? -13.945 -3.305 16.438 1 62.03 93 PHE B O 1
ATOM 2904 N N . GLU B 1 94 ? -15.938 -4.168 15.898 1 59.84 94 GLU B N 1
ATOM 2905 C CA . GLU B 1 94 ? -15.789 -5.012 17.078 1 59.84 94 GLU B CA 1
ATOM 2906 C C . GLU B 1 94 ? -14.688 -6.055 16.875 1 59.84 94 GLU B C 1
ATOM 2908 O O . GLU B 1 94 ? -14.625 -6.707 15.836 1 59.84 94 GLU B O 1
ATOM 2913 N N . GLY B 1 95 ? -13.773 -6.074 17.75 1 57.16 95 GLY B N 1
ATOM 2914 C CA . GLY B 1 95 ? -12.734 -7.09 17.812 1 57.16 95 GLY B CA 1
ATOM 2915 C C . GLY B 1 95 ? -11.633 -6.867 16.797 1 57.16 95 GLY B C 1
ATOM 2916 O O . GLY B 1 95 ? -11.07 -5.773 16.703 1 57.16 95 GLY B O 1
ATOM 2917 N N . ARG B 1 96 ? -11.234 -7.898 16.094 1 54.06 96 ARG B N 1
ATOM 2918 C CA . ARG B 1 96 ? -10.078 -7.996 15.203 1 54.06 96 ARG B CA 1
ATOM 2919 C C . ARG B 1 96 ? -10.266 -7.141 13.953 1 54.06 96 ARG B C 1
ATOM 2921 O O . ARG B 1 96 ? -9.289 -6.613 13.406 1 54.06 96 ARG B O 1
ATOM 2928 N N . GLY B 1 97 ? -11.547 -6.965 13.648 1 64.19 97 GLY B N 1
ATOM 2929 C CA . GLY B 1 97 ? -11.836 -6.168 12.469 1 64.19 97 GLY B CA 1
ATOM 2930 C C . GLY B 1 97 ? -11.469 -4.707 12.625 1 64.19 97 GLY B C 1
ATOM 2931 O O . GLY B 1 97 ? -10.867 -4.113 11.727 1 64.19 97 GLY B O 1
ATOM 2932 N N . GLY B 1 98 ? -11.68 -4.25 13.805 1 71.81 98 GLY B N 1
ATOM 2933 C CA . GLY B 1 98 ? -11.352 -2.861 14.078 1 71.81 98 GLY B CA 1
ATOM 2934 C C . GLY B 1 98 ? -9.859 -2.596 14.117 1 71.81 98 GLY B C 1
ATOM 2935 O O . GLY B 1 98 ? -9.391 -1.59 13.578 1 71.81 98 GLY B O 1
ATOM 2936 N N . GLU B 1 99 ? -9.109 -3.492 14.609 1 77.06 99 GLU B N 1
ATOM 2937 C CA . GLU B 1 99 ? -7.66 -3.344 14.719 1 77.06 99 GLU B CA 1
ATOM 2938 C C . GLU B 1 99 ? -6.996 -3.355 13.344 1 77.06 99 GLU B C 1
ATOM 2940 O O . GLU B 1 99 ? -6.055 -2.6 13.094 1 77.06 99 GLU B O 1
ATOM 2945 N N . GLY B 1 100 ? -7.492 -4.18 12.484 1 83.31 100 GLY B N 1
ATOM 2946 C CA . GLY B 1 100 ? -6.969 -4.246 11.125 1 83.31 100 GLY B CA 1
ATOM 2947 C C . GLY B 1 100 ? -7.168 -2.959 10.344 1 83.31 100 GLY B C 1
ATOM 2948 O O . GLY B 1 100 ? -6.23 -2.445 9.734 1 83.31 100 GLY B O 1
ATOM 2949 N N . LEU B 1 101 ? -8.328 -2.43 10.5 1 85.31 101 LEU B N 1
ATOM 2950 C CA . LEU B 1 101 ? -8.656 -1.191 9.797 1 85.31 101 LEU B CA 1
ATOM 2951 C C . LEU B 1 101 ? -7.84 -0.026 10.344 1 85.31 101 LEU B C 1
ATOM 2953 O O . LEU B 1 101 ? -7.316 0.785 9.578 1 85.31 101 LEU B O 1
ATOM 2957 N N . ALA B 1 102 ? -7.727 0.019 11.641 1 89.31 102 ALA B N 1
ATOM 2958 C CA . ALA B 1 102 ? -6.945 1.066 12.289 1 89.31 102 ALA B CA 1
ATOM 2959 C C . ALA B 1 102 ? -5.492 1.034 11.82 1 89.31 102 ALA B C 1
ATOM 2961 O O . ALA B 1 102 ? -4.898 2.08 11.547 1 89.31 102 ALA B O 1
ATOM 2962 N N . SER B 1 103 ? -4.977 -0.116 11.742 1 90 103 SER B N 1
ATOM 2963 C CA . SER B 1 103 ? -3.594 -0.279 11.297 1 90 103 SER B CA 1
ATOM 2964 C C . SER B 1 103 ? -3.426 0.153 9.844 1 90 103 SER B C 1
ATOM 2966 O O . SER B 1 103 ? -2.408 0.748 9.484 1 90 103 SER B O 1
ATOM 2968 N N . GLU B 1 104 ? -4.398 -0.12 9.062 1 91.44 104 GLU B N 1
ATOM 2969 C CA . GLU B 1 104 ? -4.336 0.24 7.648 1 91.44 104 GLU B CA 1
ATOM 2970 C C . GLU B 1 104 ? -4.363 1.754 7.461 1 91.44 104 GLU B C 1
ATOM 2972 O O . GLU B 1 104 ? -3.594 2.301 6.668 1 91.44 104 GLU B O 1
ATOM 2977 N N . ILE B 1 105 ? -5.215 2.371 8.18 1 94.81 105 ILE B N 1
ATOM 2978 C CA . ILE B 1 105 ? -5.367 3.816 8.062 1 94.81 105 ILE B CA 1
ATOM 2979 C C . ILE B 1 105 ? -4.117 4.516 8.586 1 94.81 105 ILE B C 1
ATOM 2981 O O . ILE B 1 105 ? -3.594 5.43 7.945 1 94.81 105 ILE B O 1
ATOM 2985 N N . THR B 1 106 ? -3.625 4.043 9.688 1 95.88 106 THR B N 1
ATOM 2986 C CA . THR B 1 106 ? -2.434 4.641 10.281 1 95.88 106 THR B CA 1
ATOM 2987 C C . THR B 1 106 ? -1.226 4.461 9.367 1 95.88 106 THR B C 1
ATOM 2989 O O . THR B 1 106 ? -0.408 5.375 9.227 1 95.88 106 THR B O 1
ATOM 2992 N N . ALA B 1 107 ? -1.126 3.301 8.789 1 94.12 107 ALA B N 1
ATOM 2993 C CA . ALA B 1 107 ? -0.032 3.051 7.855 1 94.12 107 ALA B CA 1
ATOM 2994 C C . ALA B 1 107 ? -0.112 3.986 6.652 1 94.12 107 ALA B C 1
ATOM 2996 O O . ALA B 1 107 ? 0.908 4.508 6.195 1 94.12 107 ALA B O 1
ATOM 2997 N N . MET B 1 108 ? -1.287 4.184 6.18 1 96.31 108 MET B N 1
ATOM 2998 C CA . MET B 1 108 ? -1.489 5.062 5.031 1 96.31 108 MET B CA 1
ATOM 2999 C C . MET B 1 108 ? -1.126 6.5 5.379 1 96.31 108 MET B C 1
ATOM 3001 O O . MET B 1 108 ? -0.481 7.191 4.586 1 96.31 108 MET B O 1
ATOM 3005 N N . LEU B 1 109 ? -1.549 6.961 6.527 1 97.94 109 LEU B N 1
ATOM 3006 C CA . LEU B 1 109 ? -1.214 8.305 6.988 1 97.94 109 LEU B CA 1
ATOM 3007 C C . LEU B 1 109 ? 0.295 8.461 7.148 1 97.94 109 LEU B C 1
ATOM 3009 O O . LEU B 1 109 ? 0.87 9.461 6.703 1 97.94 109 LEU B O 1
ATOM 3013 N N . THR B 1 110 ? 0.873 7.477 7.738 1 97.06 110 THR B N 1
ATOM 3014 C CA . THR B 1 110 ? 2.314 7.516 7.957 1 97.06 110 THR B CA 1
ATOM 3015 C C . THR B 1 110 ? 3.061 7.641 6.633 1 97.06 110 THR B C 1
ATOM 3017 O O . THR B 1 110 ? 3.992 8.438 6.516 1 97.06 110 THR B O 1
ATOM 3020 N N . ARG B 1 111 ? 2.611 6.891 5.695 1 95.38 111 ARG B N 1
ATOM 3021 C CA . ARG B 1 111 ? 3.234 6.957 4.375 1 95.38 111 ARG B CA 1
ATOM 3022 C C . ARG B 1 111 ? 3.002 8.312 3.727 1 95.38 111 ARG B C 1
ATOM 3024 O O . ARG B 1 111 ? 3.926 8.906 3.164 1 95.38 111 ARG B O 1
ATOM 3031 N N . ALA B 1 112 ? 1.827 8.797 3.812 1 97.38 112 ALA B N 1
ATOM 3032 C CA . ALA B 1 112 ? 1.467 10.062 3.176 1 97.38 112 ALA B CA 1
ATOM 3033 C C . ALA B 1 112 ? 2.246 11.227 3.783 1 97.38 112 ALA B C 1
ATOM 3035 O O . ALA B 1 112 ? 2.645 12.148 3.074 1 97.38 112 ALA B O 1
ATOM 3036 N N . TYR B 1 113 ? 2.551 11.148 5.055 1 97.56 113 TYR B N 1
ATOM 3037 C CA . TYR B 1 113 ? 3.184 12.258 5.754 1 97.56 113 TYR B CA 1
ATOM 3038 C C . TYR B 1 113 ? 4.688 12.047 5.867 1 97.56 113 TYR B C 1
ATOM 3040 O O . TYR B 1 113 ? 5.398 12.875 6.453 1 97.56 113 TYR B O 1
ATOM 3048 N N . SER B 1 114 ? 5.133 10.938 5.309 1 94.75 114 SER B N 1
ATOM 3049 C CA . SER B 1 114 ? 6.566 10.672 5.352 1 94.75 114 SER B CA 1
ATOM 3050 C C . SER B 1 114 ? 7.328 11.594 4.414 1 94.75 114 SER B C 1
ATOM 3052 O O . SER B 1 114 ? 8.547 11.758 4.539 1 94.75 114 SER B O 1
ATOM 3054 N N . CYS B 1 115 ? 6.625 12.172 3.494 1 93 115 CYS B N 1
ATOM 3055 C CA . CYS B 1 115 ? 7.23 13.117 2.568 1 93 115 CYS B CA 1
ATOM 3056 C C . CYS B 1 115 ? 7.742 14.352 3.309 1 93 115 CYS B C 1
ATOM 3058 O O . CYS B 1 115 ? 7.016 14.945 4.102 1 93 115 CYS B O 1
ATOM 3060 N N . PRO B 1 116 ? 8.961 14.75 3.006 1 91.88 116 PRO B N 1
ATOM 3061 C CA . PRO B 1 116 ? 9.547 15.883 3.723 1 91.88 116 PRO B CA 1
ATOM 3062 C C . PRO B 1 116 ? 8.766 17.188 3.516 1 91.88 116 PRO B C 1
ATOM 3064 O O . PRO B 1 116 ? 8.82 18.078 4.359 1 91.88 116 PRO B O 1
ATOM 3067 N N . SER B 1 117 ? 8.086 17.234 2.418 1 91.25 117 SER B N 1
ATOM 3068 C CA . SER B 1 117 ? 7.387 18.469 2.111 1 91.25 117 SER B CA 1
ATOM 3069 C C . SER B 1 117 ? 5.965 18.469 2.662 1 91.25 117 SER B C 1
ATOM 3071 O O . SER B 1 117 ? 5.211 19.422 2.465 1 91.25 117 SER B O 1
ATOM 3073 N N . ALA B 1 118 ? 5.582 17.391 3.324 1 94 118 ALA B N 1
ATOM 3074 C CA . ALA B 1 118 ? 4.223 17.281 3.852 1 94 118 ALA B CA 1
ATOM 3075 C C . ALA B 1 118 ? 3.969 18.344 4.922 1 94 118 ALA B C 1
ATOM 3077 O O . ALA B 1 118 ? 2.932 19.016 4.906 1 94 118 ALA B O 1
ATOM 3078 N N . ILE B 1 119 ? 4.887 18.438 5.824 1 95.12 119 ILE B N 1
ATOM 3079 C CA . ILE B 1 119 ? 4.871 19.516 6.816 1 95.12 119 ILE B CA 1
ATOM 3080 C C . ILE B 1 119 ? 6.285 20.031 7.031 1 95.12 119 ILE B C 1
ATOM 3082 O O . ILE B 1 119 ? 7.246 19.5 6.469 1 95.12 119 ILE B O 1
ATOM 3086 N N . ASP B 1 120 ? 6.367 21.156 7.719 1 95.31 120 ASP B N 1
ATOM 3087 C CA . ASP B 1 120 ? 7.676 21.734 8 1 95.31 120 ASP B CA 1
ATOM 3088 C C . ASP B 1 120 ? 8.367 21.016 9.156 1 95.31 120 ASP B C 1
ATOM 3090 O O . ASP B 1 120 ? 8.492 21.578 10.25 1 95.31 120 ASP B O 1
ATOM 3094 N N . TYR B 1 121 ? 8.938 19.875 8.875 1 96.25 121 TYR B N 1
ATOM 3095 C CA . TYR B 1 121 ? 9.555 19.031 9.898 1 96.25 121 TYR B CA 1
ATOM 3096 C C . TYR B 1 121 ? 10.742 19.734 10.539 1 96.25 121 TYR B C 1
ATOM 3098 O O . TYR B 1 121 ? 10.945 19.641 11.75 1 96.25 121 TYR B O 1
ATOM 3106 N N . PRO B 1 122 ? 11.555 20.469 9.773 1 96.19 122 PRO B N 1
ATOM 3107 C CA . PRO B 1 122 ? 12.695 21.172 10.375 1 96.19 122 PRO B CA 1
ATOM 3108 C C . PRO B 1 122 ? 12.281 22.156 11.453 1 96.19 122 PRO B C 1
ATOM 3110 O O . PRO B 1 122 ? 13 22.344 12.445 1 96.19 122 PRO B O 1
ATOM 3113 N N . SER B 1 123 ? 11.141 22.781 11.297 1 95.81 123 SER B N 1
ATOM 3114 C CA . SER B 1 123 ? 10.672 23.766 12.266 1 95.81 123 SER B CA 1
ATOM 3115 C C . SER B 1 123 ? 10.32 23.109 13.594 1 95.81 123 SER B C 1
ATOM 3117 O O . SER B 1 123 ? 10.18 23.797 14.609 1 95.81 123 SER B O 1
ATOM 3119 N N . LEU B 1 124 ? 10.227 21.797 13.625 1 96.94 124 LEU B N 1
ATOM 3120 C CA . LEU B 1 124 ? 9.883 21.062 14.836 1 96.94 124 LEU B CA 1
ATOM 3121 C C . LEU B 1 124 ? 11.133 20.656 15.609 1 96.94 124 LEU B C 1
ATOM 3123 O O . LEU B 1 124 ? 11.039 20.109 16.719 1 96.94 124 LEU B O 1
ATOM 3127 N N . CYS B 1 125 ? 12.234 20.906 14.992 1 96.38 125 CYS B N 1
ATOM 3128 C CA . CYS B 1 125 ? 13.484 20.688 15.711 1 96.38 125 CYS B CA 1
ATOM 3129 C C . CYS B 1 125 ? 13.773 21.828 16.672 1 96.38 125 CYS B C 1
ATOM 3131 O O . CYS B 1 125 ? 13.797 23 16.266 1 96.38 125 CYS B O 1
ATOM 3133 N N . VAL B 1 126 ? 13.969 21.547 17.891 1 95.06 126 VAL B N 1
ATOM 3134 C CA . VAL B 1 126 ? 14.172 22.578 18.906 1 95.06 126 VAL B CA 1
ATOM 3135 C C . VAL B 1 126 ? 15.664 22.781 19.156 1 95.06 126 VAL B C 1
ATOM 3137 O O . VAL B 1 126 ? 16.156 23.906 19.141 1 95.06 126 VAL B O 1
ATOM 3140 N N . LEU B 1 127 ? 16.391 21.719 19.422 1 93.31 127 LEU B N 1
ATOM 3141 C CA . LEU B 1 127 ? 17.844 21.703 19.578 1 93.31 127 LEU B CA 1
ATOM 3142 C C . LEU B 1 127 ? 18.453 20.594 18.719 1 93.31 127 LEU B C 1
ATOM 3144 O O . LEU B 1 127 ? 18.406 19.422 19.078 1 93.31 127 LEU B O 1
ATOM 3148 N N . PRO B 1 128 ? 19.094 21.031 17.594 1 92.44 128 PRO B N 1
ATOM 3149 C CA . PRO B 1 128 ? 19.656 20.031 16.688 1 92.44 128 PRO B CA 1
ATOM 3150 C C . PRO B 1 128 ? 20.516 19 17.406 1 92.44 128 PRO B C 1
ATOM 3152 O O . PRO B 1 128 ? 21.328 19.359 18.266 1 92.44 128 PRO B O 1
ATOM 3155 N N . GLY B 1 129 ? 20.234 17.75 17.047 1 94.06 129 GLY B N 1
ATOM 3156 C CA . GLY B 1 129 ? 21 16.656 17.609 1 94.06 129 GLY B CA 1
ATOM 3157 C C . GLY B 1 129 ? 20.578 16.281 19.016 1 94.06 129 GLY B C 1
ATOM 3158 O O . GLY B 1 129 ? 21.031 15.273 19.562 1 94.06 129 GLY B O 1
ATOM 3159 N N . GLN B 1 130 ? 19.656 17.016 19.578 1 93.5 130 GLN B N 1
ATOM 3160 C CA . GLN B 1 130 ? 19.344 16.766 20.984 1 93.5 130 GLN B CA 1
ATOM 3161 C C . GLN B 1 130 ? 17.844 16.578 21.188 1 93.5 130 GLN B C 1
ATOM 3163 O O . GLN B 1 130 ? 17.375 15.492 21.516 1 93.5 130 GLN B O 1
ATOM 3168 N N . GLN B 1 131 ? 17.078 17.734 20.891 1 95.94 131 GLN B N 1
ATOM 3169 C CA . GLN B 1 131 ? 15.656 17.656 21.234 1 95.94 131 GLN B CA 1
ATOM 3170 C C . GLN B 1 131 ? 14.797 18.141 20.062 1 95.94 131 GLN B C 1
ATOM 3172 O O . GLN B 1 131 ? 15.18 19.078 19.344 1 95.94 131 GLN B O 1
ATOM 3177 N N . CYS B 1 132 ? 13.672 17.547 19.891 1 97.44 132 CYS B N 1
ATOM 3178 C CA . CYS B 1 132 ? 12.688 17.953 18.891 1 97.44 132 CYS B CA 1
ATOM 3179 C C . CYS B 1 132 ? 11.273 17.719 19.391 1 97.44 132 CYS B C 1
ATOM 3181 O O . CYS B 1 132 ? 11.07 17.031 20.406 1 97.44 132 CYS B O 1
ATOM 3183 N N . TRP B 1 133 ? 10.273 18.375 18.766 1 97.75 133 TRP B N 1
ATOM 3184 C CA . TRP B 1 133 ? 8.867 18.125 19.062 1 97.75 133 TRP B CA 1
ATOM 3185 C C . TRP B 1 133 ? 8.406 16.812 18.438 1 97.75 133 TRP B C 1
ATOM 3187 O O . TRP B 1 133 ? 8.742 16.516 17.281 1 97.75 133 TRP B O 1
ATOM 3197 N N . LEU B 1 134 ? 7.754 16 19.188 1 98.19 134 LEU B N 1
ATOM 3198 C CA . LEU B 1 134 ? 6.969 14.875 18.703 1 98.19 134 LEU B CA 1
ATOM 3199 C C . LEU B 1 134 ? 5.48 15.195 18.734 1 98.19 134 LEU B C 1
ATOM 3201 O O . LEU B 1 134 ? 4.934 15.5 19.797 1 98.19 134 LEU B O 1
ATOM 3205 N N . LEU B 1 135 ? 4.836 15.203 17.609 1 98.44 135 LEU B N 1
ATOM 3206 C CA . LEU B 1 135 ? 3.396 15.43 17.531 1 98.44 135 LEU B CA 1
ATOM 3207 C C . LEU B 1 135 ? 2.639 14.109 17.641 1 98.44 135 LEU B C 1
ATOM 3209 O O . LEU B 1 135 ? 2.762 13.242 16.766 1 98.44 135 LEU B O 1
ATOM 3213 N N . TYR B 1 136 ? 1.914 13.93 18.656 1 98.25 136 TYR B N 1
ATOM 3214 C CA . TYR B 1 136 ? 1.018 12.789 18.797 1 98.25 136 TYR B CA 1
ATOM 3215 C C . TYR B 1 136 ? -0.358 13.094 18.219 1 98.25 136 TYR B C 1
ATOM 3217 O O . TYR B 1 136 ? -1.094 13.922 18.766 1 98.25 136 TYR B O 1
ATOM 3225 N N . ILE B 1 137 ? -0.708 12.406 17.188 1 98.5 137 ILE B N 1
ATOM 3226 C CA . ILE B 1 137 ? -2.002 12.625 16.547 1 98.5 137 ILE B CA 1
ATOM 3227 C C . ILE B 1 137 ? -2.936 11.461 16.875 1 98.5 137 ILE B C 1
ATOM 3229 O O . ILE B 1 137 ? -2.742 10.344 16.375 1 98.5 137 ILE B O 1
ATOM 3233 N N . ASP B 1 138 ? -3.877 11.727 17.656 1 96.88 138 ASP B N 1
ATOM 3234 C CA . ASP B 1 138 ? -4.855 10.727 18.094 1 96.88 138 ASP B CA 1
ATOM 3235 C C . ASP B 1 138 ? -6.168 10.883 17.328 1 96.88 138 ASP B C 1
ATOM 3237 O O . ASP B 1 138 ? -6.836 11.914 17.422 1 96.88 138 ASP B O 1
ATOM 3241 N N . VAL B 1 139 ? -6.547 9.828 16.609 1 96.81 139 VAL B N 1
ATOM 3242 C CA . VAL B 1 139 ? -7.766 9.828 15.812 1 96.81 139 VAL B CA 1
ATOM 3243 C C . VAL B 1 139 ? -8.82 8.945 16.469 1 96.81 139 VAL B C 1
ATOM 3245 O O . VAL B 1 139 ? -8.57 7.773 16.75 1 96.81 139 VAL B O 1
ATOM 3248 N N . LEU B 1 140 ? -9.93 9.508 16.703 1 94.25 140 LEU B N 1
ATOM 3249 C CA . LEU B 1 140 ? -11.055 8.766 17.266 1 94.25 140 LEU B CA 1
ATOM 3250 C C . LEU B 1 140 ? -12.188 8.672 16.25 1 94.25 140 LEU B C 1
ATOM 3252 O O . LEU B 1 140 ? -12.758 9.688 15.844 1 94.25 140 LEU B O 1
ATOM 3256 N N . LEU B 1 141 ? -12.484 7.43 15.852 1 92.75 141 LEU B N 1
ATOM 3257 C CA . LEU B 1 141 ? -13.617 7.199 14.961 1 92.75 141 LEU B CA 1
ATOM 3258 C C . LEU B 1 141 ? -14.914 7.074 15.75 1 92.75 141 LEU B C 1
ATOM 3260 O O . LEU B 1 141 ? -15.094 6.121 16.516 1 92.75 141 LEU B O 1
ATOM 3264 N N . LEU B 1 142 ? -15.773 7.984 15.586 1 90.25 142 LEU B N 1
ATOM 3265 C CA . LEU B 1 142 ? -17.031 8.008 16.328 1 90.25 142 LEU B CA 1
ATOM 3266 C C . LEU B 1 142 ? -18.125 7.25 15.586 1 90.25 142 LEU B C 1
ATOM 3268 O O . LEU B 1 142 ? -18.938 6.555 16.203 1 90.25 142 LEU B O 1
ATOM 3272 N N . GLU B 1 143 ? -18.172 7.402 14.289 1 88.69 143 GLU B N 1
ATOM 3273 C CA . GLU B 1 143 ? -19.125 6.73 13.414 1 88.69 143 GLU B CA 1
ATOM 3274 C C . GLU B 1 143 ? -18.547 6.484 12.031 1 88.69 143 GLU B C 1
ATOM 3276 O O . GLU B 1 143 ? -17.781 7.312 11.516 1 88.69 143 GLU B O 1
ATOM 3281 N N . CYS B 1 144 ? -18.938 5.348 11.469 1 86.56 144 CYS B N 1
ATOM 3282 C CA . CYS B 1 144 ? -18.453 5.023 10.125 1 86.56 144 CYS B CA 1
ATOM 3283 C C . CYS B 1 144 ? -19.609 5.016 9.125 1 86.56 144 CYS B C 1
ATOM 3285 O O . CYS B 1 144 ? -20.578 4.27 9.289 1 86.56 144 CYS B O 1
ATOM 3287 N N . GLY B 1 145 ? -19.578 5.879 8.18 1 86.44 145 GLY B N 1
ATOM 3288 C CA . GLY B 1 145 ? -20.547 5.945 7.105 1 86.44 145 GLY B CA 1
ATOM 3289 C C . GLY B 1 145 ? -19.922 5.914 5.727 1 86.44 145 GLY B C 1
ATOM 3290 O O . GLY B 1 145 ? -20.438 6.531 4.789 1 86.44 145 GLY B O 1
ATOM 3291 N N . GLY B 1 146 ? -18.75 5.418 5.645 1 90 146 GLY B N 1
ATOM 3292 C CA . GLY B 1 146 ? -18.047 5.328 4.371 1 90 146 GLY B CA 1
ATOM 3293 C C . GLY B 1 146 ? -16.891 6.309 4.25 1 90 146 GLY B C 1
ATOM 3294 O O . GLY B 1 146 ? -16.812 7.277 5.012 1 90 146 GLY B O 1
ATOM 3295 N N . ASN B 1 147 ? -16.031 6.008 3.338 1 94.81 147 ASN B N 1
ATOM 3296 C CA . ASN B 1 147 ? -14.898 6.855 2.951 1 94.81 147 ASN B CA 1
ATOM 3297 C C . ASN B 1 147 ? -14.094 7.301 4.164 1 94.81 147 ASN B C 1
ATOM 3299 O O . ASN B 1 147 ? -13.812 8.492 4.324 1 94.81 147 ASN B O 1
ATOM 3303 N N . LEU B 1 148 ? -13.703 6.418 4.965 1 92.81 148 LEU B N 1
ATOM 3304 C CA . LEU B 1 148 ? -13.023 6.672 6.23 1 92.81 148 LEU B CA 1
ATOM 3305 C C . LEU B 1 148 ? -11.625 7.242 5.996 1 92.81 148 LEU B C 1
ATOM 3307 O O . LEU B 1 148 ? -11.211 8.18 6.684 1 92.81 148 LEU B O 1
ATOM 3311 N N . PHE B 1 149 ? -10.883 6.73 5.027 1 96.81 149 PHE B N 1
ATOM 3312 C CA . PHE B 1 149 ? -9.516 7.164 4.77 1 96.81 149 PHE B CA 1
ATOM 3313 C C . PHE B 1 149 ? -9.469 8.664 4.492 1 96.81 149 PHE B C 1
ATOM 3315 O O . PHE B 1 149 ? -8.648 9.383 5.066 1 96.81 149 PHE B O 1
ATOM 3322 N N . ASP B 1 150 ? -10.344 9.086 3.621 1 98.25 150 ASP B N 1
ATOM 3323 C CA . ASP B 1 150 ? -10.375 10.492 3.23 1 98.25 150 ASP B CA 1
ATOM 3324 C C . ASP B 1 150 ? -10.781 11.375 4.406 1 98.25 150 ASP B C 1
ATOM 3326 O O . ASP B 1 150 ? -10.156 12.406 4.66 1 98.25 150 ASP B O 1
ATOM 3330 N N . ALA B 1 151 ? -11.812 10.953 5.07 1 97.44 151 ALA B N 1
ATOM 3331 C CA . ALA B 1 151 ? -12.328 11.727 6.199 1 97.44 151 ALA B CA 1
ATOM 3332 C C . ALA B 1 151 ? -11.258 11.906 7.273 1 97.44 151 ALA B C 1
ATOM 3334 O O . ALA B 1 151 ? -11.078 13 7.801 1 97.44 151 ALA B O 1
ATOM 3335 N N . VAL B 1 152 ? -10.578 10.852 7.562 1 97.62 152 VAL B N 1
ATOM 3336 C CA . VAL B 1 152 ? -9.539 10.883 8.586 1 97.62 152 VAL B CA 1
ATOM 3337 C C . VAL B 1 152 ? -8.422 11.836 8.164 1 97.62 152 VAL B C 1
ATOM 3339 O O . VAL B 1 152 ? -7.938 12.633 8.969 1 97.62 152 VAL B O 1
ATOM 3342 N N . SER B 1 153 ? -7.984 11.758 6.957 1 98.56 153 SER B N 1
ATOM 3343 C CA . SER B 1 153 ? -6.895 12.602 6.48 1 98.56 153 SER B CA 1
ATOM 3344 C C . SER B 1 153 ? -7.281 14.078 6.527 1 98.56 153 SER B C 1
ATOM 3346 O O . SER B 1 153 ? -6.453 14.93 6.855 1 98.56 153 SER B O 1
ATOM 3348 N N . ILE B 1 154 ? -8.516 14.375 6.184 1 98.44 154 ILE B N 1
ATOM 3349 C CA . ILE B 1 154 ? -9.016 15.742 6.238 1 98.44 154 ILE B CA 1
ATOM 3350 C C . ILE B 1 154 ? -9.023 16.234 7.688 1 98.44 154 ILE B C 1
ATOM 3352 O O . ILE B 1 154 ? -8.594 17.344 7.977 1 98.44 154 ILE B O 1
ATOM 3356 N N . ALA B 1 155 ? -9.453 15.383 8.562 1 98.38 155 ALA B N 1
ATOM 3357 C CA . ALA B 1 155 ? -9.492 15.727 9.977 1 98.38 155 ALA B CA 1
ATOM 3358 C C . ALA B 1 155 ? -8.086 15.953 10.531 1 98.38 155 ALA B C 1
ATOM 3360 O O . ALA B 1 155 ? -7.859 16.875 11.312 1 98.38 155 ALA B O 1
ATOM 3361 N N . VAL B 1 156 ? -7.203 15.117 10.133 1 98.62 156 VAL B N 1
ATOM 3362 C CA . VAL B 1 156 ? -5.816 15.219 10.586 1 98.62 156 VAL B CA 1
ATOM 3363 C C . VAL B 1 156 ? -5.223 16.547 10.125 1 98.62 156 VAL B C 1
ATOM 3365 O O . VAL B 1 156 ? -4.633 17.281 10.922 1 98.62 156 VAL B O 1
ATOM 3368 N N . LYS B 1 157 ? -5.375 16.859 8.844 1 98.56 157 LYS B N 1
ATOM 3369 C CA . LYS B 1 157 ? -4.863 18.125 8.328 1 98.56 157 LYS B CA 1
ATOM 3370 C C . LYS B 1 157 ? -5.492 19.312 9.047 1 98.56 157 LYS B C 1
ATOM 3372 O O . LYS B 1 157 ? -4.809 20.297 9.352 1 98.56 157 LYS B O 1
ATOM 3377 N N . SER B 1 158 ? -6.75 19.234 9.336 1 98.19 158 SER B N 1
ATOM 3378 C CA . SER B 1 158 ? -7.457 20.297 10.039 1 98.19 158 SER B CA 1
ATOM 3379 C C . SER B 1 158 ? -6.922 20.469 11.453 1 98.19 158 SER B C 1
ATOM 3381 O O . SER B 1 158 ? -6.734 21.594 11.914 1 98.19 158 SER B O 1
ATOM 3383 N N . ALA B 1 159 ? -6.73 19.359 12.117 1 98.19 159 ALA B N 1
ATOM 3384 C CA . ALA B 1 159 ? -6.207 19.422 13.477 1 98.19 159 ALA B CA 1
ATOM 3385 C C . ALA B 1 159 ? -4.797 20 13.5 1 98.19 159 ALA B C 1
ATOM 3387 O O . ALA B 1 159 ? -4.449 20.766 14.398 1 98.19 159 ALA B O 1
ATOM 3388 N N . LEU B 1 160 ? -4.016 19.609 12.516 1 98.19 160 LEU B N 1
ATOM 3389 C CA . LEU B 1 160 ? -2.658 20.141 12.414 1 98.19 160 LEU B CA 1
ATOM 3390 C C . LEU B 1 160 ? -2.674 21.641 12.117 1 98.19 160 LEU B C 1
ATOM 3392 O O . LEU B 1 160 ? -1.816 22.375 12.609 1 98.19 160 LEU B O 1
ATOM 3396 N N . PHE B 1 161 ? -3.635 22.062 11.352 1 97.31 161 PHE B N 1
ATOM 3397 C CA . PHE B 1 161 ? -3.809 23.484 11.086 1 97.31 161 PHE B CA 1
ATOM 3398 C C . PHE B 1 161 ? -4.109 24.25 12.375 1 97.31 161 PHE B C 1
ATOM 3400 O O . PHE B 1 161 ? -3.59 25.344 12.594 1 97.31 161 PHE B O 1
ATOM 3407 N N . ASN B 1 162 ? -4.859 23.641 13.156 1 96.38 162 ASN B N 1
ATOM 3408 C CA . ASN B 1 162 ? -5.281 24.25 14.414 1 96.38 162 ASN B CA 1
ATOM 3409 C C . ASN B 1 162 ? -4.191 24.141 15.477 1 96.38 162 ASN B C 1
ATOM 3411 O O . ASN B 1 162 ? -4.301 24.75 16.547 1 96.38 162 ASN B O 1
ATOM 3415 N N . LEU B 1 163 ? -3.178 23.484 15.227 1 97.19 163 LEU B N 1
ATOM 3416 C CA . LEU B 1 163 ? -2.148 23.141 16.203 1 97.19 163 LEU B CA 1
ATOM 3417 C C . LEU B 1 163 ? -1.396 24.375 16.672 1 97.19 163 LEU B C 1
ATOM 3419 O O . LEU B 1 163 ? -0.979 25.203 15.852 1 97.19 163 LEU B O 1
ATOM 3423 N N . ARG B 1 164 ? -1.234 24.5 17.969 1 96.25 164 ARG B N 1
ATOM 3424 C CA . ARG B 1 164 ? -0.43 25.531 18.625 1 96.25 164 ARG B CA 1
ATOM 3425 C C . ARG B 1 164 ? 0.76 24.906 19.344 1 96.25 164 ARG B C 1
ATOM 3427 O O . ARG B 1 164 ? 0.591 24.25 20.375 1 96.25 164 ARG B O 1
ATOM 3434 N N . ILE B 1 165 ? 1.898 25.109 18.828 1 97.12 165 ILE B N 1
ATOM 3435 C CA . ILE B 1 165 ? 3.113 24.578 19.438 1 97.12 165 ILE B CA 1
ATOM 3436 C C . ILE B 1 165 ? 3.727 25.609 20.375 1 97.12 165 ILE B C 1
ATOM 3438 O O . ILE B 1 165 ? 4.129 26.688 19.938 1 97.12 165 ILE B O 1
ATOM 3442 N N . PRO B 1 166 ? 3.859 25.266 21.625 1 96.44 166 PRO B N 1
ATOM 3443 C CA . PRO B 1 166 ? 4.43 26.234 22.562 1 96.44 166 PRO B CA 1
ATOM 3444 C C . PRO B 1 166 ? 5.867 26.609 22.203 1 96.44 166 PRO B C 1
ATOM 3446 O O . PRO B 1 166 ? 6.648 25.766 21.781 1 96.44 166 PRO B O 1
ATOM 3449 N N . ASN B 1 167 ? 6.172 27.875 22.453 1 95.75 167 ASN B N 1
ATOM 3450 C CA . ASN B 1 167 ? 7.551 28.297 22.234 1 95.75 167 ASN B CA 1
ATOM 3451 C C . ASN B 1 167 ? 8.461 27.828 23.359 1 95.75 167 ASN B C 1
ATOM 3453 O O . ASN B 1 167 ? 8.008 27.625 24.484 1 95.75 167 ASN B O 1
ATOM 3457 N N . VAL B 1 168 ? 9.703 27.609 22.969 1 94.12 168 VAL B N 1
ATOM 3458 C CA . VAL B 1 168 ? 10.68 27.109 23.922 1 94.12 168 VAL B CA 1
ATOM 3459 C C . VAL B 1 168 ? 11.797 28.141 24.109 1 94.12 168 VAL B C 1
ATOM 3461 O O . VAL B 1 168 ? 12.273 28.734 23.141 1 94.12 168 VAL B O 1
ATOM 3464 N N . THR B 1 169 ? 12.148 28.375 25.328 1 91.06 169 THR B N 1
ATOM 3465 C CA . THR B 1 169 ? 13.273 29.25 25.656 1 91.06 169 THR B CA 1
ATOM 3466 C C . THR B 1 169 ? 14.453 28.438 26.172 1 91.06 169 THR B C 1
ATOM 3468 O O . THR B 1 169 ? 14.281 27.5 26.953 1 91.06 169 THR B O 1
ATOM 3471 N N . MET B 1 170 ? 15.539 28.75 25.594 1 88.31 170 MET B N 1
ATOM 3472 C CA . MET B 1 170 ? 16.766 28.062 25.984 1 88.31 170 MET B CA 1
ATOM 3473 C C . MET B 1 170 ? 17.547 28.875 27 1 88.31 170 MET B C 1
ATOM 3475 O O . MET B 1 170 ? 17.766 30.062 26.812 1 88.31 170 MET B O 1
ATOM 3479 N N . THR B 1 171 ? 17.844 28.297 28.141 1 85.88 171 THR B N 1
ATOM 3480 C CA . THR B 1 171 ? 18.688 28.922 29.141 1 85.88 171 THR B CA 1
ATOM 3481 C C . THR B 1 171 ? 19.969 28.109 29.359 1 85.88 171 THR B C 1
ATOM 3483 O O . THR B 1 171 ? 19.906 26.891 29.469 1 85.88 171 THR B O 1
ATOM 3486 N N . LYS B 1 172 ? 21.141 28.734 29.141 1 81.75 172 LYS B N 1
ATOM 3487 C CA . LYS B 1 172 ? 22.422 28.094 29.375 1 81.75 172 LYS B CA 1
ATOM 3488 C C . LYS B 1 172 ? 22.906 28.328 30.812 1 81.75 172 LYS B C 1
ATOM 3490 O O . LYS B 1 172 ? 22.953 29.453 31.281 1 81.75 172 LYS B O 1
ATOM 3495 N N . ASP B 1 173 ? 22.906 27.297 31.547 1 76 173 ASP B N 1
ATOM 3496 C CA . ASP B 1 173 ? 23.5 27.422 32.875 1 76 173 ASP B CA 1
ATOM 3497 C C . ASP B 1 173 ? 24.734 26.531 33 1 76 173 ASP B C 1
ATOM 3499 O O . ASP B 1 173 ? 25.188 25.938 32.031 1 76 173 ASP B O 1
ATOM 3503 N N . GLU B 1 174 ? 25.469 26.656 34.094 1 75.81 174 GLU B N 1
ATOM 3504 C CA . GLU B 1 174 ? 26.719 25.938 34.344 1 75.81 174 GLU B CA 1
ATOM 3505 C C . GLU B 1 174 ? 26.578 24.453 34.031 1 75.81 174 GLU B C 1
ATOM 3507 O O . GLU B 1 174 ? 27.547 23.797 33.656 1 75.81 174 GLU B O 1
ATOM 3512 N N . GLY B 1 175 ? 25.312 23.906 34.094 1 69.88 175 GLY B N 1
ATOM 3513 C CA . GLY B 1 175 ? 25.094 22.484 33.938 1 69.88 175 GLY B CA 1
ATOM 3514 C C . GLY B 1 175 ? 24.656 22.078 32.562 1 69.88 175 GLY B C 1
ATOM 3515 O O . GLY B 1 175 ? 24.391 20.906 32.281 1 69.88 175 GLY B O 1
ATOM 3516 N N . GLY B 1 176 ? 24.562 22.969 31.719 1 78.06 176 GLY B N 1
ATOM 3517 C CA . GLY B 1 176 ? 24.219 22.625 30.344 1 78.06 176 GLY B CA 1
ATOM 3518 C C . GLY B 1 176 ? 23.016 23.406 29.828 1 78.06 176 GLY B C 1
ATOM 3519 O O . GLY B 1 176 ? 22.734 24.516 30.297 1 78.06 176 GLY B O 1
ATOM 3520 N N . ILE B 1 177 ? 22.438 23.047 28.766 1 81.75 177 ILE B N 1
ATOM 3521 C CA . ILE B 1 177 ? 21.328 23.719 28.109 1 81.75 177 ILE B CA 1
ATOM 3522 C C . ILE B 1 177 ? 20 23.234 28.688 1 81.75 177 ILE B C 1
ATOM 3524 O O . ILE B 1 177 ? 19.781 22.031 28.812 1 81.75 177 ILE B O 1
ATOM 3528 N N . GLU B 1 178 ? 19.234 24.109 29.297 1 84.56 178 GLU B N 1
ATOM 3529 C CA . GLU B 1 178 ? 17.891 23.781 29.781 1 84.56 178 GLU B CA 1
ATOM 3530 C C . GLU B 1 178 ? 16.812 24.391 28.891 1 84.56 178 GLU B C 1
ATOM 3532 O O . GLU B 1 178 ? 16.938 25.547 28.469 1 84.56 178 GLU B O 1
ATOM 3537 N N . LEU B 1 179 ? 15.875 23.641 28.516 1 88.94 179 LEU B N 1
ATOM 3538 C CA . LEU B 1 179 ? 14.758 24.094 27.688 1 88.94 179 LEU B CA 1
ATOM 3539 C C . LEU B 1 179 ? 13.516 24.328 28.531 1 88.94 179 LEU B C 1
ATOM 3541 O O . LEU B 1 179 ? 13.164 23.5 29.375 1 88.94 179 LEU B O 1
ATOM 3545 N N . ASP B 1 180 ? 12.969 25.547 28.422 1 90.06 180 ASP B N 1
ATOM 3546 C CA . ASP B 1 180 ? 11.742 25.906 29.125 1 90.06 180 ASP B CA 1
ATOM 3547 C C . ASP B 1 180 ? 10.586 26.109 28.156 1 90.06 180 ASP B C 1
ATOM 3549 O O . ASP B 1 180 ? 10.664 26.969 27.281 1 90.06 180 ASP B O 1
ATOM 3553 N N . VAL B 1 181 ? 9.57 25.391 28.328 1 92.19 181 VAL B N 1
ATOM 3554 C CA . VAL B 1 181 ? 8.391 25.484 27.484 1 92.19 181 VAL B CA 1
ATOM 3555 C C . VAL B 1 181 ? 7.449 26.562 28.016 1 92.19 181 VAL B C 1
ATOM 3557 O O . VAL B 1 181 ? 7.125 26.578 29.203 1 92.19 181 VAL B O 1
ATOM 3560 N N . SER B 1 182 ? 7.016 27.391 27.125 1 91.62 182 SER B N 1
ATOM 3561 C CA . SER B 1 182 ? 6.148 28.484 27.547 1 91.62 182 SER B CA 1
ATOM 3562 C C . SER B 1 182 ? 4.816 27.969 28.078 1 91.62 182 SER B C 1
ATOM 3564 O O . SER B 1 182 ? 4.227 27.047 27.484 1 91.62 182 SER B O 1
ATOM 3566 N N . ASP B 1 183 ? 4.348 28.562 29.172 1 88.38 183 ASP B N 1
ATOM 3567 C CA . ASP B 1 183 ? 3.035 28.234 29.719 1 88.38 183 ASP B CA 1
ATOM 3568 C C . ASP B 1 183 ? 1.993 29.281 29.312 1 88.38 183 ASP B C 1
ATOM 3570 O O . ASP B 1 183 ? 0.813 29.141 29.641 1 88.38 183 ASP B O 1
ATOM 3574 N N . ASP B 1 184 ? 2.465 30.297 28.562 1 88.75 184 ASP B N 1
ATOM 3575 C CA . ASP B 1 184 ? 1.567 31.328 28.031 1 88.75 184 ASP B CA 1
ATOM 3576 C C . ASP B 1 184 ? 0.808 30.797 26.812 1 88.75 184 ASP B C 1
ATOM 3578 O O . ASP B 1 184 ? 1.412 30.484 25.781 1 88.75 184 ASP B O 1
ATOM 3582 N N . PRO B 1 185 ? -0.485 30.766 26.906 1 86 185 PRO B N 1
ATOM 3583 C CA . PRO B 1 185 ? -1.289 30.203 25.812 1 86 185 PRO B CA 1
ATOM 3584 C C . PRO B 1 185 ? -1.188 31.031 24.531 1 86 185 PRO B C 1
ATOM 3586 O O . PRO B 1 185 ? -1.564 30.562 23.469 1 86 185 PRO B O 1
ATOM 3589 N N . PHE B 1 186 ? -0.666 32.188 24.625 1 90.31 186 PHE B N 1
ATOM 3590 C CA . PHE B 1 186 ? -0.576 33.062 23.469 1 90.31 186 PHE B CA 1
ATOM 3591 C C . PHE B 1 186 ? 0.838 33.062 22.891 1 90.31 186 PHE B C 1
ATOM 3593 O O . PHE B 1 186 ? 1.093 33.688 21.844 1 90.31 186 PHE B O 1
ATOM 3600 N N . ASP B 1 187 ? 1.726 32.312 23.531 1 94.44 187 ASP B N 1
ATOM 3601 C CA . ASP B 1 187 ? 3.105 32.188 23.078 1 94.44 187 ASP B CA 1
ATOM 3602 C C . ASP B 1 187 ? 3.336 30.875 22.359 1 94.44 187 ASP B C 1
ATOM 3604 O O . ASP B 1 187 ? 3.854 29.922 22.953 1 94.44 187 ASP B O 1
ATOM 3608 N N . PHE B 1 188 ? 2.855 30.875 21.188 1 94.81 188 PHE B N 1
ATOM 3609 C CA . PHE B 1 188 ? 2.938 29.641 20.422 1 94.81 188 PHE B CA 1
ATOM 3610 C C . PHE B 1 188 ? 3.289 29.922 18.969 1 94.81 188 PHE B C 1
ATOM 3612 O O . PHE B 1 188 ? 3.246 31.078 18.531 1 94.81 188 PHE B O 1
ATOM 3619 N N . LYS B 1 189 ? 3.713 28.906 18.297 1 94.94 189 LYS B N 1
ATOM 3620 C CA . LYS B 1 189 ? 3.916 28.969 16.844 1 94.94 189 LYS B CA 1
ATOM 3621 C C . LYS B 1 189 ? 2.965 28.016 16.125 1 94.94 189 LYS B C 1
ATOM 3623 O O . LYS B 1 189 ? 2.535 27.016 16.688 1 94.94 189 LYS B O 1
ATOM 3628 N N . ARG B 1 190 ? 2.641 28.422 14.891 1 94.81 190 ARG B N 1
ATOM 3629 C CA . ARG B 1 190 ? 1.771 27.609 14.039 1 94.81 190 ARG B CA 1
ATOM 3630 C C . ARG B 1 190 ? 2.588 26.703 13.125 1 94.81 190 ARG B C 1
ATOM 3632 O O . ARG B 1 190 ? 3.754 27 12.844 1 94.81 190 ARG B O 1
ATOM 3639 N N . LEU B 1 191 ? 2.029 25.656 12.797 1 95.88 191 LEU B N 1
ATOM 3640 C CA . LEU B 1 191 ? 2.654 24.734 11.852 1 95.88 191 LEU B CA 1
ATOM 3641 C C . LEU B 1 191 ? 2.154 25 10.43 1 95.88 191 LEU B C 1
ATOM 3643 O O . LEU B 1 191 ? 0.949 25.141 10.211 1 95.88 191 LEU B O 1
ATOM 3647 N N . ASP B 1 192 ? 3.029 25.109 9.508 1 94 192 ASP B N 1
ATOM 3648 C CA . ASP B 1 192 ? 2.633 25.234 8.109 1 94 192 ASP B CA 1
ATOM 3649 C C . ASP B 1 192 ? 2.15 23.891 7.555 1 94 192 ASP B C 1
ATOM 3651 O O . ASP B 1 192 ? 2.938 22.953 7.398 1 94 192 ASP B O 1
ATOM 3655 N N . VAL B 1 193 ? 0.878 23.812 7.18 1 94.44 193 VAL B N 1
ATOM 3656 C CA . VAL B 1 193 ? 0.313 22.531 6.742 1 94.44 193 VAL B CA 1
ATOM 3657 C C . VAL B 1 193 ? -0.101 22.625 5.277 1 94.44 193 VAL B C 1
ATOM 3659 O O . VAL B 1 193 ? -0.87 21.797 4.789 1 94.44 193 VAL B O 1
ATOM 3662 N N . ALA B 1 194 ? 0.355 23.625 4.551 1 93.12 194 ALA B N 1
ATOM 3663 C CA . ALA B 1 194 ? -0.011 23.812 3.148 1 93.12 194 ALA B CA 1
ATOM 3664 C C . ALA B 1 194 ? 0.393 22.594 2.314 1 93.12 194 ALA B C 1
ATOM 3666 O O . ALA B 1 194 ? -0.326 22.203 1.394 1 93.12 194 ALA B O 1
ATOM 3667 N N . GLY B 1 195 ? 1.49 22.016 2.678 1 95.44 195 GLY B N 1
ATOM 3668 C CA . GLY B 1 195 ? 2.016 20.891 1.913 1 95.44 195 GLY B CA 1
ATOM 3669 C C . GLY B 1 195 ? 1.454 19.547 2.355 1 95.44 195 GLY B C 1
ATOM 3670 O O . GLY B 1 195 ? 1.684 18.531 1.704 1 95.44 195 GLY B O 1
ATOM 3671 N N . ALA B 1 196 ? 0.688 19.562 3.453 1 97.62 196 ALA B N 1
ATOM 3672 C CA . ALA B 1 196 ? 0.139 18.312 3.977 1 97.62 196 ALA B CA 1
ATOM 3673 C C . ALA B 1 196 ? -0.849 17.688 2.992 1 97.62 196 ALA B C 1
ATOM 3675 O O . ALA B 1 196 ? -1.753 18.375 2.5 1 97.62 196 ALA B O 1
ATOM 3676 N N . PRO B 1 197 ? -0.703 16.438 2.691 1 98.06 197 PRO B N 1
ATOM 3677 C CA . PRO B 1 197 ? -1.574 15.781 1.708 1 98.06 197 PRO B CA 1
ATOM 3678 C C . PRO B 1 197 ? -2.943 15.422 2.279 1 98.06 197 PRO B C 1
ATOM 3680 O O . PRO B 1 197 ? -3.092 15.289 3.498 1 98.06 197 PRO B O 1
ATOM 3683 N N . ILE B 1 198 ? -3.898 15.336 1.429 1 98.31 198 ILE B N 1
ATOM 3684 C CA . ILE B 1 198 ? -5.203 14.75 1.72 1 98.31 198 ILE B CA 1
ATOM 3685 C C . ILE B 1 198 ? -5.363 13.445 0.944 1 98.31 198 ILE B C 1
ATOM 3687 O O . ILE B 1 198 ? -4.98 13.359 -0.227 1 98.31 198 ILE B O 1
ATOM 3691 N N . ILE B 1 199 ? -5.836 12.445 1.624 1 98.69 199 ILE B N 1
ATOM 3692 C CA . ILE B 1 199 ? -6.082 11.172 0.953 1 98.69 199 ILE B CA 1
ATOM 3693 C C . ILE B 1 199 ? -7.363 11.258 0.13 1 98.69 199 ILE B C 1
ATOM 3695 O O . ILE B 1 199 ? -8.383 11.758 0.611 1 98.69 199 ILE B O 1
ATOM 3699 N N . VAL B 1 200 ? -7.328 10.875 -1.079 1 98.75 200 VAL B N 1
ATOM 3700 C CA . VAL B 1 200 ? -8.492 10.758 -1.948 1 98.75 200 VAL B CA 1
ATOM 3701 C C . VAL B 1 200 ? -8.648 9.312 -2.414 1 98.75 200 VAL B C 1
ATOM 3703 O O . VAL B 1 200 ? -7.746 8.75 -3.031 1 98.75 200 VAL B O 1
ATOM 3706 N N . THR B 1 201 ? -9.758 8.758 -2.08 1 98.44 201 THR B N 1
ATOM 3707 C CA . THR B 1 201 ? -10.078 7.387 -2.477 1 98.44 201 THR B CA 1
ATOM 3708 C C . THR B 1 201 ? -10.969 7.375 -3.717 1 98.44 201 THR B C 1
ATOM 3710 O O . THR B 1 201 ? -11.992 8.055 -3.756 1 98.44 201 THR B O 1
ATOM 3713 N N . VAL B 1 202 ? -10.57 6.648 -4.719 1 98.31 202 VAL B N 1
ATOM 3714 C CA . VAL B 1 202 ? -11.359 6.484 -5.938 1 98.31 202 VAL B CA 1
ATOM 3715 C C . VAL B 1 202 ? -11.812 5.035 -6.07 1 98.31 202 VAL B C 1
ATOM 3717 O O . VAL B 1 202 ? -10.984 4.121 -6.148 1 98.31 202 VAL B O 1
ATOM 3720 N N . ASN B 1 203 ? -13.117 4.824 -6.094 1 96.75 203 ASN B N 1
ATOM 3721 C CA . ASN B 1 203 ? -13.703 3.49 -6.184 1 96.75 203 ASN B CA 1
ATOM 3722 C C . ASN B 1 203 ? -14.086 3.145 -7.621 1 96.75 203 ASN B C 1
ATOM 3724 O O . ASN B 1 203 ? -14.727 3.947 -8.305 1 96.75 203 ASN B O 1
ATOM 3728 N N . LYS B 1 204 ? -13.617 1.995 -8.031 1 95.31 204 LYS B N 1
ATOM 3729 C CA . LYS B 1 204 ? -14.031 1.475 -9.328 1 95.31 204 LYS B CA 1
ATOM 3730 C C . LYS B 1 204 ? -15.32 0.668 -9.219 1 95.31 204 LYS B C 1
ATOM 3732 O O . LYS B 1 204 ? -15.367 -0.354 -8.531 1 95.31 204 LYS B O 1
ATOM 3737 N N . ILE B 1 205 ? -16.406 1.083 -9.828 1 91.69 205 ILE B N 1
ATOM 3738 C CA . ILE B 1 205 ? -17.703 0.417 -9.844 1 91.69 205 ILE B CA 1
ATOM 3739 C C . ILE B 1 205 ? -18.125 0.167 -11.289 1 91.69 205 ILE B C 1
ATOM 3741 O O . ILE B 1 205 ? -18.516 1.098 -11.992 1 91.69 205 ILE B O 1
ATOM 3745 N N . GLY B 1 206 ? -18.125 -1.1 -11.688 1 86.44 206 GLY B N 1
ATOM 3746 C CA . GLY B 1 206 ? -18.359 -1.382 -13.094 1 86.44 206 GLY B CA 1
ATOM 3747 C C . GLY B 1 206 ? -17.391 -0.682 -14.016 1 86.44 206 GLY B C 1
ATOM 3748 O O . GLY B 1 206 ? -16.172 -0.865 -13.898 1 86.44 206 GLY B O 1
ATOM 3749 N N . HIS B 1 207 ? -17.922 0.187 -14.891 1 86.88 207 HIS B N 1
ATOM 3750 C CA . HIS B 1 207 ? -17.078 0.895 -15.852 1 86.88 207 HIS B CA 1
ATOM 3751 C C . HIS B 1 207 ? -16.797 2.316 -15.383 1 86.88 207 HIS B C 1
ATOM 3753 O O . HIS B 1 207 ? -16.078 3.062 -16.062 1 86.88 207 HIS B O 1
ATOM 3759 N N . PHE B 1 208 ? -17.297 2.639 -14.211 1 89.88 208 PHE B N 1
ATOM 3760 C CA . PHE B 1 208 ? -17.141 3.998 -13.711 1 89.88 208 PHE B CA 1
ATOM 3761 C C . PHE B 1 208 ? -16.266 4.02 -12.461 1 89.88 208 PHE B C 1
ATOM 3763 O O . PHE B 1 208 ? -15.984 2.973 -11.875 1 89.88 208 PHE B O 1
ATOM 3770 N N . HIS B 1 209 ? -15.719 5.18 -12.227 1 94.12 209 HIS B N 1
ATOM 3771 C CA . HIS B 1 209 ? -15.047 5.406 -10.953 1 94.12 209 HIS B CA 1
ATOM 3772 C C . HIS B 1 209 ? -15.602 6.633 -10.242 1 94.12 209 HIS B C 1
ATOM 3774 O O . HIS B 1 209 ? -16 7.605 -10.891 1 94.12 209 HIS B O 1
ATOM 3780 N N . VAL B 1 210 ? -15.719 6.535 -8.898 1 94.94 210 VAL B N 1
ATOM 3781 C CA . VAL B 1 210 ? -16.328 7.621 -8.133 1 94.94 210 VAL B CA 1
ATOM 3782 C C . VAL B 1 210 ? -15.453 7.945 -6.918 1 94.94 210 VAL B C 1
ATOM 3784 O O . VAL B 1 210 ? -14.734 7.078 -6.41 1 94.94 210 VAL B O 1
ATOM 3787 N N . VAL B 1 211 ? -15.477 9.203 -6.547 1 96.62 211 VAL B N 1
ATOM 3788 C CA . VAL B 1 211 ? -14.852 9.602 -5.293 1 96.62 211 VAL B CA 1
ATOM 3789 C C . VAL B 1 211 ? -15.898 9.656 -4.184 1 96.62 211 VAL B C 1
ATOM 3791 O O . VAL B 1 211 ? -17.109 9.695 -4.461 1 96.62 211 VAL B O 1
ATOM 3794 N N . ASP B 1 212 ? -15.438 9.555 -2.916 1 96.31 212 ASP B N 1
ATOM 3795 C CA . ASP B 1 212 ? -16.312 9.625 -1.748 1 96.31 212 ASP B CA 1
ATOM 3796 C C . ASP B 1 212 ? -17.5 8.688 -1.905 1 96.31 212 ASP B C 1
ATOM 3798 O O . ASP B 1 212 ? -18.656 9.117 -1.822 1 96.31 212 ASP B O 1
ATOM 3802 N N . ALA B 1 213 ? -17.219 7.461 -2.096 1 93.81 213 ALA B N 1
ATOM 3803 C CA . ALA B 1 213 ? -18.281 6.453 -2.219 1 93.81 213 ALA B CA 1
ATOM 3804 C C . ALA B 1 213 ? -19.031 6.297 -0.906 1 93.81 213 ALA B C 1
ATOM 3806 O O . ALA B 1 213 ? -18.438 6.301 0.172 1 93.81 213 ALA B O 1
ATOM 3807 N N . SER B 1 214 ? -20.359 6.172 -1.015 1 89.69 214 SER B N 1
ATOM 3808 C CA . SER B 1 214 ? -21.156 5.805 0.145 1 89.69 214 SER B CA 1
ATOM 3809 C C . SER B 1 214 ? -20.922 4.355 0.552 1 89.69 214 SER B C 1
ATOM 3811 O O . SER B 1 214 ? -20.234 3.613 -0.16 1 89.69 214 SER B O 1
ATOM 3813 N N . GLU B 1 215 ? -21.469 3.969 1.658 1 87.69 215 GLU B N 1
ATOM 3814 C CA . GLU B 1 215 ? -21.312 2.59 2.115 1 87.69 215 GLU B CA 1
ATOM 3815 C C . GLU B 1 215 ? -21.859 1.607 1.086 1 87.69 215 GLU B C 1
ATOM 3817 O O . GLU B 1 215 ? -21.266 0.563 0.832 1 87.69 215 GLU B O 1
ATOM 3822 N N . LYS B 1 216 ? -23 1.941 0.572 1 86.06 216 LYS B N 1
ATOM 3823 C CA . LYS B 1 216 ? -23.641 1.085 -0.427 1 86.06 216 LYS B CA 1
ATOM 3824 C C . LYS B 1 216 ? -22.781 0.981 -1.685 1 86.06 216 LYS B C 1
ATOM 3826 O O . LYS B 1 216 ? -22.641 -0.1 -2.262 1 86.06 216 LYS B O 1
ATOM 3831 N N . GLU B 1 217 ? -22.25 2.092 -2.086 1 88.5 217 GLU B N 1
ATOM 3832 C CA . GLU B 1 217 ? -21.391 2.105 -3.27 1 88.5 217 GLU B CA 1
ATOM 3833 C C . GLU B 1 217 ? -20.109 1.318 -3.035 1 88.5 217 GLU B C 1
ATOM 3835 O O . GLU B 1 217 ? -19.594 0.66 -3.945 1 88.5 217 GLU B O 1
ATOM 3840 N N . GLU B 1 218 ? -19.547 1.423 -1.828 1 90.25 218 GLU B N 1
ATOM 3841 C CA . GLU B 1 218 ? -18.312 0.716 -1.492 1 90.25 218 GLU B CA 1
ATOM 3842 C C . GLU B 1 218 ? -18.5 -0.794 -1.619 1 90.25 218 GLU B C 1
ATOM 3844 O O . GLU B 1 218 ? -17.578 -1.499 -2.037 1 90.25 218 GLU B O 1
ATOM 3849 N N . VAL B 1 219 ? -19.641 -1.267 -1.286 1 87.25 219 VAL B N 1
ATOM 3850 C CA . VAL B 1 219 ? -19.922 -2.695 -1.36 1 87.25 219 VAL B CA 1
ATOM 3851 C C . VAL B 1 219 ? -19.906 -3.152 -2.818 1 87.25 219 VAL B C 1
ATOM 3853 O O . VAL B 1 219 ? -19.531 -4.293 -3.113 1 87.25 219 VAL B O 1
ATOM 3856 N N . CYS B 1 220 ? -20.219 -2.256 -3.723 1 88.25 220 CYS B N 1
ATOM 3857 C CA . CYS B 1 220 ? -20.281 -2.576 -5.145 1 88.25 220 CYS B CA 1
ATOM 3858 C C . CYS B 1 220 ? -18.938 -2.35 -5.816 1 88.25 220 CYS B C 1
ATOM 3860 O O . CYS B 1 220 ? -18.766 -2.639 -7.004 1 88.25 220 CYS B O 1
ATOM 3862 N N . SER B 1 221 ? -18.016 -1.844 -5.043 1 90.94 221 SER B N 1
ATOM 3863 C CA . SER B 1 221 ? -16.719 -1.495 -5.605 1 90.94 221 SER B CA 1
ATOM 3864 C C . SER B 1 221 ? -15.875 -2.74 -5.859 1 90.94 221 SER B C 1
ATOM 3866 O O . SER B 1 221 ? -15.734 -3.594 -4.98 1 90.94 221 SER B O 1
ATOM 3868 N N . LEU B 1 222 ? -15.352 -2.861 -7.086 1 90.19 222 LEU B N 1
ATOM 3869 C CA . LEU B 1 222 ? -14.453 -3.957 -7.445 1 90.19 222 LEU B CA 1
ATOM 3870 C C . LEU B 1 222 ? -13.062 -3.736 -6.863 1 90.19 222 LEU B C 1
ATOM 3872 O O . LEU B 1 222 ? -12.406 -4.688 -6.434 1 90.19 222 LEU B O 1
ATOM 3876 N N . ALA B 1 223 ? -12.641 -2.533 -6.945 1 94.62 223 ALA B N 1
ATOM 3877 C CA . ALA B 1 223 ? -11.328 -2.098 -6.461 1 94.62 223 ALA B CA 1
ATOM 3878 C C . ALA B 1 223 ? -11.336 -0.608 -6.133 1 94.62 223 ALA B C 1
ATOM 3880 O O . ALA B 1 223 ? -12.211 0.133 -6.594 1 94.62 223 ALA B O 1
ATOM 3881 N N . ARG B 1 224 ? -10.438 -0.241 -5.277 1 96.5 224 ARG B N 1
ATOM 3882 C CA . ARG B 1 224 ? -10.297 1.183 -4.988 1 96.5 224 ARG B CA 1
ATOM 3883 C C . ARG B 1 224 ? -8.828 1.577 -4.91 1 96.5 224 ARG B C 1
ATOM 3885 O O . ARG B 1 224 ? -7.973 0.751 -4.582 1 96.5 224 ARG B O 1
ATOM 3892 N N . LEU B 1 225 ? -8.602 2.826 -5.238 1 97.88 225 LEU B N 1
ATOM 3893 C CA . LEU B 1 225 ? -7.285 3.451 -5.164 1 97.88 225 LEU B CA 1
ATOM 3894 C C . LEU B 1 225 ? -7.281 4.586 -4.148 1 97.88 225 LEU B C 1
ATOM 3896 O O . LEU B 1 225 ? -8.172 5.438 -4.156 1 97.88 225 LEU B O 1
ATOM 3900 N N . MET B 1 226 ? -6.363 4.527 -3.232 1 98.19 226 MET B N 1
ATOM 3901 C CA . MET B 1 226 ? -6.152 5.617 -2.283 1 98.19 226 MET B CA 1
ATOM 3902 C C . MET B 1 226 ? -4.875 6.383 -2.609 1 98.19 226 MET B C 1
ATOM 3904 O O . MET B 1 226 ? -3.809 5.785 -2.76 1 98.19 226 MET B O 1
ATOM 3908 N N . LEU B 1 227 ? -4.969 7.68 -2.686 1 98.62 227 LEU B N 1
ATOM 3909 C CA . LEU B 1 227 ? -3.832 8.523 -3.041 1 98.62 227 LEU B CA 1
ATOM 3910 C C . LEU B 1 227 ? -3.695 9.688 -2.068 1 98.62 227 LEU B C 1
ATOM 3912 O O . LEU B 1 227 ? -4.688 10.344 -1.731 1 98.62 227 LEU B O 1
ATOM 3916 N N . GLY B 1 228 ? -2.496 9.891 -1.511 1 98.56 228 GLY B N 1
ATOM 3917 C CA . GLY B 1 228 ? -2.205 11.156 -0.851 1 98.56 228 GLY B CA 1
ATOM 3918 C C . GLY B 1 228 ? -1.849 12.266 -1.819 1 98.56 228 GLY B C 1
ATOM 3919 O O . GLY B 1 228 ? -0.805 12.219 -2.473 1 98.56 228 GLY B O 1
ATOM 3920 N N . ILE B 1 229 ? -2.688 13.297 -1.848 1 98.44 229 ILE B N 1
ATOM 3921 C CA . ILE B 1 229 ? -2.529 14.352 -2.84 1 98.44 229 ILE B CA 1
ATOM 3922 C C . ILE B 1 229 ? -2.201 15.672 -2.143 1 98.44 229 ILE B C 1
ATOM 3924 O O . ILE B 1 229 ? -2.896 16.078 -1.208 1 98.44 229 ILE B O 1
ATOM 3928 N N . THR B 1 230 ? -1.137 16.328 -2.627 1 97.88 230 THR B N 1
ATOM 3929 C CA . THR B 1 230 ? -0.771 17.641 -2.1 1 97.88 230 THR B CA 1
ATOM 3930 C C . THR B 1 230 ? -1.533 18.734 -2.824 1 97.88 230 THR B C 1
ATOM 3932 O O . THR B 1 230 ? -2.229 18.484 -3.809 1 97.88 230 THR B O 1
ATOM 3935 N N . GLU B 1 231 ? -1.367 19.953 -2.305 1 96.56 231 GLU B N 1
ATOM 3936 C CA . GLU B 1 231 ? -2.006 21.109 -2.93 1 96.56 231 GLU B CA 1
ATOM 3937 C C . GLU B 1 231 ? -1.471 21.344 -4.34 1 96.56 231 GLU B C 1
ATOM 3939 O O . GLU B 1 231 ? -2.168 21.906 -5.191 1 96.56 231 GLU B O 1
ATOM 3944 N N . LYS B 1 232 ? -0.257 20.859 -4.613 1 96.25 232 LYS B N 1
ATOM 3945 C CA . LYS B 1 232 ? 0.373 21.031 -5.918 1 96.25 232 LYS B CA 1
ATOM 3946 C C . LYS B 1 232 ? 0.019 19.891 -6.863 1 96.25 232 LYS B C 1
ATOM 3948 O O . LYS B 1 232 ? 0.44 19.875 -8.023 1 96.25 232 LYS B O 1
ATOM 3953 N N . GLY B 1 233 ? -0.645 18.938 -6.363 1 97.12 233 GLY B N 1
ATOM 3954 C CA . GLY B 1 233 ? -1.098 17.844 -7.207 1 97.12 233 GLY B CA 1
ATOM 3955 C C . GLY B 1 233 ? -0.113 16.703 -7.273 1 97.12 233 GLY B C 1
ATOM 3956 O O . GLY B 1 233 ? -0.22 15.828 -8.141 1 97.12 233 GLY B O 1
ATOM 3957 N N . THR B 1 234 ? 0.848 16.703 -6.445 1 97.06 234 THR B N 1
ATOM 3958 C CA . THR B 1 234 ? 1.781 15.586 -6.395 1 97.06 234 THR B CA 1
ATOM 3959 C C . THR B 1 234 ? 1.269 14.492 -5.457 1 97.06 234 THR B C 1
ATOM 3961 O O . THR B 1 234 ? 0.464 14.758 -4.566 1 97.06 234 THR B O 1
ATOM 3964 N N . VAL B 1 235 ? 1.687 13.242 -5.699 1 98.06 235 VAL B N 1
ATOM 3965 C CA . VAL B 1 235 ? 1.209 12.078 -4.965 1 98.06 235 VAL B CA 1
ATOM 3966 C C . VAL B 1 235 ? 2.266 11.633 -3.955 1 98.06 235 VAL B C 1
ATOM 3968 O O . VAL B 1 235 ? 3.379 11.266 -4.336 1 98.06 235 VAL B O 1
ATOM 3971 N N . THR B 1 236 ? 1.927 11.609 -2.684 1 97.94 236 THR B N 1
ATOM 3972 C CA . THR B 1 236 ? 2.891 11.273 -1.641 1 97.94 236 TH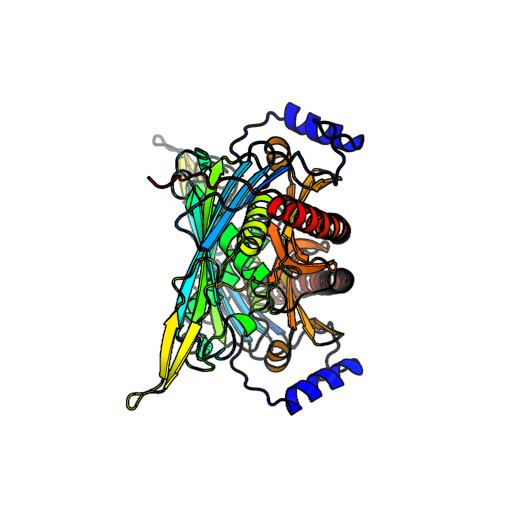R B CA 1
ATOM 3973 C C . THR B 1 236 ? 2.746 9.82 -1.213 1 97.94 236 THR B C 1
ATOM 3975 O O . THR B 1 236 ? 3.67 9.242 -0.64 1 97.94 236 THR B O 1
ATOM 3978 N N . ALA B 1 237 ? 1.631 9.242 -1.423 1 97.62 237 ALA B N 1
ATOM 3979 C CA . ALA B 1 237 ? 1.343 7.848 -1.104 1 97.62 237 ALA B CA 1
ATOM 3980 C C . ALA B 1 237 ? 0.302 7.27 -2.059 1 97.62 237 ALA B C 1
ATOM 3982 O O . ALA B 1 237 ? -0.515 8.008 -2.615 1 97.62 237 ALA B O 1
ATOM 3983 N N . MET B 1 238 ? 0.329 5.965 -2.232 1 97.81 238 MET B N 1
ATOM 3984 C CA . MET B 1 238 ? -0.611 5.305 -3.133 1 97.81 238 MET B CA 1
ATOM 3985 C C . MET B 1 238 ? -0.761 3.83 -2.775 1 97.81 238 MET B C 1
ATOM 3987 O O . MET B 1 238 ? 0.223 3.162 -2.451 1 97.81 238 MET B O 1
ATOM 3991 N N . LYS B 1 239 ? -1.995 3.377 -2.863 1 96.94 239 LYS B N 1
ATOM 3992 C CA . LYS B 1 239 ? -2.279 1.979 -2.557 1 96.94 239 LYS B CA 1
ATOM 3993 C C . LYS B 1 239 ? -3.553 1.51 -3.252 1 96.94 239 LYS B C 1
ATOM 3995 O O . LYS B 1 239 ? -4.539 2.25 -3.32 1 96.94 239 LYS B O 1
ATOM 4000 N N . LYS B 1 240 ? -3.48 0.348 -3.793 1 97.06 240 LYS B N 1
ATOM 4001 C CA . LYS B 1 240 ? -4.672 -0.306 -4.328 1 97.06 240 LYS B CA 1
ATOM 4002 C C . LYS B 1 240 ? -5.234 -1.318 -3.338 1 97.06 240 LYS B C 1
ATOM 4004 O O . LYS B 1 240 ? -4.48 -2.045 -2.688 1 97.06 240 LYS B O 1
ATOM 4009 N N . GLU B 1 241 ? -6.539 -1.371 -3.221 1 94.69 241 GLU B N 1
ATOM 4010 C CA . GLU B 1 241 ? -7.223 -2.385 -2.424 1 94.69 241 GLU B CA 1
ATOM 4011 C C . GLU B 1 241 ? -8.367 -3.018 -3.203 1 94.69 241 GLU B C 1
ATOM 4013 O O . GLU B 1 241 ? -8.844 -2.451 -4.191 1 94.69 241 GLU B O 1
ATOM 4018 N N . GLY B 1 242 ? -8.789 -4.184 -2.688 1 92.44 242 GLY B N 1
ATOM 4019 C CA . GLY B 1 242 ? -9.852 -4.914 -3.354 1 92.44 242 GLY B CA 1
ATOM 4020 C C . GLY B 1 242 ? -9.344 -6.047 -4.223 1 92.44 242 GLY B C 1
ATOM 4021 O O . GLY B 1 242 ? -8.203 -6.02 -4.688 1 92.44 242 GLY B O 1
ATOM 4022 N N . SER B 1 243 ? -10.227 -6.922 -4.559 1 90.25 243 SER B N 1
ATOM 4023 C CA . SER B 1 243 ? -9.82 -8.141 -5.258 1 90.25 243 SER B CA 1
ATOM 4024 C C . SER B 1 243 ? -9.836 -7.938 -6.77 1 90.25 243 SER B C 1
ATOM 4026 O O . SER B 1 243 ? -9.266 -8.742 -7.512 1 90.25 243 SER B O 1
ATOM 4028 N N . GLY B 1 244 ? -10.461 -6.949 -7.195 1 91.62 244 GLY B N 1
ATOM 4029 C CA . GLY B 1 244 ? -10.523 -6.711 -8.625 1 91.62 244 GLY B CA 1
ATOM 4030 C C . GLY B 1 244 ? -9.227 -6.164 -9.203 1 91.62 244 GLY B C 1
ATOM 4031 O O . GLY B 1 244 ? -8.57 -5.332 -8.578 1 91.62 244 GLY B O 1
ATOM 4032 N N . SER B 1 245 ? -8.883 -6.688 -10.359 1 93.62 245 SER B N 1
ATOM 4033 C CA . SER B 1 245 ? -7.754 -6.105 -11.078 1 93.62 245 SER B CA 1
ATOM 4034 C C . SER B 1 245 ? -8.18 -4.891 -11.891 1 93.62 245 SER B C 1
ATOM 4036 O O . SER B 1 245 ? -9.367 -4.734 -12.211 1 93.62 245 SER B O 1
ATOM 4038 N N . LEU B 1 246 ? -7.262 -4.023 -12.133 1 95.81 246 LEU B N 1
ATOM 4039 C CA . LEU B 1 246 ? -7.539 -2.799 -12.875 1 95.81 246 LEU B CA 1
ATOM 4040 C C . LEU B 1 246 ? -6.656 -2.709 -14.117 1 95.81 246 LEU B C 1
ATOM 4042 O O . LEU B 1 246 ? -5.477 -3.072 -14.078 1 95.81 246 LEU B O 1
ATOM 4046 N N . ASP B 1 247 ? -7.25 -2.279 -15.188 1 95.38 247 ASP B N 1
ATOM 4047 C CA . ASP B 1 247 ? -6.43 -1.974 -16.359 1 95.38 247 ASP B CA 1
ATOM 4048 C C . ASP B 1 247 ? -5.664 -0.665 -16.156 1 95.38 247 ASP B C 1
ATOM 4050 O O . ASP B 1 247 ? -6.117 0.223 -15.438 1 95.38 247 ASP B O 1
ATOM 4054 N N . THR B 1 248 ? -4.613 -0.502 -16.828 1 95.38 248 THR B N 1
ATOM 4055 C CA . THR B 1 248 ? -3.721 0.633 -16.641 1 95.38 248 THR B CA 1
ATOM 4056 C C . THR B 1 248 ? -4.402 1.938 -17.031 1 95.38 248 THR B C 1
ATOM 4058 O O . THR B 1 248 ? -4.152 2.984 -16.438 1 95.38 248 THR B O 1
ATOM 4061 N N . ASP B 1 249 ? -5.234 1.854 -18.031 1 94.56 249 ASP B N 1
ATOM 4062 C CA . ASP B 1 249 ? -5.961 3.053 -18.438 1 94.56 249 ASP B CA 1
ATOM 4063 C C . ASP B 1 249 ? -6.906 3.521 -17.328 1 94.56 249 ASP B C 1
ATOM 4065 O O . ASP B 1 249 ? -7.004 4.719 -17.062 1 94.56 249 ASP B O 1
ATOM 4069 N N . SER B 1 250 ? -7.598 2.547 -16.766 1 94.94 250 SER B N 1
ATOM 4070 C CA . SER B 1 250 ? -8.492 2.871 -15.664 1 94.94 250 SER B CA 1
ATOM 4071 C C . SER B 1 250 ? -7.727 3.506 -14.508 1 94.94 250 SER B C 1
ATOM 4073 O O . SER B 1 250 ? -8.195 4.469 -13.898 1 94.94 250 SER B O 1
ATOM 4075 N N . ILE B 1 251 ? -6.586 3.029 -14.25 1 97.31 251 ILE B N 1
ATOM 4076 C CA . ILE B 1 251 ? -5.758 3.545 -13.172 1 97.31 251 ILE B CA 1
ATOM 4077 C C . ILE B 1 251 ? -5.363 4.988 -13.469 1 97.31 251 ILE B C 1
ATOM 4079 O O . ILE B 1 251 ? -5.449 5.855 -12.594 1 97.31 251 ILE B O 1
ATOM 4083 N N . SER B 1 252 ? -4.961 5.219 -14.664 1 96.5 252 SER B N 1
ATOM 4084 C CA . SER B 1 252 ? -4.559 6.566 -15.062 1 96.5 252 SER B CA 1
ATOM 4085 C C . SER B 1 252 ? -5.711 7.551 -14.914 1 96.5 252 SER B C 1
ATOM 4087 O O . SER B 1 252 ? -5.52 8.672 -14.438 1 96.5 252 SER B O 1
ATOM 4089 N N . GLU B 1 253 ? -6.867 7.125 -15.32 1 96.06 253 GLU B N 1
ATOM 4090 C CA . GLU B 1 253 ? -8.047 7.973 -15.188 1 96.06 253 GLU B CA 1
ATOM 4091 C C . GLU B 1 253 ? -8.375 8.242 -13.727 1 96.06 253 GLU B C 1
ATOM 4093 O O . GLU B 1 253 ? -8.734 9.359 -13.352 1 96.06 253 GLU B O 1
ATOM 4098 N N . MET B 1 254 ? -8.281 7.219 -12.945 1 97.56 254 MET B N 1
ATOM 4099 C CA . MET B 1 254 ? -8.57 7.332 -11.523 1 97.56 254 MET B CA 1
ATOM 4100 C C . MET B 1 254 ? -7.594 8.289 -10.844 1 97.56 254 MET B C 1
ATOM 4102 O O . MET B 1 254 ? -7.988 9.094 -10 1 97.56 254 MET B O 1
ATOM 4106 N N . ILE B 1 255 ? -6.352 8.203 -11.25 1 98.06 255 ILE B N 1
ATOM 4107 C CA . ILE B 1 255 ? -5.32 9.07 -10.695 1 98.06 255 ILE B CA 1
ATOM 4108 C C . ILE B 1 255 ? -5.602 10.523 -11.07 1 98.06 255 ILE B C 1
ATOM 4110 O O . ILE B 1 255 ? -5.473 11.422 -10.242 1 98.06 255 ILE B O 1
ATOM 4114 N N . GLU B 1 256 ? -5.949 10.719 -12.281 1 97.38 256 GLU B N 1
ATOM 4115 C CA . GLU B 1 256 ? -6.254 12.07 -12.734 1 97.38 256 GLU B CA 1
ATOM 4116 C C . GLU B 1 256 ? -7.438 12.656 -11.969 1 97.38 256 GLU B C 1
ATOM 4118 O O . GLU B 1 256 ? -7.418 13.828 -11.594 1 97.38 256 GLU B O 1
ATOM 4123 N N . SER B 1 257 ? -8.477 11.859 -11.812 1 97 257 SER B N 1
ATOM 4124 C CA . SER B 1 257 ? -9.633 12.297 -11.031 1 97 257 SER B CA 1
ATOM 4125 C C . SER B 1 257 ? -9.234 12.641 -9.602 1 97 257 SER B C 1
ATOM 4127 O O . SER B 1 257 ? -9.688 13.641 -9.047 1 97 257 SER B O 1
ATOM 4129 N N . ALA B 1 258 ? -8.43 11.797 -9.031 1 98.31 258 ALA B N 1
ATOM 4130 C CA . ALA B 1 258 ? -7.973 12.016 -7.656 1 98.31 258 ALA B CA 1
ATOM 4131 C C . ALA B 1 258 ? -7.172 13.312 -7.543 1 98.31 258 ALA B C 1
ATOM 4133 O O . ALA B 1 258 ? -7.332 14.062 -6.578 1 98.31 258 ALA B O 1
ATOM 4134 N N . LYS B 1 259 ? -6.281 13.523 -8.508 1 98.12 259 LYS B N 1
ATOM 4135 C CA . LYS B 1 259 ? -5.477 14.742 -8.523 1 98.12 259 LYS B CA 1
ATOM 4136 C C . LYS B 1 259 ? -6.359 15.984 -8.578 1 98.12 259 LYS B C 1
ATOM 4138 O O . LYS B 1 259 ? -6.184 16.906 -7.781 1 98.12 259 LYS B O 1
ATOM 4143 N N . LYS B 1 260 ? -7.27 15.953 -9.516 1 98 260 LYS B N 1
ATOM 4144 C CA . LYS B 1 260 ? -8.18 17.078 -9.68 1 98 260 LYS B CA 1
ATOM 4145 C C . LYS B 1 260 ? -8.945 17.359 -8.391 1 98 260 LYS B C 1
ATOM 4147 O O . LYS B 1 260 ? -8.945 18.484 -7.891 1 98 260 LYS B O 1
ATOM 4152 N N . VAL B 1 261 ? -9.547 16.375 -7.82 1 98 261 VAL B N 1
ATOM 4153 C CA . VAL B 1 261 ? -10.375 16.484 -6.621 1 98 261 VAL B CA 1
ATOM 4154 C C . VAL B 1 261 ? -9.492 16.859 -5.426 1 98 261 VAL B C 1
ATOM 4156 O O . VAL B 1 261 ? -9.875 17.703 -4.613 1 98 261 VAL B O 1
ATOM 4159 N N . GLY B 1 262 ? -8.344 16.219 -5.328 1 98.19 262 GLY B N 1
ATOM 4160 C CA . GLY B 1 262 ? -7.445 16.469 -4.211 1 98.19 262 GLY B CA 1
ATOM 4161 C C . GLY B 1 262 ? -6.941 17.891 -4.148 1 98.19 262 GLY B C 1
ATOM 4162 O O . GLY B 1 262 ? -6.867 18.484 -3.066 1 98.19 262 GLY B O 1
ATOM 4163 N N . VAL B 1 263 ? -6.555 18.438 -5.285 1 97.94 263 VAL B N 1
ATOM 4164 C CA . VAL B 1 263 ? -6.074 19.812 -5.352 1 97.94 263 VAL B CA 1
ATOM 4165 C C . VAL B 1 263 ? -7.184 20.766 -4.91 1 97.94 263 VAL B C 1
ATOM 4167 O O . VAL B 1 263 ? -6.945 21.672 -4.102 1 97.94 263 VAL B O 1
ATOM 4170 N N . GLU B 1 264 ? -8.375 20.547 -5.402 1 97.62 264 GLU B N 1
ATOM 4171 C CA . GLU B 1 264 ? -9.508 21.391 -5.051 1 97.62 264 GLU B CA 1
ATOM 4172 C C . GLU B 1 264 ? -9.852 21.266 -3.57 1 97.62 264 GLU B C 1
ATOM 4174 O O . GLU B 1 264 ? -10.133 22.281 -2.91 1 97.62 264 GLU B O 1
ATOM 4179 N N . LEU B 1 265 ? -9.867 20.078 -3.033 1 97.62 265 LEU B N 1
ATOM 4180 C CA . LEU B 1 265 ? -10.188 19.844 -1.628 1 97.62 265 LEU B CA 1
ATOM 4181 C C . LEU B 1 265 ? -9.18 20.531 -0.719 1 97.62 265 LEU B C 1
ATOM 4183 O O . LEU B 1 265 ? -9.547 21.109 0.31 1 97.62 265 LEU B O 1
ATOM 4187 N N . ASN B 1 266 ? -7.914 20.422 -1.094 1 97.38 266 ASN B N 1
ATOM 4188 C CA . ASN B 1 266 ? -6.875 21.094 -0.316 1 97.38 266 ASN B CA 1
ATOM 4189 C C . ASN B 1 266 ? -7.105 22.594 -0.247 1 97.38 266 ASN B C 1
ATOM 4191 O O . ASN B 1 266 ? -7.027 23.188 0.829 1 97.38 266 ASN B O 1
ATOM 4195 N N . LYS B 1 267 ? -7.395 23.156 -1.352 1 95.88 267 LYS B N 1
ATOM 4196 C CA . LYS B 1 267 ? -7.641 24.594 -1.421 1 95.88 267 LYS B CA 1
ATOM 4197 C C . LYS B 1 267 ? -8.875 24.984 -0.614 1 95.88 267 LYS B C 1
ATOM 4199 O O . LYS B 1 267 ? -8.836 25.922 0.187 1 95.88 267 LYS B O 1
ATOM 4204 N N . CYS B 1 268 ? -9.93 24.281 -0.813 1 96.19 268 CYS B N 1
ATOM 4205 C CA . CYS B 1 268 ? -11.188 24.562 -0.134 1 96.19 268 CYS B CA 1
ATOM 4206 C C . CYS B 1 268 ? -11.047 24.406 1.374 1 96.19 268 CYS B C 1
ATOM 4208 O O . CYS B 1 268 ? -11.547 25.234 2.143 1 96.19 268 CYS B O 1
ATOM 4210 N N . LEU B 1 269 ? -10.398 23.359 1.771 1 96.81 269 LEU B N 1
ATOM 4211 C CA . LEU B 1 269 ? -10.227 23.078 3.193 1 96.81 269 LEU B CA 1
ATOM 4212 C C . LEU B 1 269 ? -9.445 24.203 3.877 1 96.81 269 LEU B C 1
ATOM 4214 O O . LEU B 1 269 ? -9.852 24.688 4.934 1 96.81 269 LEU B O 1
ATOM 4218 N N . LEU B 1 270 ? -8.336 24.578 3.291 1 94.81 270 LEU B N 1
ATOM 4219 C CA . LEU B 1 270 ? -7.512 25.641 3.875 1 94.81 270 LEU B CA 1
ATOM 4220 C C . LEU B 1 270 ? -8.289 26.938 3.977 1 94.81 270 LEU B C 1
ATOM 4222 O O . LEU B 1 270 ? -8.18 27.656 4.977 1 94.81 270 LEU B O 1
ATOM 4226 N N . ASN B 1 271 ? -9.086 27.219 2.961 1 93.19 271 ASN B N 1
ATOM 4227 C CA . ASN B 1 271 ? -9.906 28.438 2.975 1 93.19 271 ASN B CA 1
ATOM 4228 C C . ASN B 1 271 ? -10.938 28.406 4.102 1 93.19 271 ASN B C 1
ATOM 4230 O O . ASN B 1 271 ? -11.141 29.406 4.793 1 93.19 271 ASN B O 1
ATOM 4234 N N . ILE B 1 272 ? -11.5 27.297 4.266 1 93.12 272 ILE B N 1
ATOM 4235 C CA . ILE B 1 272 ? -12.508 27.141 5.305 1 93.12 272 ILE B CA 1
ATOM 4236 C C . ILE B 1 272 ? -11.867 27.266 6.68 1 93.12 272 ILE B C 1
ATOM 4238 O O . ILE B 1 272 ? -12.422 27.906 7.574 1 93.12 272 ILE B O 1
ATOM 4242 N N . LEU B 1 273 ? -10.766 26.688 6.848 1 94.12 273 LEU B N 1
ATOM 4243 C CA . LEU B 1 273 ? -10.07 26.719 8.133 1 94.12 273 LEU B CA 1
ATOM 4244 C C . LEU B 1 273 ? -9.617 28.125 8.477 1 94.12 273 LEU B C 1
ATOM 4246 O O . LEU B 1 273 ? -9.711 28.547 9.633 1 94.12 273 LEU B O 1
ATOM 4250 N N . MET B 1 274 ? -9.18 28.875 7.473 1 91.88 274 MET B N 1
ATOM 4251 C CA . MET B 1 274 ? -8.742 30.25 7.676 1 91.88 274 MET B CA 1
ATOM 4252 C C . MET B 1 274 ? -9.922 31.141 8.055 1 91.88 274 MET B C 1
ATOM 4254 O O . MET B 1 274 ? -9.781 32.031 8.906 1 91.88 274 MET B O 1
ATOM 4258 N N . THR B 1 275 ? -11.008 30.875 7.465 1 88.62 275 THR B N 1
ATOM 4259 C CA . THR B 1 275 ? -12.203 31.656 7.742 1 88.62 275 THR B CA 1
ATOM 4260 C C . THR B 1 275 ? -12.75 31.344 9.133 1 88.62 275 THR B C 1
ATOM 4262 O O . THR B 1 275 ? -13.211 32.219 9.844 1 88.62 275 THR B O 1
ATOM 4265 N N . GLU B 1 276 ? -12.703 30.125 9.461 1 85.81 276 GLU B N 1
ATOM 4266 C CA . GLU B 1 276 ? -13.18 29.703 10.773 1 85.81 276 GLU B CA 1
ATOM 4267 C C . GLU B 1 276 ? -12.32 30.297 11.891 1 85.81 276 GLU B C 1
ATOM 4269 O O . GLU B 1 276 ? -12.836 30.656 12.953 1 85.81 276 GLU B O 1
ATOM 4274 N N . GLU B 1 277 ? -11.039 30.203 11.773 1 78.94 277 GLU B N 1
ATOM 4275 C CA . GLU B 1 277 ? -10.133 30.734 12.781 1 78.94 277 GLU B CA 1
ATOM 4276 C C . GLU B 1 277 ? -10.367 32.25 12.992 1 78.94 277 GLU B C 1
ATOM 4278 O O . GLU B 1 277 ? -10.211 32.75 14.102 1 78.94 277 GLU B O 1
ATOM 4283 N N . GLY B 1 278 ? -10.711 32.844 11.953 1 67.88 278 GLY B N 1
ATOM 4284 C CA . GLY B 1 278 ? -11.047 34.25 12.102 1 67.88 278 GLY B CA 1
ATOM 4285 C C . GLY B 1 278 ? -12.336 34.5 12.875 1 67.88 278 GLY B C 1
ATOM 4286 O O . GLY B 1 278 ? -12.539 35.562 13.445 1 67.88 278 GLY B O 1
ATOM 4287 N N . GLN B 1 279 ? -13.219 33.406 12.883 1 64.75 279 GLN B N 1
ATOM 4288 C CA . GLN B 1 279 ? -14.5 33.5 13.578 1 64.75 279 GLN B CA 1
ATOM 4289 C C . GLN B 1 279 ? -14.43 32.844 14.961 1 64.75 279 GLN B C 1
ATOM 4291 O O . GLN B 1 279 ? -13.766 31.828 15.141 1 64.75 279 GLN B O 1
ATOM 4296 N N . GLU B 1 280 ? -14.188 33.312 16.219 1 52.88 280 GLU B N 1
ATOM 4297 C CA . GLU B 1 280 ? -14.008 32.875 17.594 1 52.88 280 GLU B CA 1
ATOM 4298 C C . GLU B 1 280 ? -14.922 31.703 17.953 1 52.88 280 GLU B C 1
ATOM 4300 O O . GLU B 1 280 ? -16.141 31.859 18 1 52.88 280 GLU B O 1
ATOM 4305 N N . VAL B 1 281 ? -14.742 30.438 17.547 1 49.91 281 VAL B N 1
ATOM 4306 C CA . VAL B 1 281 ? -15.656 29.406 18.031 1 49.91 281 VAL B CA 1
ATOM 4307 C C . VAL B 1 281 ? -15.211 28.938 19.422 1 49.91 281 VAL B C 1
ATOM 4309 O O . VAL B 1 281 ? -14.016 28.844 19.688 1 49.91 281 VAL B O 1
ATOM 4312 N N . LYS B 1 282 ? -16.078 28.703 20.531 1 48.66 282 LYS B N 1
ATOM 4313 C CA . LYS B 1 282 ? -15.961 28.234 21.906 1 48.66 282 LYS B CA 1
ATOM 4314 C C . LYS B 1 282 ? -15.594 26.75 21.969 1 48.66 282 LYS B C 1
ATOM 4316 O O . LYS B 1 282 ? -16.25 25.922 21.328 1 48.66 282 LYS B O 1
ATOM 4321 N N . PRO B 1 283 ? -14.477 26.234 22.562 1 46.66 283 PRO B N 1
ATOM 4322 C CA . PRO B 1 283 ? -13.961 24.875 22.703 1 46.66 283 PRO B CA 1
ATOM 4323 C C . PRO B 1 283 ? -14.922 23.953 23.438 1 46.66 283 PRO B C 1
ATOM 4325 O O . PRO B 1 283 ? -15.641 24.391 24.328 1 46.66 283 PRO B O 1
ATOM 4328 N N . VAL B 1 284 ? -15.484 22.781 22.906 1 39.16 284 VAL B N 1
ATOM 4329 C CA . VAL B 1 284 ? -16.375 21.844 23.578 1 39.16 284 VAL B CA 1
ATOM 4330 C C . VAL B 1 284 ? -15.539 20.812 24.359 1 39.16 284 VAL B C 1
ATOM 4332 O O . VAL B 1 284 ? -14.539 20.312 23.844 1 39.16 284 VAL B O 1
ATOM 4335 N N . GLY B 1 285 ? -15.43 20.68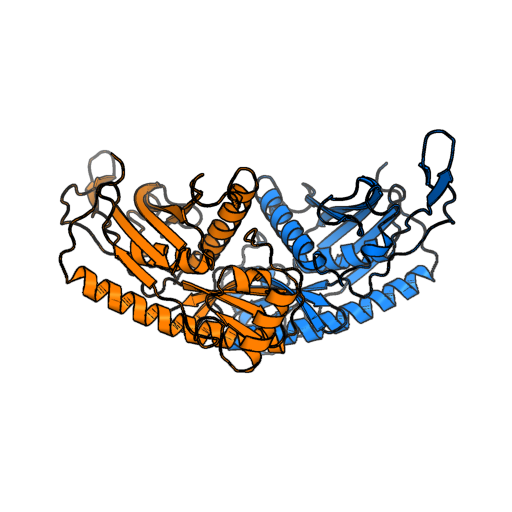8 25.703 1 35.16 285 GLY B N 1
ATOM 4336 C CA . GLY B 1 285 ? -14.773 19.781 26.641 1 35.16 285 GLY B CA 1
ATOM 4337 C C . GLY B 1 285 ? -15.266 18.359 26.547 1 35.16 285 GLY B C 1
ATOM 4338 O O . GLY B 1 285 ? -16.453 18.094 26.734 1 35.16 285 GLY B O 1
ATOM 4339 N N . PHE B 1 286 ? -15 17.594 25.719 1 30.05 286 PHE B N 1
ATOM 4340 C CA . PHE B 1 286 ? -15.516 16.234 25.75 1 30.05 286 PHE B CA 1
ATOM 4341 C C . PHE B 1 286 ? -14.938 15.461 26.938 1 30.05 286 PHE B C 1
ATOM 4343 O O . PHE B 1 286 ? -15.453 14.398 27.297 1 30.05 286 PHE B O 1
ATOM 4350 N N . LEU B 1 287 ? -13.594 15.234 27.141 1 25.28 287 LEU B N 1
ATOM 4351 C CA . LEU B 1 287 ? -13.188 14.273 28.156 1 25.28 287 LEU B CA 1
ATOM 4352 C C . LEU B 1 287 ? -13.555 14.773 29.562 1 25.28 287 LEU B C 1
ATOM 4354 O O . LEU B 1 287 ? -13.188 14.156 30.562 1 25.28 287 LEU B O 1
ATOM 4358 N N . ARG B 1 288 ? -14.727 15.047 29.922 1 21.06 288 ARG B N 1
ATOM 4359 C CA . ARG B 1 288 ? -14.922 14.992 31.359 1 21.06 288 ARG B CA 1
ATOM 4360 C C . ARG B 1 288 ? -14.922 13.555 31.859 1 21.06 288 ARG B C 1
ATOM 4362 O O . ARG B 1 288 ? -15.414 12.648 31.172 1 21.06 288 ARG B O 1
#

Solvent-accessible surface area (backbone atoms only — not comparable to full-atom values): 29337 Å² total; per-residue (Å²): 128,71,84,69,83,70,53,70,65,53,48,50,49,56,55,55,31,47,73,72,60,26,40,94,86,68,39,48,49,78,39,70,66,63,69,47,79,48,63,48,35,44,72,95,35,42,9,4,13,36,26,34,44,71,60,14,30,39,39,27,38,29,39,74,42,84,39,71,33,49,86,93,44,34,55,30,32,49,76,46,73,43,61,47,69,39,69,81,23,36,77,66,34,48,67,70,51,26,55,52,52,33,51,50,48,42,52,49,50,51,42,26,55,52,17,70,65,14,38,60,37,53,77,32,30,75,36,74,69,45,33,12,36,34,37,40,36,40,35,37,38,58,27,73,37,38,50,59,64,31,50,49,30,49,18,48,52,44,12,46,55,49,24,48,44,61,39,71,45,80,46,80,52,101,89,44,82,43,80,44,73,49,85,49,89,82,44,51,44,74,54,62,51,70,40,38,41,34,38,32,46,35,33,32,38,88,94,43,60,29,32,57,44,44,47,74,51,51,64,56,33,42,24,35,39,38,34,17,20,16,52,87,36,31,35,30,24,39,39,50,44,56,43,37,62,40,46,63,67,57,50,46,52,45,49,51,53,37,34,56,46,24,24,50,48,46,52,51,50,53,53,50,51,56,53,46,67,73,45,85,76,84,60,50,76,68,84,120,127,72,85,67,83,70,53,70,66,55,48,49,48,55,54,56,30,47,73,71,59,28,40,95,86,68,39,49,49,78,40,70,67,63,69,47,80,47,63,48,36,43,73,94,34,44,9,5,13,36,26,33,44,70,60,15,30,40,40,27,37,29,39,74,44,84,36,70,33,48,86,94,44,33,57,30,32,49,74,46,73,43,62,47,70,37,70,80,23,34,78,66,35,49,67,70,50,25,53,54,52,35,51,51,50,42,51,50,50,50,42,26,55,51,16,71,64,15,38,60,38,52,77,32,31,74,36,75,67,45,33,12,35,34,38,39,36,41,35,38,37,57,28,71,37,37,48,58,64,32,49,49,30,50,19,48,52,46,11,48,54,48,24,48,44,60,38,71,47,78,45,79,52,101,88,43,81,44,80,44,71,50,85,50,90,84,42,52,45,75,54,60,51,72,39,38,42,34,37,34,47,35,33,31,40,89,94,45,60,31,32,58,42,44,50,73,51,51,64,53,33,43,24,35,39,40,33,17,22,17,52,86,38,32,35,28,25,37,38,47,44,54,42,37,62,40,47,62,67,58,49,46,52,47,49,52,50,37,33,56,48,24,24,52,47,44,52,52,49,54,52,50,51,56,53,47,68,72,47,89,76,85,59,50,75,68,85,119

Radius of gyration: 26.01 Å; Cα contacts (8 Å, |Δi|>4): 1298; chains: 2; bounding box: 61×80×56 Å

pLDDT: mean 88.4, std 14.19, range [21.06, 98.75]

InterPro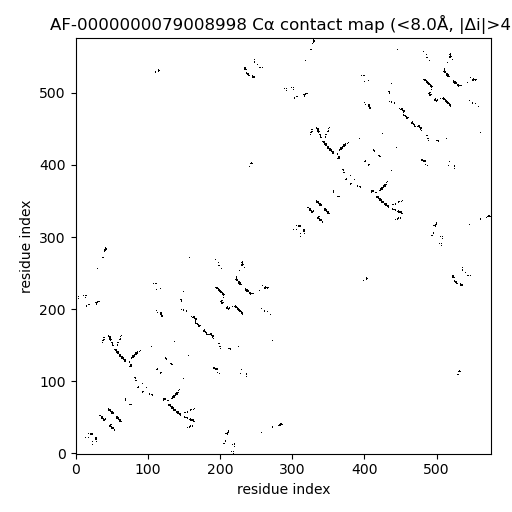 domains:
  IPR001247 Exoribonuclease, phosphorolytic domain 1 [PF01138] (31-166)
  IPR015847 Exoribonuclease, phosphorolytic domain 2 [PF03725] (196-260)
  IPR020568 Ribosomal protein uS5 domain 2-type superfamily [SSF54211] (2-219)
  IPR027408 PNPase/RNase PH domain superfamily [G3DSA:3.30.230.70] (5-287)
  IPR036345 Exoribonuclease, PH domain 2 superfamily [SSF55666] (191-276)
  IPR050590 Exosome complex component Rrp42 subfamily [PTHR11097] (5-273)

Organism: Lymnaea stagnalis (NCBI:txid6523)

Secondary structure (DSSP, 8-state):
-------HHHHHHHHHHHHTT--TTS--TTPPPPEEEEE---TTSSEEEEEEETTEEEEEEEEEEEEEPBTTBTT--EEEEEEEE-TTT-GGGSTHHHHHHHHHHHHHHHHHTTSTTTTTGGGGEEETTTEEEEEEEEEEEEE--S-HHHHHHHHHHHHHHH-EEEPEEEEEETTEEEEEE---TT-EEE---TT--EEEEEEEETTEEEES--HHHHHT-SEEEEEEE-TTS-EEEEEEESS--B-HHHHHHHHHHHHHHHHHHHHHHHHHHHHHHHS-PPP-----/-------HHHHHHHHHHHHTT--TTS--TTPPPPEEEEE---TTSSEEEEEEETTEEEEEEEEEEEEEPBTTBTT--EEEEEEEE-TTT-GGGSTHHHHHHHHHHHHHHHHHHTSTTTTTGGGGEEETTTEEEEEEEEEEEEE--S-HHHHHHHHHHHHHHT-EEEPEEEEEETTEEEEEE---TT-EEE---TT--EEEEEEEETTEEEES--HHHHHT-SEEEEEEE-TTS-EEEEEEESS--B-HHHHHHHHHHHHHHHHHHHHHHHHHHHHHHHS-PPP-----

Nearest PDB structures (foldseek):
  2nn6-assembly1_E  TM=9.373E-01  e=4.878E-30  Homo sapiens
  6h25-assembly1_A  TM=8.869E-01  e=2.421E-27  Homo sapiens
  8r1o-assembly1_A  TM=8.581E-01  e=4.018E-25  Thermochaetoides thermophila DSM 1495
  9g8n-assembly1_N  TM=8.826E-01  e=1.442E-24  Homo sapiens
  8xfx-assembly1_A  TM=8.965E-01  e=2.275E-21  Thermoplasma acidophilum DSM 1728